Protein AF-A0A6A7GCS2-F1 (afdb_monomer)

Nearest PDB structures (foldseek):
  3tmp-assembly2_C  TM=9.293E-01  e=5.047E-12  Homo sapiens
  6l1c-assembly1_A  TM=8.575E-01  e=1.387E-05  Homo sapiens
  6l10-assembly1_A  TM=8.775E-01  e=2.031E-05  Homo sapiens
  6l1i-assembly1_B  TM=8.531E-01  e=3.700E-05  Homo sapiens
  3sd4-assembly1_A  TM=8.874E-01  e=1.227E-04  Homo sapiens

InterPro domains:
  IPR003323 OTU domain [PF02338] (202-316)
  IPR003323 OTU domain [PS50802] (195-322)
  IPR004092 Mbt repeat domain [PF02820] (108-150)
  IPR016197 Chromo-like domain superfamily [SSF54160] (29-74)
  IPR016197 Chromo-like domain superfamily [SSF54160] (96-151)
  IPR038765 Papain-like cysteine peptidase superfamily [SSF54001] (185-322)
  IPR050704 Peptidase C85-like [PTHR12419] (159-325)

Foldseek 3Di:
DDDDDDDDDDDDDDDDPDDPQLCQDDDDFQDWWFFQAPVGATFIWGFHDDDPFWTFIDGPPDDSVRTDIDGNVPSVGTGHPCPRDPDDDAQDQDDLDQQDWWWFQAPVRDTAIWGFHAADPVQQWTWIDGPPDDPVRIDIDHSRDSRTHGPCPRDPDDPVNVVVVCVVDVDQPPPPPPPVLVVLLQVQLCVPPVKGWDDDDQFLLQVLLQQCCLAAVGSVCSLLSQLLLLLQCVLVVVQLVVVQDDDPVSSVVVSVVSNDPRHHDDLSSQLSSCLLQVAKEFEAASHNHGLDIQQDADPPDHQYHFYWYDPSVRGITGMDNPPCSVVRYDPDDRPPSSVVSSVLSNVVSVVVVVPPDPDDPVNVVVSVVSVVSVVRSSVVSVVPPVDDVVVSNVVSVVVSVVVVVVVLVVVVVVVVVVPPPDDPPPPVVVVSVVVVVVVVVVVVVVPPDDDPPVVVVVVVVVVVPDPDLVPDDPLLSCCCPVVPDDSVLSVVLCVVQVPDPPDDSVVSNVSSVVVRVVVCVVVVDDRDDDDPDDDD

Secondary structure (DSSP, 8-state):
--------------------TT---S--TT-EEEEE-TTS-EEEEEEEEE-SSEEEEEETTS-GGG-EEEETT-TTTEEETTSSSPPPPP-------TT-EEEEE-TTS-EEEEEEEEEETTTTEEEEE-TTS-GGG-EEEETT-TTEEETTSSSPPPHHHHHHHHHHT----S----HHHHHHHHHHHHHHH--EEEPPPSSTTHHHHHHHHHHHS-GGGHHHHHHHHHHHHHHTHHHHGGGS-S-HHHHHHHHHHHTSTTPPP-HHHHHHHHHHHT--EEEESSSSS-SEEESPPPTTTPPPPEEEEEETTTEEEEEE-TTTHHHHS--SPTTHHHHHHHHHHHHHHHHHTT------HHHHHHHHHHHHHHHHHHHHHHHTTTS-HHHHHHHHHHHHHHHHHHHHHHHHHHHHHHGGG-S--HHHHHHHHHHHHHHHHHHHHHT----TTHHHHHHHHHHTT---TTSS-HHHHHHHHTS---H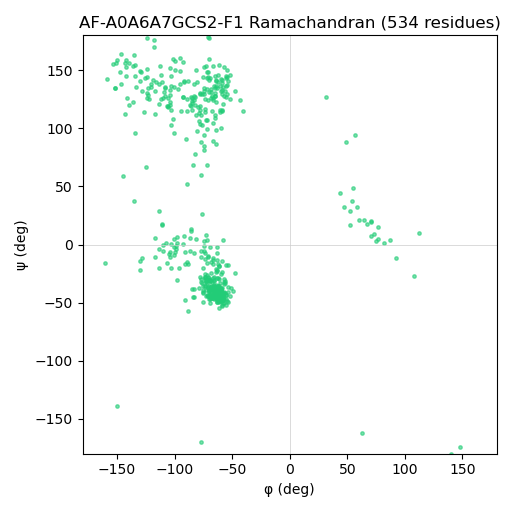HHHHHHHHHHTT-TT--HHHHHHHHHHHHHHHHHHHTPPPPP-------

Structure (mmCIF, N/CA/C/O backbone):
data_AF-A0A6A7GCS2-F1
#
_entry.id   AF-A0A6A7GCS2-F1
#
loop_
_atom_site.group_PDB
_atom_site.id
_atom_site.type_symbol
_atom_site.label_atom_id
_atom_site.label_alt_id
_atom_site.label_comp_id
_atom_site.label_asym_id
_atom_site.label_entity_id
_atom_site.label_seq_id
_atom_site.pdbx_PDB_ins_code
_atom_site.Cartn_x
_atom_site.Cartn_y
_atom_site.Cartn_z
_atom_site.occupancy
_atom_site.B_iso_or_equiv
_atom_site.auth_seq_id
_atom_site.auth_comp_id
_atom_site.auth_asym_id
_atom_site.auth_atom_id
_atom_site.pdbx_PDB_model_num
ATOM 1 N N . MET A 1 1 ? -11.067 62.543 -7.677 1.00 34.16 1 MET A N 1
ATOM 2 C CA . MET A 1 1 ? -11.119 63.226 -6.363 1.00 34.16 1 MET A CA 1
ATOM 3 C C . MET A 1 1 ? -12.556 63.122 -5.876 1.00 34.16 1 MET A C 1
ATOM 5 O O . MET A 1 1 ? -13.403 63.540 -6.645 1.00 34.16 1 MET A O 1
ATOM 9 N N . GLY A 1 2 ? -12.971 62.558 -4.745 1.00 34.50 2 GLY A N 1
ATOM 10 C CA . GLY A 1 2 ? -12.433 61.749 -3.637 1.00 34.50 2 GLY A CA 1
ATOM 11 C C . GLY A 1 2 ? -13.669 61.046 -3.008 1.00 34.50 2 GLY A C 1
ATOM 12 O O . GLY A 1 2 ? -14.777 61.529 -3.226 1.00 34.50 2 GLY A O 1
ATOM 13 N N . ARG A 1 3 ? -13.582 59.779 -2.559 1.00 30.41 3 ARG A N 1
ATOM 14 C CA . ARG A 1 3 ? -13.691 59.310 -1.141 1.00 30.41 3 ARG A CA 1
ATOM 15 C C . ARG A 1 3 ? -14.620 60.173 -0.267 1.00 30.41 3 ARG A C 1
ATOM 17 O O . ARG A 1 3 ? -14.457 61.381 -0.275 1.00 30.41 3 ARG A O 1
ATOM 24 N N . GLU A 1 4 ? -15.614 59.625 0.433 1.00 30.70 4 GLU A N 1
ATOM 25 C CA . GLU A 1 4 ? -15.582 58.693 1.595 1.00 30.70 4 GLU A CA 1
ATOM 26 C C . GLU A 1 4 ? -16.887 57.844 1.573 1.00 30.70 4 GLU A C 1
ATOM 28 O O . GLU A 1 4 ? -17.910 58.360 1.141 1.00 30.70 4 GLU A O 1
ATOM 33 N N . VAL A 1 5 ? -16.974 56.517 1.756 1.00 37.66 5 VAL A N 1
ATOM 34 C CA . VAL A 1 5 ? -16.646 55.572 2.852 1.00 37.66 5 VAL A CA 1
ATOM 35 C C . VAL A 1 5 ? -17.182 55.973 4.230 1.00 37.66 5 VAL A C 1
ATOM 37 O O . VAL A 1 5 ? -16.445 56.535 5.030 1.00 37.66 5 VAL A O 1
ATOM 40 N N . GLU A 1 6 ? -18.416 55.559 4.533 1.00 33.41 6 GLU A N 1
ATOM 41 C CA . GLU A 1 6 ? -18.884 55.342 5.906 1.00 33.41 6 GLU A CA 1
ATOM 42 C C . GLU A 1 6 ? -19.365 53.892 6.060 1.00 33.41 6 GLU A C 1
ATOM 44 O O . GLU A 1 6 ? -20.156 53.381 5.266 1.00 33.41 6 GLU A O 1
ATOM 49 N N . ASN A 1 7 ? -18.780 53.226 7.056 1.00 30.77 7 ASN A N 1
ATOM 50 C CA . ASN A 1 7 ? -19.084 51.876 7.508 1.00 30.77 7 ASN A CA 1
ATOM 51 C C . ASN A 1 7 ? -20.236 51.948 8.517 1.00 30.77 7 ASN A C 1
ATOM 53 O O . ASN A 1 7 ? -20.079 52.607 9.542 1.00 30.77 7 ASN A O 1
ATOM 57 N N . GLU A 1 8 ? -21.310 51.190 8.310 1.00 31.81 8 GLU A N 1
ATOM 58 C CA . GLU A 1 8 ? -22.230 50.825 9.390 1.00 31.81 8 GLU A CA 1
ATOM 59 C C . GLU A 1 8 ? -22.208 49.306 9.561 1.00 31.81 8 GLU A C 1
ATOM 61 O O . GLU A 1 8 ? -22.574 48.538 8.673 1.00 31.81 8 GLU A O 1
ATOM 66 N N . ALA A 1 9 ? -21.667 48.891 10.706 1.00 33.47 9 ALA A N 1
ATOM 67 C CA . ALA A 1 9 ? -21.679 47.524 11.186 1.00 33.47 9 ALA A CA 1
ATOM 68 C C . ALA A 1 9 ? -23.069 47.227 11.759 1.00 33.47 9 ALA A C 1
ATOM 70 O O . ALA A 1 9 ? -23.470 47.831 12.754 1.00 33.47 9 ALA A O 1
ATOM 71 N N . ASP A 1 10 ? -23.780 46.299 11.126 1.00 31.16 10 ASP A N 1
ATOM 72 C CA . ASP A 1 10 ? -25.079 45.819 11.581 1.00 31.16 10 ASP A CA 1
ATOM 73 C C . ASP A 1 10 ? -24.868 44.809 12.720 1.00 31.16 10 ASP A C 1
ATOM 75 O O . ASP A 1 10 ? -24.350 43.705 12.531 1.00 31.16 10 ASP A O 1
ATOM 79 N N . SER A 1 11 ? -25.172 45.240 13.944 1.00 32.84 11 SER A N 1
ATOM 80 C CA . SER A 1 11 ? -25.147 44.407 15.142 1.00 32.84 11 SER A CA 1
ATOM 81 C C . SER A 1 11 ? -26.522 43.767 15.336 1.00 32.84 11 SER A C 1
ATOM 83 O O . SER A 1 11 ? -27.382 44.330 16.021 1.00 32.84 11 SER A O 1
ATOM 85 N N . ASP A 1 12 ? -26.725 42.581 14.769 1.00 34.72 12 ASP A N 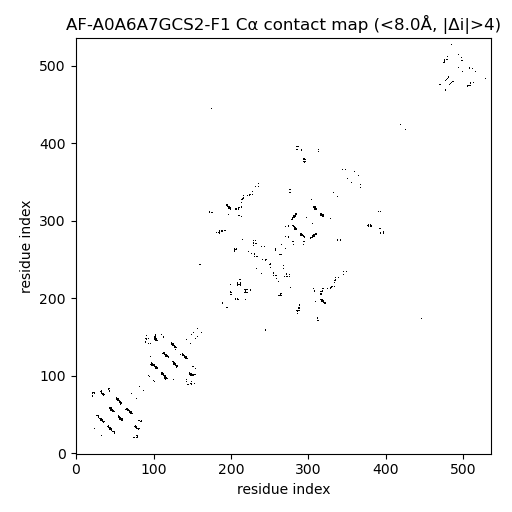1
ATOM 86 C CA . ASP A 1 12 ? -27.927 41.789 15.026 1.00 34.72 12 ASP A CA 1
ATOM 87 C C . ASP A 1 12 ? -27.898 41.208 16.449 1.00 34.72 12 ASP A C 1
ATOM 89 O O . ASP A 1 12 ? -27.247 40.208 16.761 1.00 34.72 12 ASP A O 1
ATOM 93 N N . LYS A 1 13 ? -28.629 41.889 17.338 1.00 34.28 13 LYS A N 1
ATOM 94 C CA . LYS A 1 13 ? -29.013 41.433 18.676 1.00 34.28 13 LYS A CA 1
ATOM 95 C C . LYS A 1 13 ? -29.941 40.222 18.566 1.00 34.28 13 LYS A C 1
ATOM 97 O O . LYS A 1 13 ? -31.126 40.375 18.275 1.00 34.28 13 LYS A O 1
ATOM 102 N N . TYR A 1 14 ? -29.446 39.042 18.924 1.00 30.77 14 TYR A N 1
ATOM 103 C CA . TYR A 1 14 ? -30.315 37.945 19.343 1.00 30.77 14 TYR A CA 1
ATOM 104 C C . TYR A 1 14 ? -30.855 38.229 20.752 1.00 30.77 14 TYR A C 1
ATOM 106 O O . TYR A 1 14 ? -30.107 38.494 21.691 1.00 30.77 14 TYR A O 1
ATOM 114 N N . HIS A 1 15 ? -32.179 38.210 20.878 1.00 34.31 15 HIS A N 1
ATOM 115 C CA . HIS A 1 15 ? -32.903 38.272 22.142 1.00 34.31 15 HIS A CA 1
ATOM 116 C C . HIS A 1 15 ? -32.643 36.995 22.965 1.00 34.31 15 HIS A C 1
ATOM 118 O O . HIS A 1 15 ? -33.213 35.949 22.671 1.00 34.31 15 HIS A O 1
ATOM 124 N N . GLU A 1 16 ? -31.810 37.080 24.005 1.00 36.97 16 GLU A N 1
ATOM 125 C CA . GLU A 1 16 ? -31.709 36.053 25.049 1.00 36.97 16 GLU A CA 1
ATOM 126 C C . GLU A 1 16 ? -32.866 36.202 26.047 1.00 36.97 16 GLU A C 1
ATOM 128 O O . GLU A 1 16 ? -32.963 37.178 26.798 1.00 36.97 16 GLU A O 1
ATOM 133 N N . GLU A 1 17 ? -33.755 35.212 26.074 1.00 40.72 17 GLU A N 1
ATOM 134 C CA . GLU A 1 17 ? -34.601 34.947 27.233 1.00 40.72 17 GLU A CA 1
ATOM 135 C C . GLU A 1 17 ? -33.680 34.628 28.422 1.00 40.72 17 GLU A C 1
ATOM 137 O O . GLU A 1 17 ? -32.952 33.636 28.399 1.00 40.72 17 GLU A O 1
ATOM 142 N N . LYS A 1 18 ? -33.666 35.485 29.452 1.00 39.97 18 LYS A N 1
ATOM 143 C CA . LYS A 1 18 ? -32.852 35.282 30.661 1.00 39.97 18 LYS A CA 1
ATOM 144 C C . LYS A 1 18 ? -33.237 33.964 31.341 1.00 39.97 18 LYS A C 1
ATOM 146 O O . LYS A 1 18 ? -34.237 33.908 32.058 1.00 39.97 18 LYS A O 1
ATOM 151 N N . ARG A 1 19 ? -32.439 32.915 31.131 1.00 55.56 19 ARG A N 1
ATOM 152 C CA . ARG A 1 19 ? -32.478 31.693 31.942 1.00 55.56 19 ARG A CA 1
ATOM 153 C C . ARG A 1 19 ? -32.105 32.062 33.382 1.00 55.56 19 ARG A C 1
ATOM 155 O O . ARG A 1 19 ? -31.250 32.912 33.603 1.00 55.56 19 ARG A O 1
ATOM 162 N N . ASN A 1 20 ? -32.793 31.480 34.361 1.00 72.25 20 ASN A N 1
ATOM 163 C CA . ASN A 1 20 ? -32.428 31.642 35.766 1.00 72.25 20 ASN A CA 1
ATOM 164 C C . ASN A 1 20 ? -31.159 30.819 36.020 1.00 72.25 20 ASN A C 1
ATOM 166 O O . ASN A 1 20 ? -31.237 29.595 36.051 1.00 72.25 20 ASN A O 1
ATOM 170 N N . ASP A 1 21 ? -30.015 31.481 36.195 1.00 75.31 21 ASP A N 1
ATOM 171 C CA . ASP A 1 21 ? -28.690 30.851 36.338 1.00 75.31 21 ASP A CA 1
ATOM 172 C C . ASP A 1 21 ? -28.578 29.878 37.521 1.00 75.31 21 ASP A C 1
ATOM 174 O O . ASP A 1 21 ? -27.655 29.071 37.589 1.00 75.31 21 ASP A O 1
ATOM 178 N N . HIS A 1 22 ? -29.536 29.919 38.446 1.00 81.31 22 HIS A N 1
ATOM 179 C CA . HIS A 1 22 ? -29.591 29.039 39.606 1.00 81.31 22 HIS A CA 1
ATOM 180 C C . HIS A 1 22 ? -30.571 27.862 39.462 1.00 81.31 22 HIS A C 1
ATOM 182 O O . HIS A 1 22 ? -30.663 27.023 40.362 1.00 81.31 22 HIS A O 1
ATOM 188 N N . ASP A 1 23 ? -31.302 27.764 38.346 1.00 80.69 23 ASP A N 1
ATOM 189 C CA . ASP A 1 23 ? -32.119 26.586 38.038 1.00 80.69 23 ASP A CA 1
ATOM 190 C C . ASP A 1 23 ? -31.254 25.488 37.417 1.00 80.69 23 ASP A C 1
ATOM 192 O O . ASP A 1 23 ? -31.206 25.260 36.209 1.00 80.69 23 ASP A O 1
ATOM 196 N N . VAL A 1 24 ? -30.517 24.813 38.289 1.00 77.75 24 VAL A N 1
ATOM 197 C CA . VAL A 1 24 ? -29.558 23.779 37.911 1.00 77.75 24 VAL A CA 1
ATOM 198 C C . VAL A 1 24 ? -30.215 22.450 37.543 1.00 77.75 24 VAL A C 1
ATOM 200 O O . VAL A 1 24 ? -29.515 21.555 37.087 1.00 77.75 24 VAL A O 1
ATOM 203 N N . GLY A 1 25 ? -31.530 22.272 37.695 1.00 80.56 25 GLY A N 1
ATOM 204 C CA . GLY A 1 25 ? -32.204 20.997 37.420 1.00 80.56 25 GLY A CA 1
ATOM 205 C C . GLY A 1 25 ? -31.746 19.835 38.323 1.00 80.56 25 GLY A C 1
ATOM 206 O O . GLY A 1 25 ? -31.148 20.026 39.382 1.00 80.56 25 GLY A O 1
ATOM 207 N N . GLN A 1 26 ? -32.026 18.590 37.919 1.00 83.38 26 GLN A N 1
ATOM 208 C CA . GLN A 1 26 ? -31.741 17.400 38.739 1.00 83.38 26 GLN A CA 1
ATOM 209 C C . GLN A 1 26 ? -30.231 17.181 38.958 1.00 83.38 26 GLN A C 1
ATOM 211 O O . GLN A 1 26 ? -29.445 17.250 38.010 1.00 83.38 26 GLN A O 1
ATOM 216 N N . MET A 1 27 ? -29.823 16.881 40.196 1.00 84.62 27 MET A N 1
ATOM 217 C CA . MET A 1 27 ? -28.433 16.562 40.555 1.00 84.62 27 MET A CA 1
ATOM 218 C C . MET A 1 27 ? -28.098 15.090 40.290 1.00 84.62 27 MET A C 1
ATOM 220 O O . MET A 1 27 ? -28.901 14.208 40.591 1.00 84.62 27 MET A O 1
ATOM 224 N N . PHE A 1 28 ? -26.907 14.826 39.750 1.00 83.69 28 PHE A N 1
ATOM 225 C CA . PHE A 1 28 ? -26.373 13.483 39.505 1.00 83.69 28 PHE A CA 1
ATOM 226 C C . PHE A 1 28 ? -24.837 13.487 39.596 1.00 83.69 28 PHE A C 1
ATOM 228 O O . PHE A 1 28 ? -24.213 14.541 39.468 1.00 83.69 28 PHE A O 1
ATOM 235 N N . ILE A 1 29 ? -24.235 12.316 39.838 1.00 78.19 29 ILE A N 1
ATOM 236 C CA . ILE A 1 29 ? -22.773 12.149 39.910 1.00 78.19 29 ILE A CA 1
ATOM 237 C C . ILE A 1 29 ? -22.173 12.464 38.533 1.00 78.19 29 ILE A C 1
ATOM 239 O O . ILE A 1 29 ? -22.754 12.107 37.512 1.00 78.19 29 ILE A O 1
ATOM 243 N N . ASN A 1 30 ? -21.012 13.112 38.521 1.00 75.88 30 ASN A N 1
ATOM 244 C CA . ASN A 1 30 ? -20.261 13.640 37.379 1.00 75.88 30 ASN A CA 1
ATOM 245 C C . ASN A 1 30 ? -20.814 14.922 36.747 1.00 75.88 30 ASN A C 1
ATOM 247 O O . ASN A 1 30 ? -20.232 15.414 35.781 1.00 75.88 30 ASN A O 1
ATOM 251 N N . LYS A 1 31 ? -21.885 15.503 37.296 1.00 83.00 31 LYS A N 1
ATOM 252 C CA . LYS A 1 31 ? -22.421 16.780 36.819 1.00 83.00 31 LYS A CA 1
ATOM 253 C C . LYS A 1 31 ? -21.465 17.935 37.121 1.00 83.00 31 LYS A C 1
ATOM 255 O O . LYS A 1 31 ? -21.006 18.062 38.253 1.00 83.00 31 LYS A O 1
ATOM 260 N N . TRP A 1 32 ? -21.228 18.793 36.135 1.00 83.94 32 TRP A N 1
ATOM 261 C CA . TRP A 1 32 ? -20.425 20.006 36.281 1.00 83.94 32 TRP A CA 1
ATOM 262 C C . TRP A 1 32 ? -21.307 21.224 36.568 1.00 83.94 32 TRP A C 1
ATOM 264 O O . TRP A 1 32 ? -22.389 21.366 35.996 1.00 83.94 32 TRP A O 1
ATOM 274 N N . LEU A 1 33 ? -20.860 22.073 37.492 1.00 89.50 33 LEU A N 1
ATOM 275 C CA . LEU A 1 33 ? -21.579 23.250 37.980 1.00 89.50 33 LEU A CA 1
ATOM 276 C C . LEU A 1 33 ? -20.593 24.390 38.251 1.00 89.50 33 LEU A C 1
ATOM 278 O O . LEU A 1 33 ? -19.424 24.145 38.556 1.00 89.50 33 LEU A O 1
ATOM 282 N N . ASP A 1 34 ? -21.092 25.622 38.214 1.00 89.94 34 ASP A N 1
ATOM 283 C CA . ASP A 1 34 ? -20.378 26.751 38.799 1.00 89.94 34 ASP A CA 1
ATOM 284 C C . ASP A 1 34 ? -20.667 26.760 40.294 1.00 89.94 34 ASP A C 1
ATOM 286 O O . ASP A 1 34 ? -21.822 26.838 40.725 1.00 89.94 34 ASP A O 1
ATOM 290 N N . ILE A 1 35 ? -19.612 26.643 41.093 1.00 92.31 35 ILE A N 1
ATOM 291 C CA . ILE A 1 35 ? -19.708 26.556 42.541 1.00 92.31 35 ILE A CA 1
ATOM 292 C C . ILE A 1 35 ? -18.872 27.638 43.187 1.00 92.31 35 ILE A C 1
ATOM 294 O O . ILE A 1 35 ? -17.695 27.830 42.884 1.00 92.31 35 ILE A O 1
ATOM 298 N N . LYS A 1 36 ? -19.502 28.338 44.121 1.00 91.75 36 LYS A N 1
ATOM 299 C CA . LYS A 1 36 ? -18.861 29.383 44.896 1.00 91.75 36 LYS A CA 1
ATOM 300 C C . LYS A 1 36 ? -18.031 28.769 46.021 1.00 91.75 36 LYS A C 1
ATOM 302 O O . LYS A 1 36 ? -18.580 28.089 46.894 1.00 91.75 36 LYS A O 1
ATOM 307 N N . ASP A 1 37 ? -16.724 29.006 46.001 1.00 88.50 37 ASP A N 1
ATOM 308 C CA . ASP A 1 37 ? -15.780 28.502 46.996 1.00 88.50 37 ASP A CA 1
ATOM 309 C C . ASP A 1 37 ? -15.945 29.188 48.370 1.00 88.50 37 ASP A C 1
ATOM 311 O O . ASP A 1 37 ? -16.759 30.096 48.572 1.00 88.50 37 ASP A O 1
ATOM 315 N N . THR A 1 38 ? -15.148 28.755 49.349 1.00 86.69 38 THR A N 1
ATOM 316 C CA . THR A 1 38 ? -15.180 29.298 50.721 1.00 86.69 38 THR A CA 1
ATOM 317 C C . THR A 1 38 ? -14.721 30.759 50.836 1.00 86.69 38 THR A C 1
ATOM 319 O O . THR A 1 38 ? -14.935 31.379 51.879 1.00 86.69 38 THR A O 1
ATOM 322 N N . VAL A 1 39 ? -14.123 31.329 49.784 1.00 85.62 39 VAL A N 1
ATOM 323 C CA . VAL A 1 39 ? -13.688 32.733 49.710 1.00 85.62 39 VAL A CA 1
ATOM 324 C C . VAL A 1 39 ? -14.518 33.558 48.720 1.00 85.62 39 VAL A C 1
ATOM 326 O O . VAL A 1 39 ? -14.153 34.690 48.410 1.00 85.62 39 VAL A O 1
ATOM 329 N N . ASN A 1 40 ? -15.691 33.052 48.328 1.00 85.88 40 ASN A N 1
ATOM 330 C CA . ASN A 1 40 ? -16.676 33.700 47.463 1.00 85.88 40 ASN A CA 1
ATOM 331 C C . ASN A 1 40 ? -16.294 33.849 45.979 1.00 85.88 40 ASN A C 1
ATOM 333 O O . ASN A 1 40 ? -16.923 34.652 45.284 1.00 85.88 40 ASN A O 1
ATOM 337 N N . ASN A 1 41 ? -15.347 33.061 45.474 1.00 85.12 41 ASN A N 1
ATOM 338 C CA . ASN A 1 41 ? -15.042 32.990 44.046 1.00 85.12 41 ASN A CA 1
ATOM 339 C C . ASN A 1 41 ? -15.850 31.882 43.373 1.00 85.12 41 ASN A C 1
ATOM 341 O O . ASN A 1 41 ? -16.001 30.795 43.925 1.00 85.12 41 ASN A O 1
ATOM 345 N N . TRP A 1 42 ? -16.347 32.145 42.167 1.00 88.69 42 TRP A N 1
ATOM 346 C CA . TRP A 1 42 ? -16.970 31.114 41.341 1.00 88.69 42 TRP A CA 1
ATOM 347 C C . TRP A 1 42 ? -15.895 30.252 40.689 1.00 88.69 42 TRP A C 1
ATOM 349 O O . TRP A 1 42 ? -14.944 30.765 40.100 1.00 88.69 42 TRP A O 1
ATOM 359 N N . CYS A 1 43 ? -16.032 28.941 40.827 1.00 85.62 43 CYS A N 1
ATOM 360 C CA . CYS A 1 43 ? -15.122 27.950 40.278 1.00 85.62 43 CYS A CA 1
ATOM 361 C C . CYS A 1 43 ? -15.927 26.837 39.615 1.00 85.62 43 CYS A C 1
ATOM 363 O O . CYS A 1 43 ? -16.988 26.454 40.102 1.00 85.62 43 CYS A O 1
ATOM 365 N N . GLU A 1 44 ? -15.402 26.290 38.526 1.00 87.06 44 GLU A N 1
ATOM 366 C CA . GLU A 1 44 ? -15.964 25.082 37.932 1.00 87.06 44 GLU A CA 1
ATOM 367 C C . GLU A 1 44 ? -15.723 23.906 38.883 1.00 87.06 44 GLU A C 1
ATOM 369 O O . GLU A 1 44 ? -14.600 23.701 39.361 1.00 87.06 44 GLU A O 1
ATOM 374 N N . ALA A 1 45 ? -16.763 23.127 39.159 1.00 88.00 45 ALA A N 1
ATOM 375 C CA . ALA A 1 45 ? -16.654 21.963 40.020 1.00 88.00 45 ALA A CA 1
ATOM 376 C C . ALA A 1 45 ? -17.518 20.798 39.530 1.00 88.00 45 ALA A C 1
ATOM 378 O O . ALA A 1 45 ? -18.626 20.988 39.023 1.00 88.00 45 ALA A O 1
ATOM 379 N N . GLN A 1 46 ? -17.015 19.580 39.723 1.00 87.94 46 GLN A N 1
ATOM 380 C CA . GLN A 1 46 ? -17.716 18.344 39.392 1.00 87.94 46 GLN A CA 1
ATOM 381 C C . GLN A 1 46 ? -18.327 17.721 40.648 1.00 87.94 46 GLN A C 1
ATOM 383 O O . GLN A 1 46 ? -17.665 17.608 41.679 1.00 87.94 46 GLN A O 1
ATOM 388 N N . VAL A 1 47 ? -19.577 17.269 40.561 1.00 89.94 47 VAL A N 1
ATOM 389 C CA . VAL A 1 47 ? -20.218 16.459 41.602 1.00 89.94 47 VAL A CA 1
ATOM 390 C C . VAL A 1 47 ? -19.597 15.066 41.593 1.00 89.94 47 VAL A C 1
ATOM 392 O O . VAL A 1 47 ? -19.867 14.281 40.691 1.00 89.94 47 VAL A O 1
ATOM 395 N N . ILE A 1 48 ? -18.784 14.741 42.592 1.00 86.19 48 ILE A N 1
ATOM 396 C CA . ILE A 1 48 ? -18.110 13.437 42.698 1.00 86.19 48 ILE A CA 1
ATOM 397 C C . ILE A 1 48 ? -18.862 12.449 43.600 1.00 86.19 48 ILE A C 1
ATOM 399 O O . ILE A 1 48 ? -18.674 11.243 43.480 1.00 86.19 48 ILE A O 1
ATOM 403 N N . ASP A 1 49 ? -19.742 12.946 44.472 1.00 88.06 49 ASP A N 1
ATOM 404 C CA . ASP A 1 49 ? -20.637 12.136 45.307 1.00 88.06 49 ASP A CA 1
ATOM 405 C C . ASP A 1 49 ? -21.922 12.924 45.617 1.00 88.06 49 ASP A C 1
ATOM 407 O O . ASP A 1 49 ? -21.934 14.158 45.570 1.00 88.06 49 ASP A O 1
ATOM 411 N N . LEU A 1 50 ? -23.028 12.243 45.920 1.00 92.75 50 LEU A N 1
ATOM 412 C CA . LEU A 1 50 ? -24.299 12.897 46.235 1.00 92.75 50 LEU A CA 1
ATOM 413 C C . LEU A 1 50 ? -25.137 12.133 47.257 1.00 92.75 50 LEU A C 1
ATOM 415 O O . LEU A 1 50 ? -25.178 10.910 47.309 1.00 92.75 50 LEU A O 1
ATOM 419 N N . THR A 1 51 ? -25.884 12.903 48.036 1.00 92.00 51 THR A N 1
ATOM 420 C CA . THR A 1 51 ? -26.911 12.441 48.972 1.00 92.00 51 THR A CA 1
ATOM 421 C C . THR A 1 51 ? -28.234 13.131 48.641 1.00 92.00 51 THR A C 1
ATOM 423 O O . THR A 1 51 ? -28.284 14.025 47.800 1.00 92.00 51 THR A O 1
ATOM 426 N N . GLU A 1 52 ? -29.308 12.796 49.355 1.00 87.12 52 GLU A N 1
ATOM 427 C CA . GLU A 1 52 ? -30.616 13.446 49.175 1.00 87.12 52 GLU A CA 1
ATOM 428 C C . GLU A 1 52 ? -30.592 14.969 49.410 1.00 87.12 52 GLU A C 1
ATOM 430 O O . GLU A 1 52 ? -31.457 15.683 48.912 1.00 87.12 52 GLU A O 1
ATOM 435 N N . THR A 1 53 ? -29.621 15.484 50.177 1.00 89.06 53 THR A N 1
ATOM 436 C CA . THR A 1 53 ? -29.603 16.897 50.604 1.00 89.06 53 THR A CA 1
ATOM 437 C C . THR A 1 53 ? -28.297 17.636 50.317 1.00 89.06 53 THR A C 1
ATOM 439 O O . THR A 1 53 ? -28.249 18.864 50.446 1.00 89.06 53 THR A O 1
ATOM 442 N N . LYS A 1 54 ? -27.232 16.925 49.936 1.00 93.69 54 LYS A N 1
ATOM 443 C CA . LYS A 1 54 ? -25.896 17.487 49.706 1.00 93.69 54 LYS A CA 1
ATOM 444 C C . LYS A 1 54 ? -25.192 16.832 48.526 1.00 93.69 54 LYS A C 1
ATOM 446 O O . LYS A 1 54 ? -25.404 15.649 48.274 1.00 93.69 54 LYS A O 1
ATOM 451 N N . ILE A 1 55 ? -24.295 17.581 47.903 1.00 93.62 55 ILE A N 1
ATOM 452 C CA . ILE A 1 55 ? -23.352 17.132 46.877 1.00 93.62 55 ILE A CA 1
ATOM 453 C C . ILE A 1 55 ? -21.923 17.292 47.399 1.00 93.62 55 ILE A C 1
ATOM 455 O O . ILE A 1 55 ? -21.635 18.274 48.080 1.00 93.62 55 ILE A O 1
ATOM 459 N N . LEU A 1 56 ? -21.049 16.332 47.114 1.00 93.94 56 LEU A N 1
ATOM 460 C CA . LEU A 1 56 ? -19.606 16.473 47.282 1.00 93.94 56 LEU A CA 1
ATOM 461 C C . LEU A 1 56 ? -19.037 16.956 45.961 1.00 93.94 56 LEU A C 1
ATOM 463 O O . LEU A 1 56 ? -19.295 16.348 44.920 1.00 93.94 56 LEU A O 1
ATOM 467 N N . VAL A 1 57 ? -18.284 18.045 46.009 1.00 92.31 57 VAL A N 1
ATOM 468 C CA . VAL A 1 57 ? -17.808 18.712 44.802 1.00 92.31 57 VAL A CA 1
ATOM 469 C C . VAL A 1 57 ? -16.292 18.755 44.779 1.00 92.31 57 VAL A C 1
ATOM 471 O O . VAL A 1 57 ? -15.661 19.016 45.803 1.00 92.31 57 VAL A O 1
ATOM 474 N N . HIS A 1 58 ? -15.727 18.496 43.606 1.00 88.38 58 HIS A N 1
ATOM 475 C CA . HIS A 1 58 ? -14.308 18.633 43.321 1.00 88.38 58 HIS A CA 1
ATOM 476 C C . HIS A 1 58 ? -14.091 19.867 42.448 1.00 88.38 58 HIS A C 1
ATOM 478 O O . HIS A 1 58 ? -14.631 19.938 41.344 1.00 88.38 58 HIS A O 1
ATOM 484 N N . TYR A 1 59 ? -13.325 20.839 42.943 1.00 85.81 59 TYR A N 1
ATOM 485 C CA . TYR A 1 59 ? -13.017 22.062 42.202 1.00 85.81 59 TYR A CA 1
ATOM 486 C C . TYR A 1 59 ? -11.931 21.794 41.152 1.00 85.81 59 TYR A C 1
ATOM 488 O O . TYR A 1 59 ? -10.870 21.251 41.462 1.00 85.81 59 TYR A O 1
ATOM 496 N N . LYS A 1 60 ? -12.176 22.222 39.912 1.00 76.81 60 LYS A N 1
ATOM 497 C CA . LYS A 1 60 ? -11.244 22.086 38.784 1.00 76.81 60 LYS A CA 1
ATOM 498 C C . LYS A 1 60 ? -9.884 22.710 39.091 1.00 76.81 60 LYS A C 1
ATOM 500 O O . LYS A 1 60 ? -9.817 23.886 39.447 1.00 76.81 60 LYS A O 1
ATOM 505 N N . GLY A 1 61 ? -8.799 21.955 38.915 1.00 70.00 61 GLY A N 1
ATOM 506 C CA . GLY A 1 61 ? -7.431 22.412 39.185 1.00 70.00 61 GLY A CA 1
ATOM 507 C C . GLY A 1 61 ? -7.040 22.447 40.667 1.00 70.00 61 GLY A C 1
ATOM 508 O O . GLY A 1 61 ? -5.947 22.911 41.006 1.00 70.00 61 GLY A O 1
ATOM 509 N N . TRP A 1 62 ? -7.905 21.981 41.574 1.00 75.75 62 TRP A N 1
ATOM 510 C CA . TRP A 1 62 ? -7.630 21.956 43.010 1.00 75.75 62 TRP A CA 1
ATOM 511 C C . TRP A 1 62 ? -7.291 20.534 43.462 1.00 75.75 62 TRP A C 1
ATOM 513 O O . TRP A 1 62 ? -7.715 19.535 42.897 1.00 75.75 62 TRP A O 1
ATOM 523 N N . LYS A 1 63 ? -6.493 20.414 44.525 1.00 70.62 63 LYS A N 1
ATOM 524 C CA . LYS A 1 63 ? -6.191 19.104 45.128 1.00 70.62 63 LYS A CA 1
ATOM 525 C C . LYS A 1 63 ? -7.429 18.573 45.861 1.00 70.62 63 LYS A C 1
ATOM 527 O O . LYS A 1 63 ? -8.036 19.340 46.598 1.00 70.62 63 LYS A O 1
ATOM 532 N N . SER A 1 64 ? -7.688 17.263 45.827 1.00 80.69 64 SER A N 1
ATOM 533 C CA . SER A 1 64 ? -8.875 16.628 46.452 1.00 80.69 64 SER A CA 1
ATOM 534 C C . SER A 1 64 ? -9.068 16.909 47.950 1.00 80.69 64 SER A C 1
ATOM 536 O O . SER A 1 64 ? -10.147 16.753 48.505 1.00 80.69 64 SER A O 1
ATOM 538 N N . LYS A 1 65 ? -8.025 17.373 48.651 1.00 87.12 65 LYS A N 1
ATOM 539 C CA . LYS A 1 65 ? -8.152 17.856 50.037 1.00 87.12 65 LYS A CA 1
ATOM 540 C C . LYS A 1 65 ? -9.064 19.085 50.187 1.00 87.12 65 LYS A C 1
ATOM 542 O O . LYS A 1 65 ? -9.357 19.466 51.316 1.00 87.12 65 LYS A O 1
ATOM 547 N N . PHE A 1 66 ? -9.406 19.744 49.082 1.00 86.25 66 PHE A N 1
ATOM 548 C CA . PHE A 1 66 ? -10.288 20.905 49.029 1.00 86.25 66 PHE A CA 1
ATOM 549 C C . PHE A 1 66 ? -11.716 20.549 48.597 1.00 86.25 66 PHE A C 1
ATOM 551 O O . PHE A 1 66 ? -12.533 21.454 48.452 1.00 86.25 66 PHE A O 1
ATOM 558 N N . ASP A 1 67 ? -12.019 19.263 48.411 1.00 90.88 67 ASP A N 1
ATOM 559 C CA . ASP A 1 67 ? -13.368 18.813 48.081 1.00 90.88 67 ASP A CA 1
ATOM 560 C C . ASP A 1 67 ? -14.316 19.128 49.244 1.00 90.88 67 ASP A C 1
ATOM 562 O O . ASP A 1 67 ? -13.983 18.939 50.420 1.00 90.88 67 ASP A O 1
ATOM 566 N N . GLU A 1 68 ? -15.506 19.634 48.927 1.00 92.81 68 GLU A N 1
ATOM 567 C CA . GLU A 1 68 ? -16.436 20.174 49.921 1.00 92.81 68 GLU A CA 1
ATOM 568 C C . GLU A 1 68 ? -17.837 19.583 49.748 1.00 92.81 68 GLU A C 1
ATOM 570 O O . GLU A 1 68 ? -18.331 19.410 48.636 1.00 92.81 68 GLU A O 1
ATOM 575 N N . TRP A 1 69 ? -18.510 19.296 50.864 1.00 94.56 69 TRP A N 1
ATOM 576 C CA . TRP A 1 69 ? -19.932 18.959 50.861 1.00 94.56 69 TRP A CA 1
ATOM 577 C C . TRP A 1 69 ? -20.791 20.226 50.890 1.00 94.56 69 TRP A C 1
ATOM 579 O O . TRP A 1 69 ? -20.836 20.921 51.907 1.00 94.56 69 TRP A O 1
ATOM 589 N N . ILE A 1 70 ? -21.555 20.467 49.829 1.00 92.56 70 ILE A N 1
ATOM 590 C CA . ILE A 1 70 ? -22.439 21.628 49.677 1.00 92.56 70 ILE A CA 1
ATOM 591 C C . ILE A 1 70 ? -23.896 21.176 49.734 1.00 92.56 70 ILE A C 1
ATOM 593 O O . ILE A 1 70 ? -24.262 20.123 49.214 1.00 92.56 70 ILE A O 1
ATOM 597 N N . LYS A 1 71 ? -24.753 21.951 50.407 1.00 92.81 71 LYS A N 1
ATOM 598 C CA . LYS A 1 71 ? -26.191 21.661 50.468 1.00 92.81 71 LYS A CA 1
ATOM 599 C C . LYS A 1 71 ? -26.834 22.015 49.133 1.00 92.81 71 LYS A C 1
ATOM 601 O O . LYS A 1 71 ? -26.664 23.127 48.659 1.00 92.81 71 LYS A O 1
ATOM 606 N N . ILE A 1 72 ? -27.653 21.118 48.588 1.00 88.25 72 ILE A N 1
ATOM 607 C CA . ILE A 1 72 ? -28.361 21.354 47.314 1.00 88.25 72 ILE A CA 1
ATOM 608 C C . ILE A 1 72 ? -29.301 22.571 47.419 1.00 88.25 72 ILE A C 1
ATOM 610 O O . ILE A 1 72 ? -29.516 23.278 46.444 1.00 88.25 72 ILE A O 1
ATOM 614 N N . ALA A 1 73 ? -29.826 22.848 48.618 1.00 85.50 73 ALA A N 1
ATOM 615 C CA . ALA A 1 73 ? -30.663 24.016 48.897 1.00 85.50 73 ALA A CA 1
ATOM 616 C C . ALA A 1 73 ? -29.892 25.352 48.974 1.00 85.50 73 ALA A C 1
ATOM 618 O O . ALA A 1 73 ? -30.519 26.394 49.143 1.00 85.50 73 ALA A O 1
ATOM 619 N N . ASP A 1 74 ? -28.557 25.339 48.901 1.00 85.81 74 ASP A N 1
ATOM 620 C CA . ASP A 1 74 ? -27.720 26.544 48.922 1.00 85.81 74 ASP A CA 1
ATOM 621 C C . ASP A 1 74 ? -27.614 27.144 47.514 1.00 85.81 74 ASP A C 1
ATOM 623 O O . ASP A 1 74 ? -26.582 27.093 46.844 1.00 85.81 74 ASP A O 1
ATOM 627 N N . VAL A 1 75 ? -28.749 27.667 47.047 1.00 80.94 75 VAL A N 1
ATOM 628 C CA . VAL A 1 75 ? -28.943 28.183 45.685 1.00 80.94 75 VAL A CA 1
ATOM 629 C C . VAL A 1 75 ? -27.977 29.335 45.371 1.00 80.94 75 VAL A C 1
ATOM 631 O O . VAL A 1 75 ? -27.608 29.531 44.223 1.00 80.94 75 VAL A O 1
ATOM 634 N N . GLU A 1 76 ? -27.491 30.061 46.381 1.00 84.75 76 GLU A N 1
ATOM 635 C CA . GLU A 1 76 ? -26.537 31.165 46.203 1.00 84.75 76 GLU A CA 1
ATOM 636 C C . GLU A 1 76 ? -25.101 30.698 45.910 1.00 84.75 76 GLU A C 1
ATOM 638 O O . GLU A 1 76 ? -24.297 31.477 45.392 1.00 84.75 76 GLU A O 1
ATOM 643 N N . ARG A 1 77 ? -24.763 29.442 46.240 1.00 90.88 77 ARG A N 1
ATOM 644 C CA . ARG A 1 77 ? -23.439 28.848 45.984 1.00 90.88 77 ARG A CA 1
ATOM 645 C C . ARG A 1 77 ? -23.396 27.952 44.754 1.00 90.88 77 ARG A C 1
ATOM 647 O O . ARG A 1 77 ? -22.303 27.535 44.385 1.00 90.88 77 ARG A O 1
ATOM 654 N N . ILE A 1 78 ? -24.541 27.638 44.152 1.00 91.62 78 ILE A N 1
ATOM 655 C CA . ILE A 1 78 ? -24.646 26.696 43.039 1.00 91.62 78 ILE A CA 1
ATOM 656 C C . ILE A 1 78 ? -25.310 27.397 41.855 1.00 91.62 78 ILE A C 1
ATOM 658 O O . ILE A 1 78 ? -26.408 27.939 41.974 1.00 91.62 78 ILE A O 1
ATOM 662 N N . ALA A 1 79 ? -24.654 27.356 40.704 1.00 90.00 79 ALA A N 1
ATOM 663 C CA . ALA A 1 79 ? -25.175 27.881 39.456 1.00 90.00 79 ALA A CA 1
ATOM 664 C C . ALA A 1 79 ? -24.936 26.898 38.305 1.00 90.00 79 ALA A C 1
ATOM 666 O O . ALA A 1 79 ? -24.148 25.949 38.403 1.00 90.00 79 ALA A O 1
ATOM 667 N N . VAL A 1 80 ? -25.662 27.115 37.213 1.00 86.38 80 VAL A N 1
ATOM 668 C CA . VAL A 1 80 ? -25.453 26.407 35.952 1.00 86.38 80 VAL A CA 1
ATOM 669 C C . VAL A 1 80 ? -24.014 26.656 35.492 1.00 86.38 80 VAL A C 1
ATOM 671 O O . VAL A 1 80 ? -23.477 27.751 35.648 1.00 86.38 80 VAL A O 1
ATOM 674 N N . LEU A 1 81 ? -23.363 25.612 34.975 1.00 81.81 81 LEU A N 1
ATOM 675 C CA . LEU A 1 81 ? -21.975 25.690 34.525 1.00 81.81 81 LEU A CA 1
ATOM 676 C C . LEU A 1 81 ? -21.798 26.793 33.470 1.00 81.81 81 LEU A C 1
ATOM 678 O O . LEU A 1 81 ? -22.508 26.821 32.459 1.00 81.81 81 LEU A O 1
ATOM 682 N N . ASN A 1 82 ? -20.777 27.624 33.664 1.00 77.62 82 ASN A N 1
ATOM 683 C CA . ASN A 1 82 ? -20.449 28.811 32.875 1.00 77.62 82 ASN A CA 1
ATOM 684 C C . ASN A 1 82 ? -21.447 29.984 32.948 1.00 77.62 82 ASN A C 1
ATOM 686 O O . ASN A 1 82 ? -21.430 30.854 32.072 1.00 77.62 82 ASN A O 1
ATOM 690 N N . SER A 1 83 ? -22.324 30.032 33.953 1.00 82.38 83 SER A N 1
ATOM 691 C CA . SER A 1 83 ? -23.092 31.253 34.250 1.00 82.38 83 SER A CA 1
ATOM 692 C C . SER A 1 83 ? -22.216 32.329 34.908 1.00 82.38 83 SER A C 1
ATOM 694 O O . SER A 1 83 ? -22.466 33.522 34.746 1.00 82.38 83 SER A O 1
ATOM 696 N N . TYR A 1 84 ? -21.176 31.920 35.639 1.00 83.25 84 TYR A N 1
ATOM 697 C CA . TYR A 1 84 ? -20.255 32.789 36.377 1.00 83.25 84 TYR A CA 1
ATOM 698 C C . TYR A 1 84 ? -18.772 32.494 36.116 1.00 83.25 84 TYR A C 1
ATOM 700 O O . TYR A 1 84 ? -17.925 33.313 36.479 1.00 83.25 84 TYR A O 1
ATOM 708 N N . THR A 1 85 ? -18.445 31.355 35.509 1.00 78.62 85 THR A N 1
ATOM 709 C CA . THR A 1 85 ? -17.098 31.029 35.029 1.00 78.62 85 THR A CA 1
ATOM 710 C C . THR A 1 85 ? -17.009 31.196 33.508 1.00 78.62 85 THR A C 1
ATOM 712 O O . THR A 1 85 ? -17.981 30.987 32.781 1.00 78.62 85 THR A O 1
ATOM 715 N N . ASP A 1 86 ? -15.854 31.642 33.006 1.00 66.50 86 ASP A N 1
ATOM 716 C CA . ASP A 1 86 ? -15.668 31.872 31.570 1.00 66.50 86 ASP A CA 1
ATOM 717 C C . ASP A 1 86 ? -15.721 30.550 30.799 1.00 66.50 86 ASP A C 1
ATOM 719 O O . ASP A 1 86 ? -14.916 29.654 31.052 1.00 66.50 86 ASP A O 1
ATOM 723 N N . ARG A 1 87 ? -16.585 30.467 29.776 1.00 60.84 87 ARG A N 1
ATOM 724 C CA . ARG A 1 87 ? -16.554 29.361 28.805 1.00 60.84 87 ARG A CA 1
ATOM 725 C C . ARG A 1 87 ? -15.183 29.313 28.123 1.00 60.84 87 ARG A C 1
ATOM 727 O O . ARG A 1 87 ? -14.863 30.229 27.354 1.00 60.84 87 ARG A O 1
ATOM 734 N N . PRO A 1 88 ? -14.387 28.243 28.294 1.00 58.66 88 PRO A N 1
ATOM 735 C CA . PRO A 1 88 ? -13.162 28.089 27.526 1.00 58.66 88 PRO A CA 1
ATOM 736 C C . PRO A 1 88 ? -13.496 27.991 26.031 1.00 58.66 88 PRO A C 1
ATOM 738 O O . PRO A 1 88 ? -14.532 27.446 25.638 1.00 58.66 88 PRO A O 1
ATOM 741 N N . ARG A 1 89 ? -12.625 28.527 25.165 1.00 53.69 89 ARG A N 1
ATOM 742 C CA . ARG A 1 89 ? -12.821 28.440 23.709 1.00 53.69 89 ARG A CA 1
ATOM 743 C C . ARG A 1 89 ? -12.897 26.973 23.280 1.00 53.69 89 ARG A C 1
ATOM 745 O O . ARG A 1 89 ? -11.986 26.206 23.576 1.00 53.69 89 ARG A O 1
ATOM 752 N N . LYS A 1 90 ? -13.939 26.620 22.517 1.00 59.34 90 LYS A N 1
ATOM 753 C CA . LYS A 1 90 ? -14.060 25.307 21.868 1.00 59.34 90 LYS A CA 1
ATOM 754 C C . LYS A 1 90 ? -12.816 25.012 21.031 1.00 59.34 90 LYS A C 1
ATOM 756 O O . LYS A 1 90 ? -12.319 25.888 20.321 1.00 59.34 90 LYS A O 1
ATOM 761 N N . TYR A 1 91 ? -12.362 23.763 21.059 1.00 62.09 91 TYR A N 1
ATOM 762 C CA . TYR A 1 91 ? -11.213 23.315 20.268 1.00 62.09 91 TYR A CA 1
ATOM 763 C C . TYR A 1 91 ? -11.594 22.742 18.894 1.00 62.09 91 TYR A C 1
ATOM 765 O O . TYR A 1 91 ? -10.726 22.253 18.176 1.00 62.09 91 TYR A O 1
ATOM 773 N N . GLY A 1 92 ? -12.869 22.838 18.506 1.00 56.41 92 GLY A N 1
ATOM 774 C CA . GLY A 1 92 ? -13.410 22.360 17.234 1.00 56.41 92 GLY A CA 1
ATOM 775 C C . GLY A 1 92 ? -14.862 21.902 17.383 1.00 56.41 92 GLY A C 1
ATOM 776 O O . GLY A 1 92 ? -15.457 22.066 18.446 1.00 56.41 92 GLY A O 1
ATOM 777 N N . THR A 1 93 ? -15.429 21.334 16.317 1.00 54.06 93 THR A N 1
ATOM 778 C CA . THR A 1 93 ? -16.698 20.589 16.382 1.00 54.06 93 THR A CA 1
ATOM 779 C C . THR A 1 93 ? -16.358 19.108 16.326 1.00 54.06 93 THR A C 1
ATOM 781 O O . THR A 1 93 ? -15.790 18.662 15.331 1.00 54.06 93 THR A O 1
ATOM 784 N N . LEU A 1 94 ? -16.658 18.371 17.393 1.00 62.50 94 LEU A N 1
ATOM 785 C CA . LEU A 1 94 ? -16.537 16.916 17.401 1.00 62.50 94 LEU A CA 1
ATOM 786 C C . LEU A 1 94 ? -17.760 16.303 16.734 1.00 62.50 94 LEU A C 1
ATOM 788 O O . LEU A 1 94 ? -18.889 16.766 16.913 1.00 62.50 94 LEU A O 1
ATOM 792 N N . SER A 1 95 ? -17.530 15.262 15.948 1.00 62.34 95 SER A N 1
ATOM 793 C CA . SER A 1 95 ? -18.606 14.474 15.380 1.00 62.34 95 SER A CA 1
ATOM 794 C C . SER A 1 95 ? -19.036 13.509 16.494 1.00 62.34 95 SER A C 1
ATOM 796 O O . SER A 1 95 ? -18.263 12.684 16.959 1.00 62.34 95 SER A O 1
ATOM 798 N N . MET A 1 96 ? -20.239 13.680 17.050 1.00 68.88 96 MET A N 1
ATOM 799 C CA . MET A 1 96 ? -20.734 12.843 18.157 1.00 68.88 96 MET A CA 1
ATOM 800 C C . MET A 1 96 ? -21.081 11.431 17.660 1.00 68.88 96 MET A C 1
ATOM 802 O O . MET A 1 96 ? -22.253 11.061 17.566 1.00 68.88 96 MET A O 1
ATOM 806 N N . LYS A 1 97 ? -20.070 10.651 17.278 1.00 77.25 97 LYS A N 1
ATOM 807 C CA . LYS A 1 97 ? -20.219 9.302 16.735 1.00 77.25 97 LYS A CA 1
ATOM 808 C C . LYS A 1 97 ? -19.550 8.291 17.647 1.00 77.25 97 LYS A C 1
ATOM 810 O O . LYS A 1 97 ? -18.395 8.445 18.029 1.00 77.25 97 LYS A O 1
ATOM 815 N N . VAL A 1 98 ? -20.281 7.223 17.948 1.00 80.19 98 VAL A N 1
ATOM 816 C CA . VAL A 1 98 ? -19.719 6.044 18.612 1.00 80.19 98 VAL A CA 1
ATOM 817 C C . VAL A 1 98 ? -18.594 5.473 17.742 1.00 80.19 98 VAL A C 1
ATOM 819 O O . VAL A 1 98 ? -18.756 5.344 16.529 1.00 80.19 98 VAL A O 1
ATOM 822 N N . GLY A 1 99 ? -17.458 5.172 18.366 1.00 73.69 99 GLY A N 1
ATOM 823 C CA . GLY A 1 99 ? -16.207 4.745 17.738 1.00 73.69 99 GLY A CA 1
ATOM 824 C C . GLY A 1 99 ? -15.227 5.881 17.424 1.00 73.69 99 GLY A C 1
ATOM 825 O O . GLY A 1 99 ? -14.072 5.611 17.112 1.00 73.69 99 GLY A O 1
ATOM 826 N N . GLU A 1 100 ? -15.633 7.152 17.510 1.00 80.62 100 GLU A N 1
ATOM 827 C CA . GLU A 1 100 ? -14.728 8.274 17.235 1.00 80.62 100 GLU A CA 1
ATOM 828 C C . GLU A 1 100 ? -13.730 8.486 18.381 1.00 80.62 100 GLU A C 1
ATOM 830 O O . GLU A 1 100 ? -14.098 8.486 19.558 1.00 80.62 100 GLU A O 1
ATOM 835 N N . ARG A 1 101 ? -12.454 8.679 18.028 1.00 87.44 101 ARG A N 1
ATOM 836 C CA . ARG A 1 101 ? -11.382 8.997 18.977 1.00 87.44 101 ARG A CA 1
ATOM 837 C C . ARG A 1 101 ? -11.219 10.510 19.106 1.00 87.44 101 ARG A C 1
ATOM 839 O O . ARG A 1 101 ? -11.274 11.233 18.114 1.00 87.44 101 ARG A O 1
ATOM 846 N N . CYS A 1 102 ? -10.984 10.982 20.321 1.00 86.38 102 CYS A N 1
ATOM 847 C CA . CYS A 1 102 ? -10.820 12.394 20.647 1.00 86.38 102 CYS A CA 1
ATOM 848 C C . CYS A 1 102 ? -9.824 12.577 21.796 1.00 86.38 102 CYS A C 1
ATOM 850 O O . CYS A 1 102 ? -9.490 11.626 22.503 1.00 86.38 102 CYS A O 1
ATOM 852 N N . ASP A 1 103 ? -9.345 13.804 21.972 1.00 87.56 103 ASP A N 1
ATOM 853 C CA . ASP A 1 103 ? -8.570 14.169 23.151 1.00 87.56 103 ASP A CA 1
ATOM 854 C C . ASP A 1 103 ? -9.546 14.544 24.267 1.00 87.56 103 ASP A C 1
ATOM 856 O O . ASP A 1 103 ? -10.403 15.414 24.087 1.00 87.56 103 ASP A O 1
ATOM 860 N N . VAL A 1 104 ? -9.407 13.897 25.422 1.00 88.62 104 VAL A N 1
ATOM 861 C CA . VAL A 1 104 ? -10.215 14.154 26.611 1.00 88.62 104 VAL A CA 1
ATOM 862 C C . VAL A 1 104 ? -9.322 14.510 27.792 1.00 88.62 104 VAL A C 1
ATOM 864 O O . VAL A 1 104 ? -8.381 13.788 28.118 1.00 88.62 104 VAL A O 1
ATOM 867 N N . LEU A 1 105 ? -9.633 15.622 28.451 1.00 83.31 105 LEU A N 1
ATOM 868 C CA . LEU A 1 105 ? -8.998 16.041 29.694 1.00 83.31 105 LEU A CA 1
ATOM 869 C C . LEU A 1 105 ? -9.565 15.214 30.853 1.00 83.31 105 LEU A C 1
ATOM 871 O O . LEU A 1 105 ? -10.746 15.348 31.181 1.00 83.31 105 LEU A O 1
ATOM 875 N N . ASP A 1 106 ? -8.751 14.345 31.445 1.00 82.00 106 ASP A N 1
ATOM 876 C CA . ASP A 1 106 ? -9.150 13.476 32.555 1.00 82.00 106 ASP A CA 1
ATOM 877 C C . ASP A 1 106 ? -9.362 14.246 33.877 1.00 82.00 106 ASP A C 1
ATOM 879 O O . ASP A 1 106 ? -9.183 15.463 33.964 1.00 82.00 106 ASP A O 1
ATOM 883 N N . SER A 1 107 ? -9.755 13.528 34.932 1.00 71.62 107 SER A N 1
ATOM 884 C CA . SER A 1 107 ? -9.994 14.098 36.265 1.00 71.62 107 SER A CA 1
ATOM 885 C C . SER A 1 107 ? -8.723 14.568 36.995 1.00 71.62 107 SER A C 1
ATOM 887 O O . SER A 1 107 ? -8.813 15.018 38.134 1.00 71.62 107 SER A O 1
ATOM 889 N N . GLN A 1 108 ? -7.535 14.392 36.411 1.00 72.25 108 GLN A N 1
ATOM 890 C CA . GLN A 1 108 ? -6.247 14.856 36.940 1.00 72.25 108 GLN A CA 1
ATOM 891 C C . GLN A 1 108 ? -5.661 15.994 36.093 1.00 72.25 108 GLN A C 1
ATOM 893 O O . GLN A 1 108 ? -4.466 16.279 36.190 1.00 72.25 108 GLN A O 1
ATOM 898 N N . ASP A 1 109 ? -6.491 16.636 35.265 1.00 74.50 109 ASP A N 1
ATOM 899 C CA . ASP A 1 109 ? -6.097 17.685 34.326 1.00 74.50 109 ASP A CA 1
ATOM 900 C C . ASP A 1 109 ? -5.026 17.226 33.317 1.00 74.50 109 ASP A C 1
ATOM 902 O O . ASP A 1 109 ? -4.199 18.018 32.852 1.00 74.50 109 ASP A O 1
ATOM 906 N N . LYS A 1 110 ? -5.044 15.942 32.935 1.00 79.62 110 LYS A N 1
ATOM 907 C CA . LYS A 1 110 ? -4.176 15.394 31.892 1.00 79.62 110 LYS A CA 1
ATOM 908 C C . LYS A 1 110 ? -4.976 15.067 30.634 1.00 79.62 110 LYS A C 1
ATOM 910 O O . LYS A 1 110 ? -5.973 14.353 30.667 1.00 79.62 110 LYS A O 1
ATOM 915 N N . TRP A 1 111 ? -4.510 15.582 29.497 1.00 84.88 111 TRP A N 1
ATOM 916 C CA . TRP A 1 111 ? -5.061 15.222 28.194 1.00 84.88 111 TRP A CA 1
ATOM 917 C C . TRP A 1 111 ? -4.683 13.785 27.837 1.00 84.88 111 TRP A C 1
ATOM 919 O O . TRP A 1 111 ? -3.502 13.426 27.812 1.00 84.88 111 TRP A O 1
ATOM 929 N N . CYS A 1 112 ? -5.698 12.982 27.549 1.00 85.88 112 CYS A N 1
ATOM 930 C CA . CYS A 1 112 ? -5.591 11.577 27.191 1.00 85.88 112 CYS A CA 1
ATOM 931 C C . CYS A 1 112 ? -6.397 11.314 25.916 1.00 85.88 112 CYS A C 1
ATOM 933 O O . CYS A 1 112 ? -7.416 11.956 25.676 1.00 85.88 112 CYS A O 1
ATOM 935 N N . ILE A 1 113 ? -5.959 10.353 25.105 1.00 88.44 113 ILE A N 1
ATOM 936 C CA . ILE A 1 113 ? -6.770 9.869 23.984 1.00 88.44 113 ILE A CA 1
ATOM 937 C C . ILE A 1 113 ? -7.926 9.061 24.575 1.00 88.44 113 ILE A C 1
ATOM 939 O O . ILE A 1 113 ? -7.705 8.228 25.455 1.00 88.44 113 ILE A O 1
ATOM 943 N N . ALA A 1 114 ? -9.143 9.295 24.097 1.00 89.19 114 ALA A N 1
ATOM 944 C CA . ALA A 1 114 ? -10.325 8.540 24.481 1.00 89.19 114 ALA A CA 1
ATOM 945 C C . ALA A 1 114 ? -11.184 8.200 23.259 1.00 89.19 114 ALA A C 1
ATOM 947 O O . ALA A 1 114 ? -11.170 8.912 22.256 1.00 89.19 114 ALA A O 1
ATOM 948 N N . SER A 1 115 ? -11.944 7.113 23.348 1.00 90.25 115 SER A N 1
ATOM 949 C CA . SER A 1 115 ? -12.900 6.683 22.323 1.00 90.25 115 SER A CA 1
ATOM 950 C C . SER A 1 115 ? -14.322 6.913 22.813 1.00 90.25 115 SER A C 1
ATOM 952 O O . SER A 1 115 ? -14.643 6.570 23.951 1.00 90.25 115 SER A O 1
ATOM 954 N N . ILE A 1 116 ? -15.188 7.464 21.966 1.00 89.56 116 ILE A N 1
ATOM 955 C CA . ILE A 1 116 ? -16.614 7.595 22.264 1.00 89.56 116 ILE A CA 1
ATOM 956 C C . ILE A 1 116 ? -17.249 6.208 22.154 1.00 89.56 116 ILE A C 1
ATOM 958 O O . ILE A 1 116 ? -17.284 5.621 21.077 1.00 89.56 116 ILE A O 1
ATOM 962 N N . ILE A 1 117 ? -17.769 5.681 23.256 1.00 89.00 117 ILE A N 1
ATOM 963 C CA . ILE A 1 117 ? -18.379 4.344 23.316 1.00 89.00 117 ILE A CA 1
ATOM 964 C C . ILE A 1 117 ? -19.909 4.386 23.332 1.00 89.00 117 ILE A C 1
ATOM 966 O O . ILE A 1 117 ? -20.549 3.393 23.000 1.00 89.00 117 ILE A O 1
ATOM 970 N N . ASP A 1 118 ? -20.502 5.524 23.696 1.00 86.44 118 ASP A N 1
ATOM 971 C CA . ASP A 1 118 ? -21.953 5.720 23.693 1.00 86.44 118 ASP A CA 1
ATOM 972 C C . ASP A 1 118 ? -22.300 7.206 23.513 1.00 86.44 118 ASP A C 1
ATOM 974 O O . ASP A 1 118 ? -21.498 8.086 23.834 1.00 86.44 118 ASP A O 1
ATOM 978 N N . VAL A 1 119 ? -23.492 7.503 22.999 1.00 87.12 119 VAL A N 1
ATOM 979 C CA . VAL A 1 119 ? -23.968 8.871 22.761 1.00 87.12 119 VAL A CA 1
ATOM 980 C C . VAL A 1 119 ? -25.411 9.013 23.227 1.00 87.12 119 VAL A C 1
ATOM 982 O O . VAL A 1 119 ? -26.323 8.354 22.735 1.00 87.12 119 VAL A O 1
ATOM 985 N N . ASN A 1 120 ? -25.636 9.956 24.137 1.00 82.44 120 ASN A N 1
ATOM 986 C CA . ASN A 1 120 ? -26.954 10.350 24.597 1.00 82.44 120 ASN A CA 1
ATOM 987 C C . ASN A 1 120 ? -27.377 11.638 23.886 1.00 82.44 120 ASN A C 1
ATOM 989 O O . ASN A 1 120 ? -27.048 12.742 24.317 1.00 82.44 120 ASN A O 1
ATOM 993 N N . THR A 1 121 ? -28.141 11.492 22.806 1.00 76.06 121 THR A N 1
ATOM 994 C CA . THR A 1 121 ? -28.612 12.616 21.981 1.00 76.06 121 THR A CA 1
ATOM 995 C C . THR A 1 121 ? -29.621 13.515 22.689 1.00 76.06 121 THR A C 1
ATOM 997 O O . THR A 1 121 ? -29.727 14.685 22.348 1.00 76.06 121 THR A O 1
ATOM 1000 N N . VAL A 1 122 ? -30.347 13.001 23.688 1.00 72.06 122 VAL A N 1
ATOM 1001 C CA . VAL A 1 122 ? -31.327 13.789 24.455 1.00 72.06 122 VAL A CA 1
ATOM 1002 C C . VAL A 1 122 ? -30.630 14.727 25.436 1.00 72.06 122 VAL A C 1
ATOM 1004 O O . VAL A 1 122 ? -31.116 15.825 25.689 1.00 72.06 122 VAL A O 1
ATOM 1007 N N . ARG A 1 123 ? -29.508 14.284 26.010 1.00 68.88 123 ARG A N 1
ATOM 1008 C CA . ARG A 1 123 ? -28.718 15.067 26.970 1.00 68.88 123 ARG A CA 1
ATOM 1009 C C . ARG A 1 123 ? -27.516 15.762 26.340 1.00 68.88 123 ARG A C 1
ATOM 1011 O O . ARG A 1 123 ? -26.803 16.445 27.055 1.00 68.88 123 ARG A O 1
ATOM 1018 N N . GLU A 1 124 ? -27.296 15.570 25.040 1.00 76.88 124 GLU A N 1
ATOM 1019 C CA . GLU A 1 124 ? -26.116 16.053 24.315 1.00 76.88 124 GLU A CA 1
ATOM 1020 C C . GLU A 1 124 ? -24.795 15.606 24.970 1.00 76.88 124 GLU A C 1
ATOM 1022 O O . GLU A 1 124 ? -23.812 16.342 24.983 1.00 76.88 124 GLU A O 1
ATOM 1027 N N . GLN A 1 125 ? -24.761 14.377 25.499 1.00 83.75 125 GLN A N 1
ATOM 1028 C CA . GLN A 1 125 ? -23.594 13.794 26.173 1.00 83.75 125 GLN A CA 1
ATOM 1029 C C . GLN A 1 125 ? -23.016 12.633 25.372 1.00 83.75 125 GLN A C 1
ATOM 1031 O O . GLN A 1 125 ? -23.734 11.927 24.663 1.00 83.75 125 GLN A O 1
ATOM 1036 N N . CYS A 1 126 ? -21.726 12.380 25.540 1.00 86.88 126 CYS A N 1
ATOM 1037 C CA . CYS A 1 126 ? -21.064 11.181 25.050 1.00 86.88 126 CYS A CA 1
ATOM 1038 C C . CYS A 1 126 ? -20.364 10.461 26.202 1.00 86.88 126 CYS A C 1
ATOM 1040 O O . CYS A 1 126 ? -19.865 11.091 27.132 1.00 86.88 126 CYS A O 1
ATOM 1042 N N . LYS A 1 127 ? -20.366 9.131 26.167 1.00 90.69 127 LYS A N 1
ATOM 1043 C CA . LYS A 1 127 ? -19.605 8.309 27.099 1.00 90.69 127 LYS A CA 1
ATOM 1044 C C . LYS A 1 127 ? -18.255 8.014 26.468 1.00 90.69 127 LYS A C 1
ATOM 1046 O O . LYS A 1 127 ? -18.215 7.526 25.338 1.00 90.69 127 LYS A O 1
ATOM 1051 N N . VAL A 1 128 ? -17.174 8.298 27.182 1.00 90.75 128 VAL A N 1
ATOM 1052 C CA . VAL A 1 128 ? -15.806 8.110 26.689 1.00 90.75 128 VAL A CA 1
ATOM 1053 C C . VAL A 1 128 ? -15.096 6.995 27.449 1.00 90.75 128 VAL A C 1
ATOM 1055 O O . VAL A 1 128 ? -15.320 6.816 28.644 1.00 90.75 128 VAL A O 1
ATOM 1058 N N . HIS A 1 129 ? -14.241 6.259 26.745 1.00 90.94 129 HIS A N 1
ATOM 1059 C CA . HIS A 1 129 ? -13.364 5.224 27.286 1.00 90.94 129 HIS A CA 1
ATOM 1060 C C . HIS A 1 129 ? -11.903 5.568 26.997 1.00 90.94 129 HIS A C 1
ATOM 1062 O O . HIS A 1 129 ? -11.564 5.934 25.870 1.00 90.94 129 HIS A O 1
ATOM 1068 N N . TYR A 1 130 ? -11.029 5.404 27.988 1.00 87.81 130 TYR A N 1
ATOM 1069 C CA . TYR A 1 130 ? -9.594 5.653 27.855 1.00 87.81 130 TYR A CA 1
ATOM 1070 C C . TYR A 1 130 ? -8.858 4.345 27.519 1.00 87.81 130 TYR A C 1
ATOM 1072 O O . TYR A 1 130 ? -8.829 3.442 28.359 1.00 87.81 130 TYR A O 1
ATOM 1080 N N . PRO A 1 131 ? -8.232 4.211 26.332 1.00 80.19 131 PRO A N 1
ATOM 1081 C CA . PRO A 1 131 ? -7.533 2.990 25.946 1.00 80.19 131 PRO A CA 1
ATOM 1082 C C . PRO A 1 131 ? -6.475 2.571 26.974 1.00 80.19 131 PRO A C 1
ATOM 1084 O O . PRO A 1 131 ? -5.631 3.369 27.387 1.00 80.19 131 PRO A O 1
ATOM 1087 N N . GLY A 1 132 ? -6.517 1.302 27.387 1.00 77.25 132 GLY A N 1
ATOM 1088 C CA . GLY A 1 132 ? -5.611 0.739 28.396 1.00 77.25 132 GLY A CA 1
ATOM 1089 C C . GLY A 1 132 ? -6.013 1.022 29.849 1.00 77.25 132 GLY A C 1
ATOM 1090 O O . GLY A 1 132 ? -5.312 0.592 30.765 1.00 77.25 132 GLY A O 1
ATOM 1091 N N . TRP A 1 133 ? -7.130 1.718 30.076 1.00 79.44 133 TRP A N 1
ATOM 1092 C CA . TRP A 1 133 ? -7.705 1.936 31.401 1.00 79.44 133 TRP A CA 1
ATOM 1093 C C . TRP A 1 133 ? -8.877 0.974 31.610 1.00 79.44 133 TRP A C 1
ATOM 1095 O O . TRP A 1 133 ? -9.443 0.426 30.671 1.00 79.44 133 TRP A O 1
ATOM 1105 N N . SER A 1 134 ? -9.239 0.734 32.868 1.00 82.62 134 SER A N 1
ATOM 1106 C CA . SER A 1 134 ? -10.414 -0.081 33.192 1.00 82.62 134 SER A CA 1
ATOM 1107 C C . SER A 1 134 ? -11.709 0.700 32.939 1.00 82.62 134 SER A C 1
ATOM 1109 O O . SER A 1 134 ? -11.781 1.872 33.294 1.00 82.62 134 SER A O 1
ATOM 1111 N N . ASP A 1 135 ? -12.764 0.025 32.474 1.00 83.69 135 ASP A N 1
ATOM 1112 C CA . ASP A 1 135 ? -14.102 0.594 32.202 1.00 83.69 135 ASP A CA 1
ATOM 1113 C C . ASP A 1 135 ? -14.729 1.352 33.388 1.00 83.69 135 ASP A C 1
ATOM 1115 O O . ASP A 1 135 ? -15.650 2.153 33.242 1.00 83.69 135 ASP A O 1
ATOM 1119 N N . ARG A 1 136 ? -14.218 1.130 34.606 1.00 80.56 136 ARG A N 1
ATOM 1120 C CA . ARG A 1 136 ? -14.589 1.905 35.801 1.00 80.56 136 ARG A CA 1
ATOM 1121 C C . ARG A 1 136 ? -14.233 3.394 35.709 1.00 80.56 136 ARG A C 1
ATOM 1123 O O . ARG A 1 136 ? -14.690 4.158 36.553 1.00 80.56 136 ARG A O 1
ATOM 1130 N N . TYR A 1 137 ? -13.362 3.763 34.774 1.00 79.12 137 TYR A N 1
ATOM 1131 C CA . TYR A 1 137 ? -12.953 5.137 34.494 1.00 79.12 137 TYR A CA 1
ATOM 1132 C C . TYR A 1 137 ? -13.716 5.744 33.314 1.00 79.12 137 TYR A C 1
ATOM 1134 O O . TYR A 1 137 ? -13.453 6.893 32.973 1.00 79.12 137 TYR A O 1
ATOM 1142 N N . ASP A 1 138 ? -14.650 5.010 32.698 1.00 87.06 138 ASP A N 1
ATOM 1143 C CA . ASP A 1 138 ? -15.499 5.595 31.670 1.00 87.06 138 ASP A CA 1
ATOM 1144 C C . ASP A 1 138 ? -16.394 6.668 32.290 1.00 87.06 138 ASP A C 1
ATOM 1146 O O . ASP A 1 138 ? -17.039 6.452 33.322 1.00 87.06 138 ASP A O 1
ATOM 1150 N N . GLU A 1 139 ? -16.518 7.801 31.614 1.00 86.56 139 GLU A N 1
ATOM 1151 C CA . GLU A 1 139 ? -17.346 8.904 32.086 1.00 86.56 139 GLU A CA 1
ATOM 1152 C C . GLU A 1 139 ? -18.219 9.480 30.975 1.00 86.56 139 GLU A C 1
ATOM 1154 O O . GLU A 1 139 ? -17.922 9.362 29.787 1.00 86.56 139 GLU A O 1
ATOM 1159 N N . TRP A 1 140 ? -19.337 10.081 31.383 1.00 87.19 140 TRP A N 1
ATOM 1160 C CA . TRP A 1 140 ? -20.198 10.856 30.500 1.00 87.19 140 TRP A CA 1
ATOM 1161 C C . TRP A 1 140 ? -19.720 12.303 30.489 1.00 87.19 140 TRP A C 1
ATOM 1163 O O . TRP A 1 140 ? -19.622 12.927 31.546 1.00 87.19 140 TRP A O 1
ATOM 1173 N N . ILE A 1 141 ? -19.454 12.824 29.298 1.00 82.69 141 ILE A N 1
ATOM 1174 C CA . ILE A 1 141 ? -18.981 14.184 29.069 1.00 82.69 141 ILE A CA 1
ATOM 1175 C C . ILE A 1 141 ? -19.954 14.882 28.124 1.00 82.69 141 ILE A C 1
ATOM 1177 O O . ILE A 1 141 ? -20.383 14.312 27.117 1.00 82.69 141 ILE A O 1
ATOM 1181 N N . ASP A 1 142 ? -20.315 16.118 28.460 1.00 78.50 142 ASP A N 1
ATOM 1182 C CA . ASP A 1 142 ? -21.126 16.964 27.590 1.00 78.50 142 ASP A CA 1
ATOM 1183 C C . ASP A 1 142 ? -20.390 17.199 26.266 1.00 78.50 142 ASP A C 1
ATOM 1185 O O . ASP A 1 142 ? -19.189 17.464 26.235 1.00 78.50 142 ASP A O 1
ATOM 1189 N N . SER A 1 143 ? -21.109 17.099 25.155 1.00 70.88 143 SER A N 1
ATOM 1190 C CA . SER A 1 143 ? -20.535 17.232 23.811 1.00 70.88 143 SER A CA 1
ATOM 1191 C C . SER A 1 143 ? -19.948 18.613 23.517 1.00 70.88 143 SER A C 1
ATOM 1193 O O . SER A 1 143 ? -19.113 18.755 22.622 1.00 70.88 143 SER A O 1
ATOM 1195 N N . ASP A 1 144 ? -20.365 19.634 24.266 1.00 69.06 144 ASP A N 1
ATOM 1196 C CA . ASP A 1 144 ? -19.824 20.988 24.209 1.00 69.06 144 ASP A CA 1
ATOM 1197 C C . ASP A 1 144 ? -18.775 21.270 25.298 1.00 69.06 144 ASP A C 1
ATOM 1199 O O . ASP A 1 144 ? -18.296 22.404 25.400 1.00 69.06 144 ASP A O 1
ATOM 1203 N N . SER A 1 145 ? -18.382 20.252 26.072 1.00 75.12 145 SER A N 1
ATOM 1204 C CA . SER A 1 145 ? -17.401 20.381 27.143 1.00 75.12 145 SER A CA 1
ATOM 1205 C C . SER A 1 145 ? -16.034 20.795 26.605 1.00 75.12 145 SER A C 1
ATOM 1207 O O . SER A 1 145 ? -15.492 20.201 25.673 1.00 75.12 145 SER A O 1
ATOM 1209 N N . TYR A 1 146 ? -15.406 21.765 27.272 1.00 75.44 146 TYR A N 1
ATOM 1210 C CA . TYR A 1 146 ? -14.018 22.159 27.010 1.00 75.44 146 TYR A CA 1
ATOM 1211 C C . TYR A 1 146 ? -13.019 21.017 27.246 1.00 75.44 146 TYR A C 1
ATOM 1213 O O . TYR A 1 146 ? -11.883 21.097 26.779 1.00 75.44 146 TYR A O 1
ATOM 1221 N N . ARG A 1 147 ? -13.423 19.982 28.000 1.00 83.06 147 ARG A N 1
ATOM 1222 C CA . ARG A 1 147 ? -12.624 18.780 28.261 1.00 83.06 147 ARG A CA 1
ATOM 1223 C C . ARG A 1 147 ? -12.493 17.909 27.026 1.00 83.06 147 ARG A C 1
ATOM 1225 O O . ARG A 1 147 ? -11.713 16.972 27.067 1.00 83.06 147 ARG A O 1
ATOM 1232 N N . MET A 1 148 ? -13.235 18.196 25.962 1.00 82.38 148 MET A N 1
ATOM 1233 C CA . MET A 1 148 ? -13.142 17.476 24.710 1.00 82.38 148 MET A CA 1
ATOM 1234 C C . MET A 1 148 ? -12.482 18.333 23.636 1.00 82.38 148 MET A C 1
ATOM 1236 O O . MET A 1 148 ? -12.802 19.509 23.438 1.00 82.38 148 MET A O 1
ATOM 1240 N N . ALA A 1 149 ? -11.568 17.720 22.902 1.00 81.50 149 ALA A N 1
ATOM 1241 C CA . ALA A 1 149 ? -10.911 18.326 21.764 1.00 81.50 149 ALA A CA 1
ATOM 1242 C C . ALA A 1 149 ? -10.768 17.310 20.625 1.00 81.50 149 ALA A C 1
ATOM 1244 O O . ALA A 1 149 ? -10.764 16.099 20.863 1.00 81.50 149 ALA A O 1
ATOM 1245 N N . PRO A 1 150 ? -10.642 17.777 19.370 1.00 82.94 150 PRO A N 1
ATOM 1246 C CA . PRO A 1 150 ? -10.251 16.908 18.269 1.00 82.94 150 PRO A CA 1
ATOM 1247 C C . PRO A 1 150 ? -8.979 16.126 18.605 1.00 82.94 150 PRO A C 1
ATOM 1249 O O . PRO A 1 150 ? -8.092 16.642 19.284 1.00 82.94 150 PRO A O 1
ATOM 1252 N N . LEU A 1 151 ? -8.895 14.893 18.113 1.00 83.69 151 LEU A N 1
ATOM 1253 C CA . LEU A 1 151 ? -7.752 14.013 18.341 1.00 83.69 151 LEU A CA 1
ATOM 1254 C C . LEU A 1 151 ? -6.422 14.672 17.925 1.00 83.69 151 LEU A C 1
ATOM 1256 O O . LEU A 1 151 ? -6.335 15.291 16.856 1.00 83.69 151 LEU A O 1
ATOM 1260 N N . TYR A 1 152 ? -5.402 14.503 18.770 1.00 80.19 152 TYR A N 1
ATOM 1261 C CA . TYR A 1 152 ? -4.046 15.064 18.650 1.00 80.19 152 TYR A CA 1
ATOM 1262 C C . TYR A 1 152 ? -3.951 16.592 18.718 1.00 80.19 152 TYR A C 1
ATOM 1264 O O . TYR A 1 152 ? -2.989 17.206 18.248 1.00 80.19 152 TYR A O 1
ATOM 1272 N N . ARG A 1 153 ? -4.963 17.248 19.287 1.00 79.69 153 ARG A N 1
ATOM 1273 C CA . ARG A 1 153 ? -4.902 18.681 19.590 1.00 79.69 153 ARG A CA 1
ATOM 1274 C C . ARG A 1 153 ? -3.932 18.947 20.741 1.00 79.69 153 ARG A C 1
ATOM 1276 O O . ARG A 1 153 ? -3.225 19.953 20.724 1.00 79.69 153 ARG A O 1
ATOM 1283 N N . PHE A 1 154 ? -3.953 18.070 21.738 1.00 81.31 154 PHE A N 1
ATOM 1284 C CA . PHE A 1 154 ? -3.222 18.174 22.997 1.00 81.31 154 PHE A CA 1
ATOM 1285 C C . PHE A 1 154 ? -2.446 16.909 23.343 1.00 81.31 154 PHE A C 1
ATOM 1287 O O . PHE A 1 154 ? -1.482 16.986 24.105 1.00 81.31 154 PHE A O 1
ATOM 1294 N N . THR A 1 155 ? -2.834 15.761 22.792 1.00 82.50 155 THR A N 1
ATOM 1295 C CA . THR A 1 155 ? -2.024 14.546 22.860 1.00 82.50 155 THR A CA 1
ATOM 1296 C C . THR A 1 155 ? -1.056 14.495 21.671 1.00 82.50 155 THR A C 1
ATOM 1298 O O . THR A 1 155 ? -1.410 14.926 20.572 1.00 82.50 155 THR A O 1
ATOM 1301 N N . PRO A 1 156 ? 0.197 14.043 21.862 1.00 69.69 156 PRO A N 1
ATOM 1302 C CA . PRO A 1 156 ? 1.129 13.896 20.754 1.00 69.69 156 PRO A CA 1
ATOM 1303 C C . PRO A 1 156 ? 0.613 12.818 19.804 1.00 69.69 156 PRO A C 1
ATOM 1305 O O . PRO A 1 156 ? 0.320 11.699 20.226 1.00 69.69 156 PRO A O 1
ATOM 1308 N N . GLU A 1 157 ? 0.523 13.162 18.523 1.00 68.25 157 GLU A N 1
ATOM 1309 C CA . GLU A 1 157 ? 0.249 12.190 17.472 1.00 68.25 157 GLU A CA 1
ATOM 1310 C C . GLU A 1 157 ? 1.422 11.200 17.404 1.00 68.25 157 GLU A C 1
ATOM 1312 O O . GLU A 1 157 ? 2.568 11.633 17.233 1.00 68.25 157 GLU A O 1
ATOM 1317 N N . PRO A 1 158 ? 1.183 9.885 17.552 1.00 66.62 158 PRO A N 1
ATOM 1318 C CA . PRO A 1 158 ? 2.211 8.886 17.307 1.00 66.62 158 PRO A CA 1
ATOM 1319 C C . PRO A 1 158 ? 2.771 9.064 15.895 1.00 66.62 158 PRO A C 1
ATOM 1321 O O . PRO A 1 158 ? 2.005 9.231 14.948 1.00 66.62 158 PRO A O 1
ATOM 1324 N N . GLU A 1 159 ? 4.094 8.996 15.735 1.00 47.22 159 GLU A N 1
ATOM 1325 C CA . GLU A 1 159 ? 4.769 9.213 14.444 1.00 47.22 159 GLU A CA 1
ATOM 1326 C C . GLU A 1 159 ? 4.152 8.365 13.318 1.00 47.22 159 GLU A C 1
ATOM 1328 O O . GLU A 1 159 ? 3.902 8.858 12.222 1.00 47.22 159 GLU A O 1
ATOM 1333 N N . ASN A 1 160 ? 3.758 7.133 13.640 1.00 43.28 160 ASN A N 1
ATOM 1334 C CA . ASN A 1 160 ? 3.083 6.207 12.733 1.00 43.28 160 ASN A CA 1
ATOM 1335 C C . ASN A 1 160 ? 1.664 6.659 12.323 1.00 43.28 160 ASN A C 1
ATOM 1337 O O . ASN A 1 160 ? 1.272 6.481 11.171 1.00 43.28 160 ASN A O 1
ATOM 1341 N N . GLU A 1 161 ? 0.890 7.266 13.229 1.00 52.81 161 GLU A N 1
ATOM 1342 C CA . GLU A 1 161 ? -0.443 7.807 12.918 1.00 52.81 161 GLU A CA 1
ATOM 1343 C C . GLU A 1 161 ? -0.336 9.138 12.154 1.00 52.81 161 GLU A C 1
ATOM 1345 O O . GLU A 1 161 ? -1.108 9.353 11.220 1.00 52.81 161 GLU A O 1
ATOM 1350 N N . ARG A 1 162 ? 0.692 9.956 12.437 1.00 49.59 162 ARG A N 1
ATOM 1351 C CA . ARG A 1 162 ? 1.035 11.160 11.659 1.00 49.59 162 ARG A CA 1
ATOM 1352 C C . ARG A 1 162 ? 1.365 10.809 10.211 1.00 49.59 162 ARG A C 1
ATOM 1354 O O . ARG A 1 162 ? 0.820 11.428 9.299 1.00 49.59 162 ARG A O 1
ATOM 1361 N N . LEU A 1 163 ? 2.198 9.786 10.002 1.00 45.28 163 LEU A N 1
ATOM 1362 C CA . LEU A 1 163 ? 2.545 9.266 8.675 1.00 45.28 163 LEU A CA 1
ATOM 1363 C C . LEU A 1 163 ? 1.301 8.742 7.943 1.00 45.28 163 LEU A C 1
ATOM 1365 O O . LEU A 1 163 ? 1.062 9.084 6.788 1.00 45.28 163 LEU A O 1
ATOM 1369 N N . GLN A 1 164 ? 0.424 7.998 8.624 1.00 44.31 164 GLN A N 1
ATOM 1370 C CA . GLN A 1 164 ? -0.835 7.559 8.017 1.00 44.31 164 GLN A CA 1
ATOM 1371 C C . GLN A 1 164 ? -1.803 8.694 7.708 1.00 44.31 164 GLN A C 1
ATOM 1373 O O . GLN A 1 164 ? -2.518 8.626 6.714 1.00 44.31 164 GLN A O 1
ATOM 1378 N N . ARG A 1 165 ? -1.884 9.721 8.549 1.00 48.28 165 ARG A N 1
ATOM 1379 C CA . ARG A 1 165 ? -2.793 10.846 8.344 1.00 48.28 165 ARG A CA 1
ATOM 1380 C C . ARG A 1 165 ? -2.301 11.762 7.223 1.00 48.28 165 ARG A C 1
ATOM 1382 O O . ARG A 1 165 ? -3.119 12.228 6.430 1.00 48.28 165 ARG A O 1
ATOM 1389 N N . GLN A 1 166 ? -0.986 11.934 7.098 1.00 40.22 166 GLN A N 1
ATOM 1390 C CA . GLN A 1 166 ? -0.341 12.532 5.926 1.00 40.22 166 GLN A CA 1
ATOM 1391 C C . GLN A 1 166 ? -0.612 11.716 4.649 1.00 40.22 166 GLN A C 1
ATOM 1393 O O . GLN A 1 166 ? -0.837 12.305 3.595 1.00 40.22 166 GLN A O 1
ATOM 1398 N N . ASN A 1 167 ? -0.735 10.387 4.759 1.00 41.38 167 ASN A N 1
ATOM 1399 C CA . ASN A 1 167 ? -1.150 9.521 3.648 1.00 41.38 167 ASN A CA 1
ATOM 1400 C C . ASN A 1 167 ? -2.671 9.562 3.364 1.00 41.38 167 ASN A C 1
ATOM 1402 O O . ASN A 1 167 ? -3.079 9.438 2.212 1.00 41.38 167 ASN A O 1
ATOM 1406 N N . ARG A 1 168 ? -3.528 9.764 4.381 1.00 36.66 168 ARG A N 1
ATOM 1407 C CA . ARG A 1 168 ? -5.007 9.840 4.256 1.00 36.66 168 ARG A CA 1
ATOM 1408 C C . ARG A 1 168 ? -5.504 11.185 3.714 1.00 36.66 168 ARG A C 1
ATOM 1410 O O . ARG A 1 168 ? -6.558 11.234 3.088 1.00 36.66 168 ARG A O 1
ATOM 1417 N N . CYS A 1 169 ? -4.755 12.259 3.948 1.00 32.19 169 CYS A N 1
ATOM 1418 C CA . CYS A 1 169 ? -4.991 13.590 3.399 1.00 32.19 169 CYS A CA 1
ATOM 1419 C C . CYS A 1 169 ? -3.728 14.053 2.677 1.00 32.19 169 CYS A C 1
ATOM 1421 O O . CYS A 1 169 ? -3.089 15.010 3.110 1.00 32.19 169 CYS A O 1
ATOM 1423 N N . ARG A 1 170 ? -3.367 13.390 1.575 1.00 36.22 170 ARG A N 1
ATOM 1424 C CA . ARG A 1 170 ? -2.412 13.966 0.632 1.00 36.22 170 ARG A CA 1
ATOM 1425 C C . ARG A 1 170 ? -3.182 14.996 -0.209 1.00 36.22 170 ARG A C 1
ATOM 1427 O O . ARG A 1 170 ? -3.945 14.594 -1.090 1.00 36.22 170 ARG A O 1
ATOM 1434 N N . PRO A 1 171 ? -3.047 16.322 0.010 1.00 31.41 171 PRO A N 1
ATOM 1435 C CA . PRO A 1 171 ? -3.181 17.214 -1.133 1.00 31.41 171 PRO A CA 1
ATOM 1436 C C . PRO A 1 171 ? -2.188 16.709 -2.182 1.00 31.41 171 PRO A C 1
ATOM 1438 O O . PRO A 1 171 ? -1.123 16.211 -1.808 1.00 31.41 171 PRO A O 1
ATOM 1441 N N . GLN A 1 172 ? -2.537 16.789 -3.471 1.00 33.31 172 GLN A N 1
ATOM 1442 C CA . GLN A 1 172 ? -1.562 16.576 -4.542 1.00 33.31 172 GLN A CA 1
ATOM 1443 C C . GLN A 1 172 ? -0.256 17.250 -4.121 1.00 33.31 172 GLN A C 1
ATOM 1445 O O . GLN A 1 172 ? -0.232 18.460 -3.883 1.00 33.31 172 GLN A O 1
ATOM 1450 N N . SER A 1 173 ? 0.780 16.435 -3.918 1.00 35.44 173 SER A N 1
ATOM 1451 C CA . SER A 1 173 ? 2.122 16.920 -3.639 1.00 35.44 173 SER A CA 1
ATOM 1452 C C . SER A 1 173 ? 2.429 18.009 -4.663 1.00 35.44 173 SER A C 1
ATOM 1454 O O . SER A 1 173 ? 2.192 17.833 -5.859 1.00 35.44 173 SER A O 1
ATOM 1456 N N . THR A 1 174 ? 2.931 19.150 -4.195 1.00 33.19 174 THR A N 1
ATOM 1457 C CA . THR A 1 174 ? 3.346 20.278 -5.040 1.00 33.19 174 THR A CA 1
ATOM 1458 C C . THR A 1 174 ? 4.512 19.918 -5.966 1.00 33.19 174 THR A C 1
ATOM 1460 O O . THR A 1 174 ? 4.901 20.732 -6.805 1.00 33.19 174 THR A O 1
ATOM 1463 N N . PHE A 1 175 ? 5.040 18.691 -5.883 1.00 39.31 175 PHE A N 1
ATOM 1464 C CA . PHE A 1 175 ? 5.964 18.141 -6.861 1.00 39.31 175 PHE A CA 1
ATOM 1465 C C . PHE A 1 175 ? 5.230 17.751 -8.152 1.00 39.31 175 PHE A C 1
ATOM 1467 O O . PHE A 1 175 ? 4.903 16.591 -8.411 1.00 39.31 175 PHE A O 1
ATOM 1474 N N . THR A 1 176 ? 4.988 18.749 -8.999 1.00 39.47 176 THR A N 1
ATOM 1475 C CA . THR A 1 176 ? 4.617 18.511 -10.395 1.00 39.47 176 THR A CA 1
ATOM 1476 C C . THR A 1 176 ? 5.868 18.067 -11.148 1.00 39.47 176 THR A C 1
ATOM 1478 O O . THR A 1 176 ? 6.658 18.890 -11.609 1.00 39.47 176 THR A O 1
ATOM 1481 N N . ALA A 1 177 ? 6.097 16.754 -11.269 1.00 44.19 177 ALA A N 1
ATOM 1482 C CA . ALA A 1 177 ? 7.119 16.295 -12.204 1.00 44.19 177 ALA A CA 1
ATOM 1483 C C . ALA A 1 177 ? 6.725 16.829 -13.591 1.00 44.19 177 ALA A C 1
ATOM 1485 O O . ALA A 1 177 ? 5.611 16.634 -14.079 1.00 44.19 177 ALA A O 1
ATOM 1486 N N . THR A 1 178 ? 7.605 17.618 -14.198 1.00 56.28 178 THR A N 1
ATOM 1487 C CA . THR A 1 178 ? 7.310 18.206 -15.507 1.00 56.28 178 THR A CA 1
ATOM 1488 C C . THR A 1 178 ? 7.106 17.086 -16.531 1.00 56.28 178 THR A C 1
ATOM 1490 O O . THR A 1 178 ? 7.690 16.011 -16.391 1.00 56.28 178 THR A O 1
ATOM 1493 N N . SER A 1 179 ? 6.348 17.333 -17.607 1.00 63.41 179 SER A N 1
ATOM 1494 C CA . SER A 1 179 ? 6.177 16.378 -18.726 1.00 63.41 179 SER A CA 1
ATOM 1495 C C . SER A 1 179 ? 7.508 15.784 -19.230 1.00 63.41 179 SER A C 1
ATOM 1497 O O . SER A 1 179 ? 7.530 14.679 -19.764 1.00 63.41 179 SER A O 1
ATOM 1499 N N . SER A 1 180 ? 8.627 16.493 -19.022 1.00 69.69 180 SER A N 1
ATOM 1500 C CA . SER A 1 180 ? 9.984 16.029 -19.327 1.00 69.69 180 SER A CA 1
ATOM 1501 C C . SER A 1 180 ? 10.442 14.847 -18.459 1.00 69.69 180 SER A C 1
ATOM 1503 O O . SER A 1 180 ? 11.126 13.964 -18.969 1.00 69.69 180 SER A O 1
ATOM 1505 N N . HIS A 1 181 ? 10.100 14.794 -17.169 1.00 72.19 181 HIS A N 1
ATOM 1506 C CA . HIS A 1 181 ? 10.506 13.700 -16.273 1.00 72.19 181 HIS A CA 1
ATOM 1507 C C . HIS A 1 181 ? 9.839 12.378 -16.659 1.00 72.19 181 HIS A C 1
ATOM 1509 O O . HIS A 1 181 ? 10.512 11.353 -16.759 1.00 72.19 181 HIS A O 1
ATOM 1515 N N . GLU A 1 182 ? 8.545 12.429 -16.961 1.00 79.88 182 GLU A N 1
ATOM 1516 C CA . GLU A 1 182 ? 7.766 11.288 -17.447 1.00 79.88 182 GLU A CA 1
ATOM 1517 C C . GLU A 1 182 ? 8.292 10.740 -18.776 1.00 79.88 182 GLU A C 1
ATOM 1519 O O . GLU A 1 182 ? 8.513 9.535 -18.926 1.00 79.88 182 GLU A O 1
ATOM 1524 N N . GLU A 1 183 ? 8.551 11.623 -19.742 1.00 82.81 183 GLU A N 1
ATOM 1525 C CA . GLU A 1 183 ? 9.090 11.223 -21.042 1.00 82.81 183 GLU A CA 1
ATOM 1526 C C . GLU A 1 183 ? 10.486 10.603 -20.904 1.00 82.81 183 GLU A C 1
ATOM 1528 O O . GLU A 1 183 ? 10.787 9.569 -21.506 1.00 82.81 183 GLU A O 1
ATOM 1533 N N . ASN A 1 184 ? 11.332 11.179 -20.051 1.00 83.81 184 ASN A N 1
ATOM 1534 C CA . ASN A 1 184 ? 12.655 10.631 -19.790 1.00 83.81 184 ASN A CA 1
ATOM 1535 C C . ASN A 1 184 ? 12.597 9.253 -19.134 1.00 83.81 184 ASN A C 1
ATOM 1537 O O . ASN A 1 184 ? 13.344 8.366 -19.541 1.00 83.81 184 ASN A O 1
ATOM 1541 N N . PHE A 1 185 ? 11.720 9.057 -18.150 1.00 87.94 185 PHE A N 1
ATOM 1542 C CA . PHE A 1 185 ? 11.566 7.765 -17.490 1.00 87.94 185 PHE A CA 1
ATOM 1543 C C . PHE A 1 185 ? 11.137 6.676 -18.484 1.00 87.94 185 PHE A C 1
ATOM 1545 O O . PHE A 1 185 ? 11.742 5.601 -18.533 1.00 87.94 185 PHE A O 1
ATOM 1552 N N . ARG A 1 186 ? 10.181 6.987 -19.368 1.00 90.69 186 ARG A N 1
ATOM 1553 C CA . ARG A 1 186 ? 9.780 6.096 -20.471 1.00 90.69 186 ARG A CA 1
ATOM 1554 C C . ARG A 1 186 ? 10.948 5.776 -21.398 1.00 90.69 186 ARG A C 1
ATOM 1556 O O . ARG A 1 186 ? 11.197 4.609 -21.699 1.00 90.69 186 ARG A O 1
ATOM 1563 N N . ASN A 1 187 ? 11.692 6.798 -21.817 1.00 89.81 187 ASN A N 1
ATOM 1564 C CA . ASN A 1 187 ? 12.852 6.637 -22.692 1.00 89.81 187 ASN A CA 1
ATOM 1565 C C . ASN A 1 187 ? 13.951 5.790 -22.045 1.00 89.81 187 ASN A C 1
ATOM 1567 O O . ASN A 1 187 ? 14.610 5.009 -22.726 1.00 89.81 187 ASN A O 1
ATOM 1571 N N . LEU A 1 188 ? 14.130 5.909 -20.734 1.00 90.19 188 LEU A N 1
ATOM 1572 C CA . LEU A 1 188 ? 15.129 5.181 -19.968 1.00 90.19 188 LEU A CA 1
ATOM 1573 C C . LEU A 1 188 ? 14.802 3.679 -19.882 1.00 90.19 188 LEU A C 1
ATOM 1575 O O . LEU A 1 188 ? 15.668 2.853 -20.182 1.00 90.19 188 LEU A O 1
ATOM 1579 N N . LEU A 1 189 ? 13.551 3.319 -19.565 1.00 92.69 189 LEU A N 1
ATOM 1580 C CA . LEU A 1 189 ? 13.088 1.921 -19.588 1.00 92.69 189 LEU A CA 1
ATOM 1581 C C . LEU A 1 189 ? 13.189 1.317 -20.993 1.00 92.69 189 LEU A C 1
ATOM 1583 O O . LEU A 1 189 ? 13.660 0.187 -21.164 1.00 92.69 189 LEU A O 1
ATOM 1587 N N . LYS A 1 190 ? 12.823 2.098 -22.014 1.00 92.88 190 LYS A N 1
ATOM 1588 C CA . LYS A 1 190 ? 12.910 1.682 -23.414 1.00 92.88 190 LYS A CA 1
ATOM 1589 C C . LYS A 1 190 ? 14.351 1.479 -23.872 1.00 92.88 190 LYS A C 1
ATOM 1591 O O . LYS A 1 190 ? 14.643 0.484 -24.527 1.00 92.88 190 LYS A O 1
ATOM 1596 N N . ALA A 1 191 ? 15.260 2.384 -23.519 1.00 91.00 191 ALA A N 1
ATOM 1597 C CA . ALA A 1 191 ? 16.659 2.309 -23.925 1.00 91.00 191 ALA A CA 1
ATOM 1598 C C . ALA A 1 191 ? 17.411 1.156 -23.248 1.00 91.00 191 ALA A C 1
ATOM 1600 O O . ALA A 1 191 ? 18.236 0.515 -23.896 1.00 91.00 191 ALA A O 1
ATOM 1601 N N . LYS A 1 192 ? 17.144 0.891 -21.961 1.00 92.56 192 LYS A N 1
ATOM 1602 C CA . LYS A 1 192 ? 17.862 -0.148 -21.210 1.00 92.56 192 LYS A CA 1
ATOM 1603 C C . LYS A 1 192 ? 17.294 -1.547 -21.436 1.00 92.56 192 LYS A C 1
ATOM 1605 O O . LYS A 1 192 ? 18.061 -2.480 -21.651 1.00 92.56 192 LYS A O 1
ATOM 1610 N N . HIS A 1 193 ? 15.969 -1.680 -21.402 1.00 92.19 193 HIS A N 1
ATOM 1611 C CA . HIS A 1 193 ? 15.295 -2.984 -21.383 1.00 92.19 193 HIS A CA 1
ATOM 1612 C C . HIS A 1 193 ? 14.411 -3.245 -22.603 1.00 92.19 193 HIS A C 1
ATOM 1614 O O . HIS A 1 193 ? 13.944 -4.366 -22.798 1.00 92.19 193 HIS A O 1
ATOM 1620 N N . GLY A 1 194 ? 14.149 -2.227 -23.428 1.00 93.31 194 GLY A N 1
ATOM 1621 C CA . GLY A 1 194 ? 13.167 -2.318 -24.510 1.00 93.31 194 GLY A CA 1
ATOM 1622 C C . GLY A 1 194 ? 11.720 -2.364 -24.014 1.00 93.31 194 GLY A C 1
ATOM 1623 O O . GLY A 1 194 ? 10.849 -2.826 -24.749 1.00 93.31 194 GLY A O 1
ATOM 1624 N N . TRP A 1 195 ? 11.462 -1.936 -22.775 1.00 95.56 195 TRP A N 1
ATOM 1625 C CA . TRP A 1 195 ? 10.130 -1.936 -22.168 1.00 95.56 195 TRP A CA 1
ATOM 1626 C C . TRP A 1 195 ? 9.407 -0.605 -22.366 1.00 95.56 195 TRP A C 1
ATOM 1628 O O . TRP A 1 195 ? 10.029 0.436 -22.569 1.00 95.56 195 TRP A O 1
ATOM 1638 N N . GLU A 1 196 ? 8.082 -0.649 -22.293 1.00 94.81 196 GLU A N 1
ATOM 1639 C CA . GLU A 1 196 ? 7.193 0.497 -22.452 1.00 94.81 196 GLU A CA 1
ATOM 1640 C C . GLU A 1 196 ? 6.205 0.565 -21.283 1.00 94.81 196 GLU A C 1
ATOM 1642 O O . GLU A 1 196 ? 5.816 -0.460 -20.721 1.00 94.81 196 GLU A O 1
ATOM 1647 N N . ILE A 1 197 ? 5.811 1.785 -20.912 1.00 95.06 197 ILE A N 1
ATOM 1648 C CA . ILE A 1 197 ? 4.804 2.028 -19.876 1.00 95.06 197 ILE A CA 1
ATOM 1649 C C . ILE A 1 197 ? 3.429 2.057 -20.545 1.00 95.06 197 ILE A C 1
ATOM 1651 O O . ILE A 1 197 ? 3.150 2.948 -21.349 1.00 95.06 197 ILE A O 1
ATOM 1655 N N . ALA A 1 198 ? 2.584 1.089 -20.204 1.00 94.94 198 ALA A N 1
ATOM 1656 C CA . ALA A 1 198 ? 1.171 1.074 -20.545 1.00 94.94 198 ALA A CA 1
ATOM 1657 C C . ALA A 1 198 ? 0.387 1.849 -19.477 1.00 94.94 198 ALA A C 1
ATOM 1659 O O . ALA A 1 198 ? 0.425 1.508 -18.291 1.00 94.94 198 ALA A O 1
ATOM 1660 N N . GLU A 1 199 ? -0.293 2.908 -19.912 1.00 92.81 199 GLU A N 1
ATOM 1661 C CA . GLU A 1 199 ? -1.010 3.834 -19.035 1.00 92.81 199 GLU A CA 1
ATOM 1662 C C . GLU A 1 199 ? -2.323 3.239 -18.534 1.00 92.81 199 GLU A C 1
ATOM 1664 O O . GLU A 1 199 ? -3.129 2.750 -19.325 1.00 92.81 199 GLU A O 1
ATOM 1669 N N . MET A 1 200 ? -2.530 3.301 -17.222 1.00 91.94 200 MET A N 1
ATOM 1670 C CA . MET A 1 200 ? -3.795 2.987 -16.567 1.00 91.94 200 MET A CA 1
ATOM 1671 C C . MET A 1 200 ? -4.600 4.264 -16.329 1.00 91.94 200 MET A C 1
ATOM 1673 O O . MET A 1 200 ? -4.048 5.365 -16.294 1.00 91.94 200 MET A O 1
ATOM 1677 N N . GLU A 1 201 ? -5.907 4.113 -16.118 1.00 82.94 201 GLU A N 1
ATOM 1678 C CA . GLU A 1 201 ? -6.761 5.231 -15.718 1.00 82.94 201 GLU A CA 1
ATOM 1679 C C . GLU A 1 201 ? -6.263 5.860 -14.407 1.00 82.94 201 GLU A C 1
ATOM 1681 O O . GLU A 1 201 ? -5.919 5.150 -13.461 1.00 82.94 201 GLU A O 1
ATOM 1686 N N . ASN A 1 202 ? -6.230 7.196 -14.357 1.00 78.06 202 ASN A N 1
ATOM 1687 C CA . ASN A 1 202 ? -5.822 7.980 -13.185 1.00 78.06 202 ASN A CA 1
ATOM 1688 C C . ASN A 1 202 ? -6.947 8.024 -12.135 1.00 78.06 202 ASN A C 1
ATOM 1690 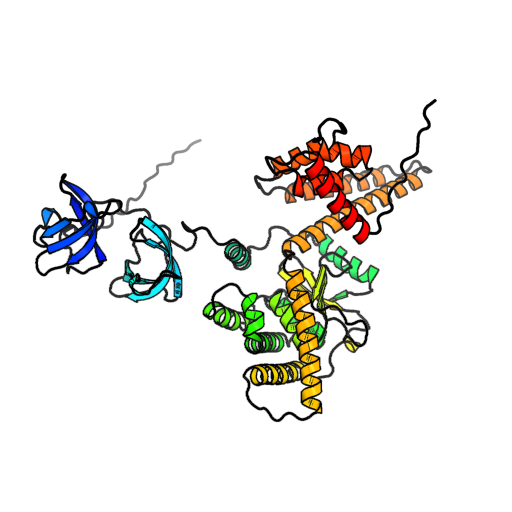O O . ASN A 1 202 ? -7.475 9.088 -11.807 1.00 78.06 202 ASN A O 1
ATOM 1694 N N . ASP A 1 203 ? -7.348 6.856 -11.648 1.00 82.00 203 ASP A N 1
ATOM 1695 C CA . ASP A 1 203 ? -8.320 6.673 -10.578 1.00 82.00 203 ASP A CA 1
ATOM 1696 C C . ASP A 1 203 ? -7.668 5.974 -9.374 1.00 82.00 203 ASP A C 1
ATOM 1698 O O . ASP A 1 203 ? -6.508 5.559 -9.399 1.00 82.00 203 ASP A O 1
ATOM 1702 N N . GLY A 1 204 ? -8.425 5.809 -8.291 1.00 80.75 204 GLY A N 1
ATOM 1703 C CA . GLY A 1 204 ? -7.929 5.089 -7.119 1.00 80.75 204 GLY A CA 1
ATOM 1704 C C . GLY A 1 204 ? -7.816 3.571 -7.288 1.00 80.75 204 GLY A C 1
ATOM 1705 O O . GLY A 1 204 ? -7.571 2.865 -6.313 1.00 80.75 204 GLY A O 1
ATOM 1706 N N . ASN A 1 205 ? -8.015 3.051 -8.502 1.00 91.94 205 ASN A N 1
ATOM 1707 C CA . ASN A 1 205 ? -7.853 1.644 -8.849 1.00 91.94 205 ASN A CA 1
ATOM 1708 C C . ASN A 1 205 ? -6.551 1.375 -9.618 1.00 91.94 205 ASN A C 1
ATOM 1710 O O . ASN A 1 205 ? -6.292 0.219 -9.953 1.00 91.94 205 ASN A O 1
ATOM 1714 N N . CYS A 1 206 ? -5.727 2.396 -9.880 1.00 93.56 206 CYS A N 1
ATOM 1715 C CA . CYS A 1 206 ? -4.531 2.317 -10.724 1.00 93.56 206 CYS A CA 1
ATOM 1716 C C . CYS A 1 206 ? -3.593 1.139 -10.396 1.00 93.56 206 CYS A C 1
ATOM 1718 O O . CYS A 1 206 ? -3.122 0.460 -11.313 1.00 93.56 206 CYS A O 1
ATOM 1720 N N . LEU A 1 207 ? -3.384 0.820 -9.110 1.00 96.25 207 LEU A N 1
ATOM 1721 C CA . LEU A 1 207 ? -2.601 -0.347 -8.686 1.00 96.25 207 LEU A CA 1
ATOM 1722 C C . LEU A 1 207 ? -3.230 -1.659 -9.177 1.00 96.25 207 LEU A C 1
ATOM 1724 O O . LEU A 1 207 ? -2.586 -2.457 -9.859 1.00 96.25 207 LEU A O 1
ATOM 1728 N N . PHE A 1 208 ? -4.505 -1.872 -8.856 1.00 97.88 208 PHE A N 1
ATOM 1729 C CA . PHE A 1 208 ? -5.238 -3.089 -9.204 1.00 97.88 208 PHE A CA 1
ATOM 1730 C C . PHE A 1 208 ? -5.406 -3.236 -10.720 1.00 97.88 208 PHE A C 1
ATOM 1732 O O . PHE A 1 208 ? -5.261 -4.339 -11.245 1.00 97.88 208 PHE A O 1
ATOM 1739 N N . ARG A 1 209 ? -5.614 -2.128 -11.445 1.00 97.88 209 ARG A N 1
ATOM 1740 C CA . ARG A 1 209 ? -5.618 -2.087 -12.917 1.00 97.88 209 ARG A CA 1
ATOM 1741 C C . ARG A 1 209 ? -4.264 -2.491 -13.489 1.00 97.88 209 ARG A C 1
ATOM 1743 O O . ARG A 1 209 ? -4.207 -3.343 -14.374 1.00 97.88 209 ARG A O 1
ATOM 1750 N N . SER A 1 210 ? -3.176 -1.945 -12.944 1.00 97.81 210 SER A N 1
ATOM 1751 C CA . SER A 1 210 ? -1.814 -2.264 -13.383 1.00 97.81 210 SER A CA 1
ATOM 1752 C C . SER A 1 210 ? -1.488 -3.743 -13.201 1.00 97.81 210 SER A C 1
ATOM 1754 O O . SER A 1 210 ? -0.934 -4.362 -14.114 1.00 97.81 210 SER A O 1
ATOM 1756 N N . ILE A 1 211 ? -1.863 -4.328 -12.056 1.00 98.06 211 ILE A N 1
ATOM 1757 C CA . ILE A 1 211 ? -1.650 -5.755 -11.794 1.00 98.06 211 ILE A CA 1
ATOM 1758 C C . ILE A 1 211 ? -2.557 -6.612 -12.683 1.00 98.06 211 ILE A C 1
ATOM 1760 O O . ILE A 1 211 ? -2.071 -7.550 -13.313 1.00 98.06 211 ILE A O 1
ATOM 1764 N N . SER A 1 212 ? -3.835 -6.253 -12.826 1.00 97.94 212 SER A N 1
ATOM 1765 C CA . SER A 1 212 ? -4.763 -6.929 -13.738 1.00 97.94 212 SER A CA 1
ATOM 1766 C C . SER A 1 212 ? -4.228 -6.949 -15.175 1.00 97.94 212 SER A C 1
ATOM 1768 O O . SER A 1 212 ? -4.218 -7.990 -15.828 1.00 97.94 212 SER A O 1
ATOM 1770 N N . HIS A 1 213 ? -3.672 -5.836 -15.657 1.00 97.62 213 HIS A N 1
ATOM 1771 C CA . HIS A 1 213 ? -3.029 -5.771 -16.969 1.00 97.62 213 HIS A CA 1
ATOM 1772 C C . HIS A 1 213 ? -1.755 -6.639 -17.063 1.00 97.62 213 HIS A C 1
ATOM 1774 O O . HIS A 1 213 ? -1.495 -7.246 -18.103 1.00 97.62 213 HIS A O 1
ATOM 1780 N N . GLN A 1 214 ? -0.964 -6.748 -15.990 1.00 97.44 214 GLN A N 1
ATOM 1781 C CA . GLN A 1 214 ? 0.237 -7.599 -15.951 1.00 97.44 214 GLN A CA 1
ATOM 1782 C C . GLN A 1 214 ? -0.069 -9.101 -15.887 1.00 97.44 214 GLN A C 1
ATOM 1784 O O . GLN A 1 214 ? 0.719 -9.916 -16.377 1.00 97.44 214 GLN A O 1
ATOM 1789 N N . VAL A 1 215 ? -1.176 -9.476 -15.248 1.00 96.31 215 VAL A N 1
ATOM 1790 C CA . VAL A 1 215 ? -1.574 -10.875 -15.060 1.00 96.31 215 VAL A CA 1
ATOM 1791 C C . VAL A 1 215 ? -2.464 -11.348 -16.202 1.00 96.31 215 VAL A C 1
ATOM 1793 O O . VAL A 1 215 ? -2.192 -12.397 -16.772 1.00 96.31 215 VAL A O 1
ATOM 1796 N N . TYR A 1 216 ? -3.477 -10.570 -16.572 1.00 96.19 216 TYR A N 1
ATOM 1797 C CA . TYR A 1 216 ? -4.526 -10.968 -17.515 1.00 96.19 216 TYR A CA 1
ATOM 1798 C C . TYR A 1 216 ? -4.454 -10.247 -18.862 1.00 96.19 216 TYR A C 1
ATOM 1800 O O . TYR A 1 216 ? -5.243 -10.535 -19.758 1.00 96.19 216 TYR A O 1
ATOM 1808 N N . GLY A 1 217 ? -3.553 -9.273 -19.019 1.00 95.19 217 GLY A N 1
ATOM 1809 C CA . GLY A 1 217 ? -3.496 -8.441 -20.225 1.00 95.19 217 GLY A CA 1
ATOM 1810 C C . GLY A 1 217 ? -4.669 -7.466 -20.362 1.00 95.19 217 GLY A C 1
ATOM 1811 O O . GLY A 1 217 ? -4.795 -6.817 -21.395 1.00 95.19 217 GLY A O 1
ATOM 1812 N N . ASN A 1 218 ? -5.525 -7.355 -19.342 1.00 95.44 218 ASN A N 1
ATOM 1813 C CA . ASN A 1 218 ? -6.719 -6.519 -19.355 1.00 95.44 218 ASN A CA 1
ATOM 1814 C C . ASN A 1 218 ? -6.885 -5.819 -17.991 1.00 95.44 218 ASN A C 1
ATOM 1816 O O . ASN A 1 218 ? -6.996 -6.518 -16.982 1.00 95.44 218 ASN A O 1
ATOM 1820 N N . PRO A 1 219 ? -6.899 -4.475 -17.924 1.00 96.12 219 PRO A N 1
ATOM 1821 C CA . PRO A 1 219 ? -7.071 -3.740 -16.669 1.00 96.12 219 PRO A CA 1
ATOM 1822 C C . PRO A 1 219 ? -8.497 -3.807 -16.097 1.00 96.12 219 PRO A C 1
ATOM 1824 O O . PRO A 1 219 ? -8.677 -3.528 -14.914 1.00 96.12 219 PRO A O 1
ATOM 1827 N N . GLU A 1 220 ? -9.497 -4.209 -16.885 1.00 95.81 220 GLU A N 1
ATOM 1828 C CA . GLU A 1 220 ? -10.915 -4.178 -16.491 1.00 95.81 220 GLU A CA 1
ATOM 1829 C C . GLU A 1 220 ? -11.289 -5.215 -15.421 1.00 95.81 220 GLU A C 1
ATOM 1831 O O . GLU A 1 220 ? -12.358 -5.135 -14.825 1.00 95.81 220 GLU A O 1
ATOM 1836 N N . PHE A 1 221 ? -10.403 -6.168 -15.114 1.00 97.56 221 PHE A N 1
ATOM 1837 C CA . PHE A 1 221 ? -10.607 -7.101 -14.001 1.00 97.56 221 PHE A CA 1
ATOM 1838 C C . PHE A 1 221 ? -10.121 -6.545 -12.649 1.00 97.56 221 PHE A C 1
ATOM 1840 O O . PHE A 1 221 ? -10.065 -7.286 -11.670 1.00 97.56 221 PHE A O 1
ATOM 1847 N N . HIS A 1 222 ? -9.807 -5.246 -12.549 1.00 97.56 222 HIS A N 1
ATOM 1848 C CA . HIS A 1 222 ? -9.305 -4.625 -11.316 1.00 97.56 222 HIS A CA 1
ATOM 1849 C C . HIS A 1 222 ? -10.230 -4.806 -10.100 1.00 97.56 222 HIS A C 1
ATOM 1851 O O . HIS A 1 222 ? -9.735 -4.928 -8.981 1.00 97.56 222 HIS A O 1
ATOM 1857 N N . THR A 1 223 ? -11.554 -4.842 -10.287 1.00 97.56 223 THR A N 1
ATOM 1858 C CA . THR A 1 223 ? -12.512 -5.056 -9.189 1.00 97.56 223 THR A CA 1
ATOM 1859 C C . THR A 1 223 ? -12.384 -6.457 -8.603 1.00 97.56 223 THR A C 1
ATOM 1861 O O . THR A 1 223 ? -12.290 -6.597 -7.387 1.00 97.56 223 THR A O 1
ATOM 1864 N N . LEU A 1 224 ? -12.309 -7.479 -9.463 1.00 98.00 224 LEU A N 1
ATOM 1865 C CA . LEU A 1 224 ? -12.079 -8.868 -9.059 1.00 98.00 224 LEU A CA 1
ATOM 1866 C C . LEU A 1 224 ? -10.741 -8.991 -8.326 1.00 98.00 224 LEU A C 1
ATOM 1868 O O . LEU A 1 224 ? -10.656 -9.552 -7.242 1.00 98.00 224 LEU A O 1
ATOM 1872 N N . VAL A 1 225 ? -9.698 -8.422 -8.923 1.00 98.06 225 VAL A N 1
ATOM 1873 C CA . VAL A 1 225 ? -8.344 -8.386 -8.376 1.00 98.06 225 VAL A CA 1
ATOM 1874 C C . VAL A 1 225 ? -8.331 -7.756 -6.972 1.00 98.06 225 VAL A C 1
ATOM 1876 O O . VAL A 1 225 ? -7.753 -8.326 -6.049 1.00 98.06 225 VAL A O 1
ATOM 1879 N N . ARG A 1 226 ? -9.006 -6.615 -6.781 1.00 98.12 226 ARG A N 1
ATOM 1880 C CA . ARG A 1 226 ? -9.161 -5.954 -5.474 1.00 98.12 226 ARG A CA 1
ATOM 1881 C C . ARG A 1 226 ? -9.898 -6.842 -4.476 1.00 98.12 226 ARG A C 1
ATOM 1883 O O . ARG A 1 226 ? -9.442 -6.994 -3.347 1.00 98.12 226 ARG A O 1
ATOM 1890 N N . GLU A 1 227 ? -11.025 -7.418 -4.879 1.00 97.88 227 GLU A N 1
ATOM 1891 C CA . GLU A 1 227 ? -11.827 -8.296 -4.024 1.00 97.88 227 GLU A CA 1
ATOM 1892 C C . GLU A 1 227 ? -10.999 -9.487 -3.530 1.00 97.88 227 GLU A C 1
ATOM 1894 O O . GLU A 1 227 ? -10.930 -9.733 -2.325 1.00 97.88 227 GLU A O 1
ATOM 1899 N N . LYS A 1 228 ? -10.281 -10.151 -4.440 1.00 98.00 228 LYS A N 1
ATOM 1900 C CA . LYS A 1 228 ? -9.417 -11.292 -4.125 1.00 98.00 228 LYS A CA 1
ATOM 1901 C C . LYS A 1 228 ? -8.212 -10.918 -3.271 1.00 98.00 228 LYS A C 1
ATOM 1903 O O . LYS A 1 228 ? -7.847 -11.683 -2.380 1.00 98.00 228 LYS A O 1
ATOM 1908 N N . CYS A 1 229 ? -7.636 -9.735 -3.486 1.00 97.56 229 CYS A N 1
ATOM 1909 C CA . CYS A 1 229 ? -6.596 -9.186 -2.621 1.00 97.56 229 CYS A CA 1
ATOM 1910 C C . CYS A 1 229 ? -7.086 -9.085 -1.172 1.00 97.56 229 CYS A C 1
ATOM 1912 O O . CYS A 1 229 ? -6.424 -9.587 -0.265 1.00 97.56 229 CYS A O 1
ATOM 1914 N N . VAL A 1 230 ? -8.261 -8.487 -0.943 1.00 96.50 230 VAL A N 1
ATOM 1915 C CA . VAL A 1 230 ? -8.783 -8.322 0.421 1.00 96.50 230 VAL A CA 1
ATOM 1916 C C . VAL A 1 230 ? -9.217 -9.655 1.037 1.00 96.50 230 VAL A C 1
ATOM 1918 O O . VAL A 1 230 ? -8.928 -9.896 2.205 1.00 96.50 230 VAL A O 1
ATOM 1921 N N . GLU A 1 231 ? -9.839 -10.556 0.269 1.00 96.69 231 GLU A N 1
ATOM 1922 C CA . GLU A 1 231 ? -10.152 -11.916 0.744 1.00 96.69 231 GLU A CA 1
ATOM 1923 C C . GLU A 1 231 ? -8.897 -12.660 1.216 1.00 96.69 231 GLU A C 1
ATOM 1925 O O . GLU A 1 231 ? -8.909 -13.325 2.256 1.00 96.69 231 GLU A O 1
ATOM 1930 N N . TYR A 1 232 ? -7.795 -12.531 0.474 1.00 95.56 232 TYR A N 1
ATOM 1931 C CA . TYR A 1 232 ? -6.541 -13.175 0.845 1.00 95.56 232 TYR A CA 1
ATOM 1932 C C . TYR A 1 232 ? -5.950 -12.548 2.104 1.00 95.56 232 TYR A C 1
ATOM 1934 O O . TYR A 1 232 ? -5.561 -13.281 3.014 1.00 95.56 232 TYR A O 1
ATOM 1942 N N . MET A 1 233 ? -5.954 -11.215 2.197 1.00 92.81 233 MET A N 1
ATOM 1943 C CA . MET A 1 233 ? -5.523 -10.500 3.398 1.00 92.81 233 MET A CA 1
ATOM 1944 C C . MET A 1 233 ? -6.291 -10.974 4.634 1.00 92.81 233 MET A C 1
ATOM 1946 O O . MET A 1 233 ? -5.664 -11.352 5.619 1.00 92.81 233 MET A O 1
ATOM 1950 N N . GLU A 1 234 ? -7.621 -11.052 4.564 1.00 92.31 234 GLU A N 1
ATOM 1951 C CA . GLU A 1 234 ? -8.460 -11.549 5.661 1.00 92.31 234 GLU A CA 1
ATOM 1952 C C . GLU A 1 234 ? -8.119 -13.006 6.035 1.00 92.31 234 GLU A C 1
ATOM 1954 O O . GLU A 1 234 ? -8.014 -13.341 7.220 1.00 92.31 234 GLU A O 1
ATOM 1959 N N . SER A 1 235 ? -7.884 -13.869 5.037 1.00 91.19 235 SER A N 1
ATOM 1960 C CA . SER A 1 235 ? -7.520 -15.280 5.253 1.00 91.19 235 SER A CA 1
ATOM 1961 C C . SER A 1 235 ? -6.148 -15.475 5.919 1.00 91.19 235 SER A C 1
ATOM 1963 O O . SER A 1 235 ? -5.946 -16.448 6.649 1.00 91.19 235 SER A O 1
ATOM 1965 N N . GLU A 1 236 ? -5.234 -14.527 5.708 1.00 89.38 236 GLU A N 1
ATOM 1966 C CA . GLU A 1 236 ? -3.860 -14.487 6.227 1.00 89.38 236 GLU A CA 1
ATOM 1967 C C . GLU A 1 236 ? -3.683 -13.325 7.227 1.00 89.38 236 GLU A C 1
ATOM 1969 O O . GLU A 1 236 ? -2.596 -12.759 7.390 1.00 89.38 236 GLU A O 1
ATOM 1974 N N . SER A 1 237 ? -4.770 -12.960 7.914 1.00 88.88 237 SER A N 1
ATOM 1975 C CA . SER A 1 237 ? -4.846 -11.788 8.795 1.00 88.88 237 SER A CA 1
ATOM 1976 C C . SER A 1 237 ? -3.795 -11.779 9.904 1.00 88.88 237 SER A C 1
ATOM 1978 O O . SER A 1 237 ? -3.311 -10.712 10.270 1.00 88.88 237 SER A O 1
ATOM 1980 N N . SER A 1 238 ? -3.375 -12.949 10.398 1.00 84.75 238 SER A N 1
ATOM 1981 C CA . SER A 1 238 ? -2.312 -13.082 11.407 1.00 84.75 238 SER A CA 1
ATOM 1982 C C . SER A 1 238 ? -0.983 -12.455 10.976 1.00 84.75 238 SER A C 1
ATOM 1984 O O . SER A 1 238 ? -0.224 -11.984 11.824 1.00 84.75 238 SER A O 1
ATOM 1986 N N . PHE A 1 239 ? -0.708 -12.433 9.671 1.00 85.31 239 PHE A N 1
ATOM 1987 C CA . PHE A 1 239 ? 0.459 -11.780 9.099 1.00 85.31 239 PHE A CA 1
ATOM 1988 C C . PHE A 1 239 ? 0.166 -10.315 8.777 1.00 85.31 239 PHE A C 1
ATOM 1990 O O . PHE A 1 239 ? 0.831 -9.423 9.302 1.00 85.31 239 PHE A O 1
ATOM 1997 N N . PHE A 1 240 ? -0.849 -10.058 7.946 1.00 84.94 240 PHE A N 1
ATOM 1998 C CA . PHE A 1 240 ? -1.089 -8.722 7.396 1.00 84.94 240 PHE A CA 1
ATOM 1999 C C . PHE A 1 240 ? -1.509 -7.688 8.441 1.00 84.94 240 PHE A C 1
ATOM 2001 O O . PHE A 1 240 ? -1.175 -6.513 8.289 1.00 84.94 240 PHE A O 1
ATOM 2008 N N . ARG A 1 241 ? -2.172 -8.105 9.528 1.00 84.38 241 ARG A N 1
ATOM 2009 C CA . ARG A 1 241 ? -2.588 -7.204 10.611 1.00 84.38 241 ARG A CA 1
ATOM 2010 C C . ARG A 1 241 ? -1.417 -6.445 11.230 1.00 84.38 241 ARG A C 1
ATOM 2012 O O . ARG A 1 241 ? -1.589 -5.294 11.597 1.00 84.38 241 ARG A O 1
ATOM 2019 N N . ASN A 1 242 ? -0.222 -7.033 11.283 1.00 81.75 242 ASN A N 1
ATOM 2020 C CA . ASN A 1 242 ? 0.946 -6.381 11.889 1.00 81.75 242 ASN A CA 1
ATOM 2021 C C . ASN A 1 242 ? 1.450 -5.167 11.090 1.00 81.75 242 ASN A C 1
ATOM 2023 O O . ASN A 1 242 ? 2.227 -4.374 11.614 1.00 81.75 242 ASN A O 1
ATOM 2027 N N . TYR A 1 243 ? 1.019 -5.022 9.834 1.00 78.00 243 TYR A N 1
ATOM 2028 C CA . TYR A 1 243 ? 1.436 -3.937 8.939 1.00 78.00 243 TYR A CA 1
ATOM 2029 C C . TYR A 1 243 ? 0.323 -2.927 8.663 1.00 78.00 243 TYR A C 1
ATOM 2031 O O . TYR A 1 243 ? 0.533 -1.954 7.941 1.00 78.00 243 TYR A O 1
ATOM 2039 N N . ILE A 1 244 ? -0.856 -3.147 9.244 1.00 73.88 244 ILE A N 1
ATOM 2040 C CA . ILE A 1 244 ? -1.967 -2.205 9.230 1.00 73.88 244 ILE A CA 1
ATOM 2041 C C . ILE A 1 244 ? -2.048 -1.591 10.623 1.00 73.88 244 ILE A C 1
ATOM 2043 O O . ILE A 1 244 ? -2.227 -2.292 11.612 1.00 73.88 244 ILE A O 1
ATOM 2047 N N . ILE A 1 245 ? -1.864 -0.276 10.714 1.00 56.69 245 ILE A N 1
ATOM 2048 C CA . ILE A 1 245 ? -1.805 0.406 12.014 1.00 56.69 245 ILE A CA 1
ATOM 2049 C C . ILE A 1 245 ? -3.210 0.497 12.611 1.00 56.69 245 ILE A C 1
ATOM 2051 O O . ILE A 1 245 ? -4.129 0.979 11.946 1.00 56.69 245 ILE A O 1
ATOM 2055 N N . GLY A 1 246 ? -3.319 0.078 13.871 1.00 47.78 246 GLY A N 1
ATOM 2056 C CA . GLY A 1 246 ? -4.542 0.092 14.662 1.00 47.78 246 GLY A CA 1
ATOM 2057 C C . GLY A 1 246 ? -4.695 -1.172 15.515 1.00 47.78 246 GLY A C 1
ATOM 2058 O O . GLY A 1 246 ? -3.812 -2.032 15.518 1.00 47.78 246 GLY A O 1
ATOM 2059 N N . ASP A 1 247 ? -5.778 -1.275 16.282 1.00 44.22 247 ASP A N 1
ATOM 2060 C CA . ASP A 1 247 ? -6.144 -2.513 16.976 1.00 44.22 247 ASP A CA 1
ATOM 2061 C C . ASP A 1 247 ? -6.785 -3.544 16.015 1.00 44.22 247 ASP A C 1
ATOM 2063 O O . ASP A 1 247 ? -6.746 -3.407 14.791 1.00 44.22 247 ASP A O 1
ATOM 2067 N N . ASN A 1 248 ? -7.356 -4.631 16.548 1.00 50.09 248 ASN A N 1
ATOM 2068 C CA . ASN A 1 248 ? -8.023 -5.624 15.701 1.00 50.09 248 ASN A CA 1
ATOM 2069 C C . ASN A 1 248 ? -9.183 -5.002 14.904 1.00 50.09 248 ASN A C 1
ATOM 2071 O O . ASN A 1 248 ? -9.271 -5.242 13.703 1.00 50.09 248 ASN A O 1
ATOM 2075 N N . GLN A 1 249 ? -9.996 -4.159 15.550 1.00 54.09 249 GLN A N 1
ATOM 2076 C CA . GLN A 1 249 ? -11.162 -3.511 14.951 1.00 54.09 249 GLN A CA 1
ATOM 2077 C C . GLN A 1 249 ? -10.746 -2.608 13.778 1.00 54.09 249 GLN A C 1
ATOM 2079 O O . GLN A 1 249 ? -11.412 -2.594 12.740 1.00 54.09 249 GLN A O 1
ATOM 2084 N N . ASP A 1 250 ? -9.588 -1.956 13.891 1.00 68.56 250 ASP A N 1
ATOM 2085 C CA . ASP A 1 250 ? -9.000 -1.151 12.821 1.00 68.56 250 ASP A CA 1
ATOM 2086 C C . ASP A 1 250 ? -8.585 -1.984 11.590 1.00 68.56 250 ASP A C 1
ATOM 2088 O O . ASP A 1 250 ? -8.678 -1.497 10.461 1.00 68.56 250 ASP A O 1
ATOM 2092 N N . TYR A 1 251 ? -8.183 -3.251 11.757 1.00 80.38 251 TYR A N 1
ATOM 2093 C CA . TYR A 1 251 ? -7.846 -4.133 10.629 1.00 80.38 251 TYR A CA 1
ATOM 2094 C C . TYR A 1 251 ? -9.081 -4.582 9.844 1.00 80.38 251 TYR A C 1
ATOM 2096 O O . TYR A 1 251 ? -9.080 -4.581 8.608 1.00 80.38 251 TYR A O 1
ATOM 2104 N N . GLU A 1 252 ? -10.154 -4.952 10.543 1.00 85.56 252 GLU A N 1
ATOM 2105 C CA . GLU A 1 252 ? -11.410 -5.298 9.879 1.00 85.56 252 GLU A CA 1
ATOM 2106 C C . GLU A 1 252 ? -11.994 -4.091 9.136 1.00 85.56 252 GLU A C 1
ATOM 2108 O O . GLU A 1 252 ? -12.489 -4.228 8.014 1.00 85.56 252 GLU A O 1
ATOM 2113 N N . ASP A 1 253 ? -11.909 -2.898 9.723 1.00 83.31 253 ASP A N 1
ATOM 2114 C CA . ASP A 1 253 ? -12.382 -1.673 9.084 1.00 83.31 253 ASP A CA 1
ATOM 2115 C C . ASP A 1 253 ? -11.475 -1.231 7.929 1.00 83.31 253 ASP A C 1
ATOM 2117 O O . ASP A 1 253 ? -11.977 -0.764 6.901 1.00 83.31 253 ASP A O 1
ATOM 2121 N N . TYR A 1 254 ? -10.166 -1.483 8.023 1.00 83.81 254 TYR A N 1
ATOM 2122 C CA . TYR A 1 254 ? -9.244 -1.350 6.900 1.00 83.81 254 TYR A CA 1
ATOM 2123 C C . TYR A 1 254 ? -9.657 -2.244 5.726 1.00 83.81 254 TYR A C 1
ATOM 2125 O O . TYR A 1 254 ? -9.816 -1.742 4.613 1.00 83.81 254 TYR A O 1
ATOM 2133 N N . CYS A 1 255 ? -9.907 -3.537 5.961 1.00 90.38 255 CYS A N 1
ATOM 2134 C CA . CYS A 1 255 ? -10.317 -4.476 4.911 1.00 90.38 255 CYS A CA 1
ATOM 2135 C C . CYS A 1 255 ? -11.656 -4.065 4.278 1.00 90.38 255 CYS A C 1
ATOM 2137 O O . CYS A 1 255 ? -11.779 -4.002 3.051 1.00 90.38 255 CYS A O 1
ATOM 2139 N N . LYS A 1 256 ? -12.650 -3.686 5.097 1.00 88.56 256 LYS A N 1
ATOM 2140 C CA . LYS A 1 256 ? -13.933 -3.152 4.604 1.00 88.56 256 LYS A CA 1
ATOM 2141 C C . LYS A 1 256 ? -13.738 -1.914 3.737 1.00 88.56 256 LYS A C 1
ATOM 2143 O O . LYS A 1 256 ? -14.404 -1.780 2.711 1.00 88.56 256 LYS A O 1
ATOM 2148 N N . ASN A 1 257 ? -12.851 -1.005 4.138 1.00 84.56 257 ASN A N 1
ATOM 2149 C CA . ASN A 1 257 ? -12.565 0.185 3.353 1.00 84.56 257 ASN A CA 1
ATOM 2150 C C . ASN A 1 257 ? -11.832 -0.173 2.054 1.00 84.56 257 ASN A C 1
ATOM 2152 O O . ASN A 1 257 ? -12.254 0.282 1.000 1.00 84.56 257 ASN A O 1
ATOM 2156 N N . MET A 1 258 ? -10.817 -1.039 2.096 1.00 89.44 258 MET A N 1
ATOM 2157 C CA . MET A 1 258 ? -10.035 -1.453 0.925 1.00 89.44 258 MET A CA 1
ATOM 2158 C C . MET A 1 258 ? -10.872 -2.172 -0.146 1.00 89.44 258 MET A C 1
ATOM 2160 O O . MET A 1 258 ? -10.579 -2.051 -1.337 1.00 89.44 258 MET A O 1
ATOM 2164 N N . ARG A 1 259 ? -11.955 -2.864 0.244 1.00 92.31 259 ARG A N 1
ATOM 2165 C CA . ARG A 1 259 ? -12.928 -3.450 -0.703 1.00 92.31 259 ARG A CA 1
ATOM 2166 C C . ARG A 1 259 ? -13.679 -2.404 -1.527 1.00 92.31 259 ARG A C 1
ATOM 2168 O O . ARG A 1 259 ? -14.192 -2.740 -2.592 1.00 92.31 259 ARG A O 1
ATOM 2175 N N . ARG A 1 260 ? -13.796 -1.162 -1.051 1.00 87.25 260 ARG A N 1
ATOM 2176 C CA . ARG A 1 260 ? -14.540 -0.114 -1.759 1.00 87.25 260 ARG A CA 1
ATOM 2177 C C . ARG A 1 260 ? -13.793 0.297 -3.024 1.00 87.25 260 ARG A C 1
ATOM 2179 O O . ARG A 1 260 ? -12.567 0.407 -3.039 1.00 87.25 260 ARG A O 1
ATOM 2186 N N . ASP A 1 261 ? -14.560 0.552 -4.075 1.00 86.81 261 ASP A N 1
ATOM 2187 C CA . ASP A 1 261 ? -14.027 1.041 -5.342 1.00 86.81 261 ASP A CA 1
ATOM 2188 C C . ASP A 1 261 ? -13.281 2.374 -5.162 1.00 86.81 261 ASP A C 1
ATOM 2190 O O . ASP A 1 261 ? -13.680 3.223 -4.358 1.00 86.81 261 ASP A O 1
ATOM 2194 N N . GLY A 1 262 ? -12.175 2.537 -5.891 1.00 80.38 262 GLY A N 1
ATOM 2195 C CA . GLY A 1 262 ? -11.376 3.762 -5.878 1.00 80.38 262 GLY A CA 1
ATOM 2196 C C . GLY A 1 262 ? -10.541 3.998 -4.613 1.00 80.38 262 GLY A C 1
ATOM 2197 O O . GLY A 1 262 ? -9.973 5.080 -4.468 1.00 80.38 262 GLY A O 1
ATOM 2198 N N . ILE A 1 263 ? -10.432 3.031 -3.697 1.00 84.81 263 ILE A N 1
ATOM 2199 C CA . ILE A 1 263 ? -9.508 3.134 -2.557 1.00 84.81 263 ILE A CA 1
ATOM 2200 C C . ILE A 1 263 ? -8.098 2.726 -2.977 1.00 84.81 263 ILE A C 1
ATOM 2202 O O . ILE A 1 263 ? -7.891 1.649 -3.529 1.00 84.81 263 ILE A O 1
ATOM 2206 N N . TRP A 1 264 ? -7.120 3.585 -2.712 1.00 81.06 264 TRP A N 1
ATOM 2207 C CA . TRP A 1 264 ? -5.750 3.377 -3.169 1.00 81.06 264 TRP A CA 1
ATOM 2208 C C . TRP A 1 264 ? -5.123 2.210 -2.410 1.00 81.06 264 TRP A C 1
ATOM 2210 O O . TRP A 1 264 ? -5.220 2.158 -1.186 1.00 81.06 264 TRP A O 1
ATOM 2220 N N . GLY A 1 265 ? -4.500 1.289 -3.141 1.00 85.69 265 GLY A N 1
ATOM 2221 C CA . GLY A 1 265 ? -3.665 0.240 -2.562 1.00 85.69 265 GLY A CA 1
ATOM 2222 C C . GLY A 1 265 ? -2.189 0.607 -2.670 1.00 85.69 265 GLY A C 1
ATOM 2223 O O . GLY A 1 265 ? -1.810 1.416 -3.521 1.00 85.69 265 GLY A O 1
ATOM 2224 N N . ASP A 1 266 ? -1.365 0.005 -1.820 1.00 85.81 266 ASP A N 1
ATOM 2225 C CA . ASP A 1 266 ? 0.064 0.299 -1.764 1.00 85.81 266 ASP A CA 1
ATOM 2226 C C . ASP A 1 266 ? 0.885 -0.929 -1.316 1.00 85.81 266 ASP A C 1
ATOM 2228 O O . ASP A 1 266 ? 0.631 -2.050 -1.761 1.00 85.81 266 ASP A O 1
ATOM 2232 N N . ASN A 1 267 ? 1.896 -0.746 -0.460 1.00 86.31 267 ASN A N 1
ATOM 2233 C CA . ASN A 1 267 ? 2.901 -1.752 -0.125 1.00 86.31 267 ASN A CA 1
ATOM 2234 C C . ASN A 1 267 ? 2.310 -3.094 0.350 1.00 86.31 267 ASN A C 1
ATOM 2236 O O . ASN A 1 267 ? 2.813 -4.156 -0.023 1.00 86.31 267 ASN A O 1
ATOM 2240 N N . VAL A 1 268 ? 1.258 -3.055 1.174 1.00 89.75 268 VAL A N 1
ATOM 2241 C CA . VAL A 1 268 ? 0.631 -4.259 1.743 1.00 89.75 268 VAL A CA 1
ATOM 2242 C C . VAL A 1 268 ? -0.130 -5.033 0.668 1.00 89.75 268 VAL A C 1
ATOM 2244 O O . VAL A 1 268 ? 0.047 -6.247 0.540 1.00 89.75 268 VAL A O 1
ATOM 2247 N N . GLU A 1 269 ? -0.898 -4.332 -0.166 1.00 94.25 269 GLU A N 1
ATOM 2248 C CA . GLU A 1 269 ? -1.640 -4.930 -1.277 1.00 94.25 269 GLU A CA 1
ATOM 2249 C C . GLU A 1 269 ? -0.673 -5.498 -2.317 1.00 94.25 269 GLU A C 1
ATOM 2251 O O . GLU A 1 269 ? -0.893 -6.593 -2.825 1.00 94.25 269 GLU A O 1
ATOM 2256 N N . ILE A 1 270 ? 0.444 -4.822 -2.600 1.00 95.12 270 ILE A N 1
ATOM 2257 C CA . ILE A 1 270 ? 1.465 -5.344 -3.519 1.00 95.12 270 ILE A CA 1
ATOM 2258 C C . ILE A 1 270 ? 2.065 -6.654 -2.989 1.00 95.12 270 ILE A C 1
ATOM 2260 O O . ILE A 1 270 ? 2.207 -7.612 -3.755 1.00 95.12 270 ILE A O 1
ATOM 2264 N N . GLN A 1 271 ? 2.383 -6.727 -1.692 1.00 92.88 271 GLN A N 1
ATOM 2265 C CA . GLN A 1 271 ? 2.883 -7.957 -1.072 1.00 92.88 271 GLN A CA 1
ATOM 2266 C C . GLN A 1 271 ? 1.845 -9.082 -1.148 1.00 92.88 271 GLN A C 1
ATOM 2268 O O . GLN A 1 271 ? 2.177 -10.196 -1.552 1.00 92.88 271 GLN A O 1
ATOM 2273 N N . CYS A 1 272 ? 0.585 -8.781 -0.828 1.00 94.38 272 CYS A N 1
ATOM 2274 C CA . CYS A 1 272 ? -0.532 -9.713 -0.967 1.00 94.38 272 CYS A CA 1
ATOM 2275 C C . CYS A 1 272 ? -0.616 -10.275 -2.395 1.00 94.38 272 CYS A C 1
ATOM 2277 O O . CYS A 1 272 ? -0.626 -11.486 -2.613 1.00 94.38 272 CYS A O 1
ATOM 2279 N N . MET A 1 273 ? -0.569 -9.398 -3.390 1.00 96.56 273 MET A N 1
ATOM 2280 C CA . MET A 1 273 ? -0.701 -9.764 -4.796 1.00 96.56 273 MET A CA 1
ATOM 2281 C C . MET A 1 273 ? 0.508 -10.543 -5.328 1.00 96.56 273 MET A C 1
ATOM 2283 O O . MET A 1 273 ? 0.353 -11.413 -6.188 1.00 96.56 273 MET A O 1
ATOM 2287 N N . SER A 1 274 ? 1.703 -10.291 -4.787 1.00 94.38 274 SER A N 1
ATOM 2288 C CA . SER A 1 274 ? 2.889 -11.109 -5.061 1.00 94.38 274 SER A CA 1
ATOM 2289 C C . SER A 1 274 ? 2.700 -12.561 -4.600 1.00 94.38 274 SER A C 1
ATOM 2291 O O . SER A 1 274 ? 3.079 -13.493 -5.320 1.00 94.38 274 SER A O 1
ATOM 2293 N N . GLU A 1 275 ? 2.081 -12.757 -3.428 1.00 92.88 275 GLU A N 1
ATOM 2294 C CA . GLU A 1 275 ? 1.762 -14.078 -2.874 1.00 92.88 275 GLU A CA 1
ATOM 2295 C C . GLU A 1 275 ? 0.638 -14.772 -3.661 1.00 92.88 275 GLU A C 1
ATOM 2297 O O . GLU A 1 275 ? 0.788 -15.940 -4.017 1.00 92.88 275 GLU A O 1
ATOM 2302 N N . ILE A 1 276 ? -0.442 -14.056 -4.002 1.00 94.69 276 ILE A N 1
ATOM 2303 C CA . ILE A 1 276 ? -1.594 -14.609 -4.737 1.00 94.69 276 ILE A CA 1
ATOM 2304 C C . ILE A 1 276 ? -1.182 -15.176 -6.099 1.00 94.69 276 ILE A C 1
ATOM 2306 O O . ILE A 1 276 ? -1.497 -16.325 -6.413 1.00 94.69 276 ILE A O 1
ATOM 2310 N N . TYR A 1 277 ? -0.475 -14.390 -6.917 1.00 93.81 277 TYR A N 1
ATOM 2311 C CA . TYR A 1 277 ? -0.106 -14.820 -8.273 1.00 93.81 277 TYR A CA 1
ATOM 2312 C C . TYR A 1 277 ? 1.148 -15.683 -8.324 1.00 93.81 277 TYR A C 1
ATOM 2314 O O . TYR A 1 277 ? 1.479 -16.238 -9.381 1.00 93.81 277 TYR A O 1
ATOM 2322 N N . ASP A 1 278 ? 1.834 -15.810 -7.189 1.00 90.19 278 ASP A N 1
ATOM 2323 C CA . ASP A 1 278 ? 3.124 -16.471 -7.069 1.00 90.19 278 ASP A CA 1
ATOM 2324 C C . ASP A 1 278 ? 4.144 -15.868 -8.058 1.00 90.19 278 ASP A C 1
ATOM 2326 O O . ASP A 1 278 ? 4.793 -16.563 -8.840 1.00 90.19 278 ASP A O 1
ATOM 2330 N N . ARG A 1 279 ? 4.229 -14.529 -8.075 1.00 91.56 279 ARG A N 1
ATOM 2331 C CA . ARG A 1 279 ? 5.097 -13.749 -8.975 1.00 91.56 279 ARG A CA 1
ATOM 2332 C C . ARG A 1 279 ? 5.834 -12.663 -8.184 1.00 91.56 279 ARG A C 1
ATOM 2334 O O . ARG A 1 279 ? 5.189 -11.968 -7.396 1.00 91.56 279 ARG A O 1
ATOM 2341 N N . PRO A 1 280 ? 7.145 -12.459 -8.406 1.00 92.56 280 PRO A N 1
ATOM 2342 C CA . PRO A 1 280 ? 7.833 -11.262 -7.928 1.00 92.56 280 PRO A CA 1
ATOM 2343 C C . PRO A 1 280 ? 7.137 -9.997 -8.437 1.00 92.56 280 PRO A C 1
ATOM 2345 O O . PRO A 1 280 ? 6.666 -9.988 -9.578 1.00 92.56 280 PRO A O 1
ATOM 2348 N N . VAL A 1 281 ? 7.103 -8.931 -7.638 1.00 94.75 281 VAL A N 1
ATOM 2349 C CA . VAL A 1 281 ? 6.640 -7.613 -8.104 1.00 94.75 281 VAL A CA 1
ATOM 2350 C C . VAL A 1 281 ? 7.808 -6.641 -8.104 1.00 94.75 281 VAL A C 1
ATOM 2352 O O . VAL A 1 281 ? 8.411 -6.389 -7.066 1.00 94.75 281 VAL A O 1
ATOM 2355 N N . GLU A 1 282 ? 8.112 -6.082 -9.270 1.00 94.62 282 GLU A N 1
ATOM 2356 C CA . GLU A 1 282 ? 9.152 -5.075 -9.468 1.00 94.62 282 GLU A CA 1
ATOM 2357 C C . GLU A 1 282 ? 8.491 -3.706 -9.639 1.00 94.62 282 GLU A C 1
ATOM 2359 O O . GLU A 1 282 ? 7.704 -3.502 -10.567 1.00 94.62 282 GLU A O 1
ATOM 2364 N N . VAL A 1 283 ? 8.814 -2.764 -8.756 1.00 93.56 283 VAL A N 1
ATOM 2365 C CA . VAL A 1 283 ? 8.345 -1.379 -8.841 1.00 93.56 283 VAL A CA 1
ATOM 2366 C C . VAL A 1 283 ? 9.487 -0.504 -9.336 1.00 93.56 283 VAL A C 1
ATOM 2368 O O . VAL A 1 283 ? 10.582 -0.544 -8.780 1.00 93.56 283 VAL A O 1
ATOM 2371 N N . PHE A 1 284 ? 9.234 0.292 -10.371 1.00 92.75 284 PHE A N 1
ATOM 2372 C CA . PHE A 1 284 ? 10.175 1.238 -10.971 1.00 92.75 284 PHE A CA 1
ATOM 2373 C C . PHE A 1 284 ? 9.687 2.667 -10.740 1.00 92.75 284 PHE A C 1
ATOM 2375 O O . PHE A 1 284 ? 8.511 2.944 -10.947 1.00 92.75 284 PHE A O 1
ATOM 2382 N N . ALA A 1 285 ? 10.576 3.597 -10.400 1.00 88.31 285 ALA A N 1
ATOM 2383 C CA . ALA A 1 285 ? 10.242 5.020 -10.332 1.00 88.31 285 ALA A CA 1
ATOM 2384 C C . ALA A 1 285 ? 11.428 5.841 -10.828 1.00 88.31 285 ALA A C 1
ATOM 2386 O O . ALA A 1 285 ? 12.474 5.832 -10.187 1.00 88.31 285 ALA A O 1
ATOM 2387 N N . TYR A 1 286 ? 11.284 6.507 -11.977 1.00 83.44 286 TYR A N 1
ATOM 2388 C CA . TYR A 1 286 ? 12.281 7.412 -12.579 1.00 83.44 286 TYR A CA 1
ATOM 2389 C C . TYR A 1 286 ? 13.704 6.840 -12.757 1.00 83.44 286 TYR A C 1
ATOM 2391 O O . TYR A 1 286 ? 14.657 7.574 -13.016 1.00 83.44 286 TYR A O 1
ATOM 2399 N N . GLN A 1 287 ? 13.846 5.515 -12.696 1.00 84.19 287 GLN A N 1
ATOM 2400 C CA . GLN A 1 287 ? 15.095 4.772 -12.839 1.00 84.19 287 GLN A CA 1
ATOM 2401 C C . GLN A 1 287 ? 14.865 3.474 -13.613 1.00 84.19 287 GLN A C 1
ATOM 2403 O O . GLN A 1 287 ? 13.746 2.980 -13.729 1.00 84.19 287 GLN A O 1
ATOM 2408 N N . ALA A 1 288 ? 15.940 2.927 -14.183 1.00 85.50 288 ALA A N 1
ATOM 2409 C CA . ALA A 1 288 ? 15.854 1.757 -15.053 1.00 85.50 288 ALA A CA 1
ATOM 2410 C C . ALA A 1 288 ? 15.961 0.451 -14.270 1.00 85.50 288 ALA A C 1
ATOM 2412 O O . ALA A 1 288 ? 15.677 -0.604 -14.818 1.00 85.50 288 ALA A O 1
ATOM 2413 N N . GLU A 1 289 ? 16.410 0.517 -13.023 1.00 89.44 289 GLU A N 1
ATOM 2414 C CA . GLU A 1 289 ? 16.400 -0.611 -12.101 1.00 89.44 289 GLU A CA 1
ATOM 2415 C C . GLU A 1 289 ? 15.199 -0.480 -11.162 1.00 89.44 289 GLU A C 1
ATOM 2417 O O . GLU A 1 289 ? 14.752 0.644 -10.903 1.00 89.44 289 GLU A O 1
ATOM 2422 N N . PRO A 1 290 ? 14.647 -1.603 -10.679 1.00 89.50 290 PRO A N 1
ATOM 2423 C CA . PRO A 1 290 ? 13.521 -1.561 -9.765 1.00 89.50 290 PRO A CA 1
ATOM 2424 C C . PRO A 1 290 ? 13.943 -0.907 -8.447 1.00 89.50 290 PRO A C 1
ATOM 2426 O O . PRO A 1 290 ? 14.912 -1.326 -7.815 1.00 89.50 290 PRO A O 1
ATOM 2429 N N . MET A 1 291 ? 13.182 0.098 -8.012 1.00 85.69 291 MET A N 1
ATOM 2430 C CA . MET A 1 291 ? 13.367 0.743 -6.709 1.00 85.69 291 MET A CA 1
ATOM 2431 C C . MET A 1 291 ? 13.032 -0.213 -5.560 1.00 85.69 291 MET A C 1
ATOM 2433 O O . MET A 1 291 ? 13.625 -0.144 -4.488 1.00 85.69 291 MET A O 1
ATOM 2437 N N . LYS A 1 292 ? 12.072 -1.118 -5.787 1.00 85.94 292 LYS A N 1
ATOM 2438 C CA . LYS A 1 292 ? 11.624 -2.102 -4.806 1.00 85.94 292 LYS A CA 1
ATOM 2439 C C . LYS A 1 292 ? 11.222 -3.384 -5.512 1.00 85.94 292 LYS A C 1
ATOM 2441 O O . LYS A 1 292 ? 10.589 -3.350 -6.566 1.00 85.94 292 LYS A O 1
ATOM 2446 N N . THR A 1 293 ? 11.607 -4.513 -4.927 1.00 89.25 293 THR A N 1
ATOM 2447 C CA . THR A 1 293 ? 11.230 -5.844 -5.408 1.00 89.25 293 THR A CA 1
ATOM 2448 C C . THR A 1 293 ? 10.607 -6.625 -4.265 1.00 89.25 293 THR A C 1
ATOM 2450 O O . THR A 1 293 ? 11.285 -6.958 -3.290 1.00 89.25 293 THR A O 1
ATOM 2453 N N . TYR A 1 294 ? 9.321 -6.922 -4.409 1.00 87.94 294 TYR A N 1
ATOM 2454 C CA . TYR A 1 294 ? 8.578 -7.798 -3.517 1.00 87.94 294 TYR A CA 1
ATOM 2455 C C . TYR A 1 294 ? 8.838 -9.220 -3.957 1.00 87.94 294 TYR A C 1
ATOM 2457 O O . TYR A 1 294 ? 8.605 -9.540 -5.126 1.00 87.94 294 TYR A O 1
ATOM 2465 N N . ARG A 1 295 ? 9.317 -10.036 -3.015 1.00 80.94 295 ARG A N 1
ATOM 2466 C CA . ARG A 1 295 ? 9.660 -11.440 -3.227 1.00 80.94 295 ARG A CA 1
ATOM 2467 C C . ARG A 1 295 ? 10.683 -11.631 -4.345 1.00 80.94 295 ARG A C 1
ATOM 2469 O O . ARG A 1 295 ? 10.335 -11.730 -5.520 1.00 80.94 295 ARG A O 1
ATOM 2476 N N . ARG A 1 296 ? 11.966 -11.707 -3.997 1.00 70.81 296 ARG A N 1
ATOM 2477 C CA . ARG A 1 296 ? 13.019 -11.864 -5.008 1.00 70.81 296 ARG A CA 1
ATOM 2478 C C . ARG A 1 296 ? 12.816 -13.157 -5.809 1.00 70.81 296 ARG A C 1
ATOM 2480 O O . ARG A 1 296 ? 12.433 -14.178 -5.232 1.00 70.81 296 ARG A O 1
ATOM 2487 N N . PRO A 1 297 ? 13.099 -13.148 -7.125 1.00 64.38 297 PRO A N 1
ATOM 2488 C CA . PRO A 1 297 ? 13.023 -14.357 -7.932 1.00 64.38 297 PRO A CA 1
ATOM 2489 C C . PRO A 1 297 ? 13.938 -15.436 -7.342 1.00 64.38 297 PRO A C 1
ATOM 2491 O O . PRO A 1 297 ? 15.130 -15.198 -7.132 1.00 64.38 297 PRO A O 1
ATOM 2494 N N . SER A 1 298 ? 13.411 -16.637 -7.100 1.00 57.97 298 SER A N 1
ATOM 2495 C CA . SER A 1 298 ? 14.268 -17.790 -6.825 1.00 57.97 298 SER A CA 1
ATOM 2496 C C . SER A 1 298 ? 15.118 -18.078 -8.069 1.00 57.97 298 SER A C 1
ATOM 2498 O O . SER A 1 298 ? 14.642 -17.972 -9.202 1.00 57.97 298 SER A O 1
ATOM 2500 N N . GLN A 1 299 ? 16.396 -18.435 -7.887 1.00 53.06 299 GLN A N 1
ATOM 2501 C CA . GLN A 1 299 ? 17.341 -18.578 -9.008 1.00 53.06 299 GLN A CA 1
ATOM 2502 C C . GLN A 1 299 ? 16.976 -19.688 -10.019 1.00 53.06 299 GLN A C 1
ATOM 2504 O O . GLN A 1 299 ? 17.609 -19.778 -11.069 1.00 53.06 299 GLN A O 1
ATOM 2509 N N . GLN A 1 300 ? 15.953 -20.512 -9.752 1.00 46.78 300 GLN A N 1
ATOM 2510 C CA . GLN A 1 300 ? 15.411 -21.487 -10.701 1.00 46.78 300 GLN A CA 1
ATOM 2511 C C . GLN A 1 300 ? 13.878 -21.563 -10.606 1.00 46.78 300 GLN A C 1
ATOM 2513 O O . GLN A 1 300 ? 13.331 -21.809 -9.535 1.00 46.78 300 GLN A O 1
ATOM 2518 N N . GLY A 1 301 ? 13.188 -21.388 -11.741 1.00 59.16 301 GLY A N 1
ATOM 2519 C CA . GLY A 1 301 ? 11.753 -21.680 -11.886 1.00 59.16 301 GLY A CA 1
ATOM 2520 C C . GLY A 1 301 ? 10.763 -20.571 -11.503 1.00 59.16 301 GLY A C 1
ATOM 2521 O O . GLY A 1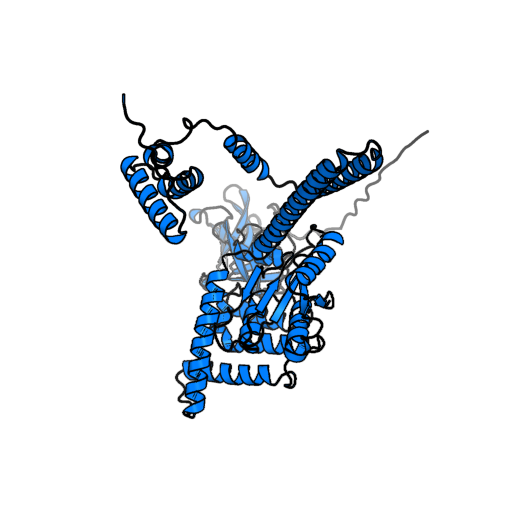 301 ? 9.561 -20.809 -11.579 1.00 59.16 301 GLY A O 1
ATOM 2522 N N . SER A 1 302 ? 11.224 -19.373 -11.130 1.00 66.75 302 SER A N 1
ATOM 2523 C CA . SER A 1 302 ? 10.338 -18.238 -10.833 1.00 66.75 302 SER A CA 1
ATOM 2524 C C . SER A 1 302 ? 9.481 -17.862 -12.045 1.00 66.75 302 SER A C 1
ATOM 2526 O O . SER A 1 302 ? 10.001 -17.673 -13.149 1.00 66.75 302 SER A O 1
ATOM 2528 N N . LYS A 1 303 ? 8.171 -17.684 -11.828 1.00 83.50 303 LYS A N 1
ATOM 2529 C CA . LYS A 1 303 ? 7.274 -17.071 -12.817 1.00 83.50 303 LYS A CA 1
ATOM 2530 C C . LYS A 1 303 ? 7.793 -15.670 -13.192 1.00 83.50 303 LYS A C 1
ATOM 2532 O O . LYS A 1 303 ? 8.481 -15.042 -12.376 1.00 83.50 303 LYS A O 1
ATOM 2537 N N . PRO A 1 304 ? 7.491 -15.167 -14.406 1.00 88.62 304 PRO A N 1
ATOM 2538 C CA . PRO A 1 304 ? 7.904 -13.824 -14.809 1.00 88.62 304 PRO A CA 1
ATOM 2539 C C . PRO A 1 304 ? 7.400 -12.776 -13.801 1.00 88.62 304 PRO A C 1
ATOM 2541 O O . PRO A 1 304 ? 6.287 -12.924 -13.299 1.00 88.62 304 PRO A O 1
ATOM 2544 N N . PRO A 1 305 ? 8.162 -11.712 -13.501 1.00 93.38 305 PRO A N 1
ATOM 2545 C CA . PRO A 1 305 ? 7.733 -10.695 -12.544 1.00 93.38 305 PRO A CA 1
ATOM 2546 C C . PRO A 1 305 ? 6.522 -9.907 -13.064 1.00 93.38 305 PRO A C 1
ATOM 2548 O O . PRO A 1 305 ? 6.298 -9.806 -14.274 1.00 93.38 305 PRO A O 1
ATOM 2551 N N . ILE A 1 306 ? 5.731 -9.365 -12.144 1.00 96.31 306 ILE A N 1
ATOM 2552 C CA . ILE A 1 306 ? 4.756 -8.297 -12.385 1.00 96.31 306 ILE A CA 1
ATOM 2553 C C . ILE A 1 306 ? 5.532 -6.986 -12.297 1.00 96.31 306 ILE A C 1
ATOM 2555 O O . ILE A 1 306 ? 6.178 -6.730 -11.283 1.00 96.31 306 ILE A O 1
ATOM 2559 N N . ARG A 1 307 ? 5.497 -6.160 -13.344 1.00 96.81 307 ARG A N 1
ATOM 2560 C CA . ARG A 1 307 ? 6.254 -4.901 -13.366 1.00 96.81 307 ARG A CA 1
ATOM 2561 C C . ARG A 1 307 ? 5.334 -3.697 -13.334 1.00 96.81 307 ARG A C 1
ATOM 2563 O O . ARG A 1 307 ? 4.459 -3.551 -14.191 1.00 96.81 307 ARG A O 1
ATOM 2570 N N . LEU A 1 308 ? 5.572 -2.834 -12.359 1.00 97.12 308 LEU A N 1
ATOM 2571 C CA . LEU A 1 308 ? 4.809 -1.623 -12.106 1.00 97.12 308 LEU A CA 1
ATOM 2572 C C . LEU A 1 308 ? 5.729 -0.413 -12.230 1.00 97.12 308 LEU A C 1
ATOM 2574 O O . LEU A 1 308 ? 6.874 -0.454 -11.783 1.00 97.12 308 LEU A O 1
ATOM 2578 N N . SER A 1 309 ? 5.232 0.676 -12.798 1.00 94.75 309 SER A N 1
ATOM 2579 C CA . SER A 1 309 ? 5.902 1.970 -12.721 1.00 94.75 309 SER A CA 1
ATOM 2580 C C . SER A 1 309 ? 5.110 2.897 -11.813 1.00 94.75 309 SER A C 1
ATOM 2582 O O . SER A 1 309 ? 3.893 3.002 -11.945 1.00 94.75 309 SER A O 1
ATOM 2584 N N . TYR A 1 310 ? 5.796 3.538 -10.875 1.00 90.81 310 TYR A N 1
ATOM 2585 C CA . TYR A 1 310 ? 5.213 4.439 -9.896 1.00 90.81 310 TYR A CA 1
ATOM 2586 C C . TYR A 1 310 ? 5.543 5.885 -10.250 1.00 90.81 310 TYR A C 1
ATOM 2588 O O . TYR A 1 310 ? 6.703 6.253 -10.448 1.00 90.81 310 TYR A O 1
ATOM 2596 N N . HIS A 1 311 ? 4.495 6.691 -10.347 1.00 82.06 311 HIS A N 1
ATOM 2597 C CA . HIS A 1 311 ? 4.520 8.047 -10.865 1.00 82.06 311 HIS A CA 1
ATOM 2598 C C . HIS A 1 311 ? 3.912 9.004 -9.844 1.00 82.06 311 HIS A C 1
ATOM 2600 O O . HIS A 1 311 ? 2.943 8.672 -9.158 1.00 82.06 311 HIS A O 1
ATOM 2606 N N . PHE A 1 312 ? 4.482 10.207 -9.760 1.00 70.81 312 PHE A N 1
ATOM 2607 C CA . PHE A 1 312 ? 3.962 11.330 -8.962 1.00 70.81 312 PHE A CA 1
ATOM 2608 C C . PHE A 1 312 ? 3.541 10.988 -7.526 1.00 70.81 312 PHE A C 1
ATOM 2610 O O . PHE A 1 312 ? 2.588 11.567 -7.004 1.00 70.81 312 PHE A O 1
ATOM 2617 N N . GLN A 1 313 ? 4.215 10.019 -6.900 1.00 66.62 313 GLN A N 1
ATOM 2618 C CA . GLN A 1 313 ? 3.907 9.565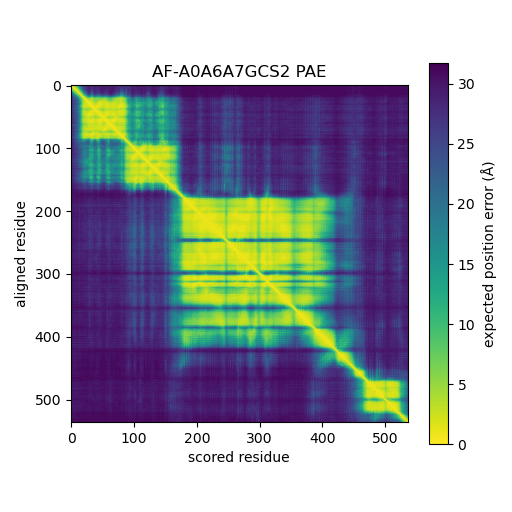 -5.542 1.00 66.62 313 GLN A CA 1
ATOM 2619 C C . GLN A 1 313 ? 2.422 9.180 -5.338 1.00 66.62 313 GLN A C 1
ATOM 2621 O O . GLN A 1 313 ? 1.866 9.367 -4.254 1.00 66.62 313 GLN A O 1
ATOM 2626 N N . SER A 1 314 ? 1.736 8.726 -6.391 1.00 74.44 314 SER A N 1
ATOM 2627 C CA . SER A 1 314 ? 0.291 8.462 -6.309 1.00 74.44 314 SER A CA 1
ATOM 2628 C C . SER A 1 314 ? -0.278 7.541 -7.383 1.00 74.44 314 SER A C 1
ATOM 2630 O O . SER A 1 314 ? -1.393 7.055 -7.211 1.00 74.44 314 SER A O 1
ATOM 2632 N N . HIS A 1 315 ? 0.439 7.285 -8.480 1.00 85.31 315 HIS A N 1
ATOM 2633 C CA . HIS A 1 315 ? -0.127 6.568 -9.620 1.00 85.31 315 HIS A CA 1
ATOM 2634 C C . HIS A 1 315 ? 0.734 5.394 -10.063 1.00 85.31 315 HIS A C 1
ATOM 2636 O O . HIS A 1 315 ? 1.939 5.536 -10.273 1.00 85.31 315 HIS A O 1
ATOM 2642 N N . TYR A 1 316 ? 0.094 4.245 -10.257 1.00 93.75 316 TYR A N 1
ATOM 2643 C CA . TYR A 1 316 ? 0.729 3.055 -10.805 1.00 93.75 316 TYR A CA 1
ATOM 2644 C C . TYR A 1 316 ? 0.316 2.849 -12.259 1.00 93.75 316 TYR A C 1
ATOM 2646 O O . TYR A 1 316 ? -0.865 2.881 -12.602 1.00 93.75 316 TYR A O 1
ATOM 2654 N N . ASN A 1 317 ? 1.313 2.584 -13.095 1.00 95.69 317 ASN A N 1
ATOM 2655 C CA . ASN A 1 317 ? 1.142 2.100 -14.454 1.00 95.69 317 ASN A CA 1
ATOM 2656 C C . ASN A 1 317 ? 1.780 0.717 -14.612 1.00 95.69 317 ASN A C 1
ATOM 2658 O O . ASN A 1 317 ? 2.521 0.221 -13.759 1.00 95.69 317 ASN A O 1
ATOM 2662 N N . SER A 1 318 ? 1.502 0.095 -15.750 1.00 97.19 318 SER A N 1
ATOM 2663 C CA . SER A 1 318 ? 1.987 -1.235 -16.086 1.00 97.19 318 SER A CA 1
ATOM 2664 C C . SER A 1 318 ? 3.235 -1.144 -16.969 1.00 97.19 318 SER A C 1
ATOM 2666 O O . SER A 1 318 ? 3.234 -0.401 -17.946 1.00 97.19 318 SER A O 1
ATOM 2668 N N . VAL A 1 319 ? 4.291 -1.914 -16.685 1.00 96.81 319 VAL A N 1
ATOM 2669 C CA . VAL A 1 319 ? 5.512 -1.928 -17.517 1.00 96.81 319 VAL A CA 1
ATOM 2670 C C . VAL A 1 319 ? 5.567 -3.210 -18.338 1.00 96.81 319 VAL A C 1
ATOM 2672 O O . VAL A 1 319 ? 5.611 -4.313 -17.792 1.00 96.81 319 VAL A O 1
ATOM 2675 N N . ILE A 1 320 ? 5.574 -3.086 -19.662 1.00 95.06 320 ILE A N 1
ATOM 2676 C CA . ILE A 1 320 ? 5.455 -4.223 -20.576 1.00 95.06 320 ILE A CA 1
ATOM 2677 C C . ILE A 1 320 ? 6.610 -4.300 -21.562 1.00 95.06 320 ILE A C 1
ATOM 2679 O O . ILE A 1 320 ? 7.162 -3.293 -21.998 1.00 95.06 320 ILE A O 1
ATOM 2683 N N . HIS A 1 321 ? 6.930 -5.516 -21.998 1.00 91.88 321 HIS A N 1
ATOM 2684 C CA . HIS A 1 321 ? 7.697 -5.679 -23.224 1.00 91.88 321 HIS A CA 1
ATOM 2685 C C . HIS A 1 321 ? 6.720 -5.654 -24.414 1.00 91.88 321 HIS A C 1
ATOM 2687 O O . HIS A 1 321 ? 5.884 -6.554 -24.516 1.00 91.88 321 HIS A O 1
ATOM 2693 N N . PRO A 1 322 ? 6.867 -4.735 -25.387 1.00 86.81 322 PRO A N 1
ATOM 2694 C CA . PRO A 1 322 ? 5.867 -4.485 -26.437 1.00 86.81 322 PRO A CA 1
ATOM 2695 C C . PRO A 1 322 ? 5.564 -5.679 -27.356 1.00 86.81 322 PRO A C 1
ATOM 2697 O O . PRO A 1 322 ? 4.548 -5.698 -28.039 1.00 86.81 322 PRO A O 1
ATOM 2700 N N . ARG A 1 323 ? 6.444 -6.686 -27.400 1.00 84.44 323 ARG A N 1
ATOM 2701 C CA . ARG A 1 323 ? 6.289 -7.894 -28.226 1.00 84.44 323 ARG A CA 1
ATOM 2702 C C . ARG A 1 323 ? 6.090 -9.164 -27.414 1.00 84.44 323 ARG A C 1
ATOM 2704 O O . ARG A 1 323 ? 5.584 -10.135 -27.955 1.00 84.44 323 ARG A O 1
ATOM 2711 N N . ASN A 1 324 ? 6.479 -9.152 -26.139 1.00 86.19 324 ASN A N 1
ATOM 2712 C CA . ASN A 1 324 ? 6.541 -10.366 -25.333 1.00 86.19 324 ASN A CA 1
ATOM 2713 C C . ASN A 1 324 ? 5.524 -10.379 -24.188 1.00 86.19 324 ASN A C 1
ATOM 2715 O O . ASN A 1 324 ? 5.419 -11.388 -23.497 1.00 86.19 324 ASN A O 1
ATOM 2719 N N . HIS A 1 325 ? 4.766 -9.293 -23.989 1.00 86.44 325 HIS A N 1
ATOM 2720 C CA . HIS A 1 325 ? 3.782 -9.206 -22.907 1.00 86.44 325 HIS A CA 1
ATOM 2721 C C . HIS A 1 325 ? 2.760 -10.346 -22.954 1.00 86.44 325 HIS A C 1
ATOM 2723 O O . HIS A 1 325 ? 2.474 -10.984 -21.950 1.00 86.44 325 HIS A O 1
ATOM 2729 N N . HIS A 1 326 ? 2.292 -10.695 -24.150 1.00 84.56 326 HIS A N 1
ATOM 2730 C CA . HIS A 1 326 ? 1.304 -11.757 -24.320 1.00 84.56 326 HIS A CA 1
ATOM 2731 C C . HIS A 1 326 ? 1.820 -13.167 -23.953 1.00 84.56 326 HIS A C 1
ATOM 2733 O O . HIS A 1 326 ? 1.025 -14.097 -23.880 1.00 84.56 326 HIS A O 1
ATOM 2739 N N . PHE A 1 327 ? 3.135 -13.369 -23.789 1.00 85.00 327 PHE A N 1
ATOM 2740 C CA . PHE A 1 327 ? 3.696 -14.650 -23.338 1.00 85.00 327 PHE A CA 1
ATOM 2741 C C . PHE A 1 327 ? 3.789 -14.746 -21.812 1.00 85.00 327 PHE A C 1
ATOM 2743 O O . PHE A 1 327 ? 3.994 -15.838 -21.289 1.00 85.00 327 PHE A O 1
ATOM 2750 N N . VAL A 1 328 ? 3.694 -13.614 -21.106 1.00 86.38 328 VAL A N 1
ATOM 2751 C CA . VAL A 1 328 ? 3.796 -13.553 -19.640 1.00 86.38 328 VAL A CA 1
ATOM 2752 C C . VAL A 1 328 ? 2.444 -13.368 -18.952 1.00 86.38 328 VAL A C 1
ATOM 2754 O O . VAL A 1 328 ? 2.373 -13.508 -17.731 1.00 86.38 328 VAL A O 1
ATOM 2757 N N . ILE A 1 329 ? 1.387 -13.070 -19.713 1.00 91.38 329 ILE A N 1
ATOM 2758 C CA . ILE A 1 329 ? 0.009 -13.104 -19.215 1.00 91.38 329 ILE A CA 1
ATOM 2759 C C . ILE A 1 329 ? -0.435 -14.551 -18.980 1.00 91.38 329 ILE A C 1
ATOM 2761 O O . ILE A 1 329 ? -0.000 -15.481 -19.661 1.00 91.38 329 ILE A O 1
ATOM 2765 N N . SER A 1 330 ? -1.307 -14.733 -17.998 1.00 89.25 330 SER A N 1
ATOM 2766 C CA . SER A 1 330 ? -1.953 -16.008 -17.730 1.00 89.25 330 SER A CA 1
ATOM 2767 C C . SER A 1 330 ? -2.975 -16.338 -18.818 1.00 89.25 330 SER A C 1
ATOM 2769 O O . SER A 1 330 ? -3.684 -15.459 -19.301 1.00 89.25 330 SER A O 1
ATOM 2771 N N . ASN A 1 331 ? -3.078 -17.625 -19.155 1.00 87.94 331 ASN A N 1
ATOM 2772 C CA . ASN A 1 331 ? -4.152 -18.157 -20.001 1.00 87.94 331 ASN A CA 1
ATOM 2773 C C . ASN A 1 331 ? -5.365 -18.640 -19.183 1.00 87.94 331 ASN A C 1
ATOM 2775 O O . ASN A 1 331 ? -6.358 -19.066 -19.768 1.00 87.94 331 ASN A O 1
ATOM 2779 N N . GLU A 1 332 ? -5.262 -18.642 -17.851 1.00 91.06 332 GLU A N 1
ATOM 2780 C CA . GLU A 1 332 ? -6.355 -19.016 -16.945 1.00 91.06 332 GLU A CA 1
ATOM 2781 C C . GLU A 1 332 ? -7.433 -17.923 -16.913 1.00 91.06 332 GLU A C 1
ATOM 2783 O O . GLU A 1 332 ? -7.142 -16.749 -17.170 1.00 91.06 332 GLU A O 1
ATOM 2788 N N . GLN A 1 333 ? -8.679 -18.293 -16.600 1.00 92.50 333 GLN A N 1
ATOM 2789 C CA . GLN A 1 333 ? -9.733 -17.287 -16.471 1.00 92.50 333 GLN A CA 1
ATOM 2790 C C . GLN A 1 333 ? -9.496 -16.423 -15.224 1.00 92.50 333 GLN A C 1
ATOM 2792 O O . GLN A 1 333 ? -9.067 -16.951 -14.192 1.00 92.50 333 GLN A O 1
ATOM 2797 N N . PRO A 1 334 ? -9.792 -15.109 -15.282 1.00 95.75 334 PRO A N 1
ATOM 2798 C CA . PRO A 1 334 ? -9.726 -14.254 -14.104 1.00 95.75 334 PRO A CA 1
ATOM 2799 C C . PRO A 1 334 ? -10.532 -14.853 -12.947 1.00 95.75 334 PRO A C 1
ATOM 2801 O O . PRO A 1 334 ? -11.718 -15.146 -13.107 1.00 95.75 334 PRO A O 1
ATOM 2804 N N . GLY A 1 335 ? -9.886 -15.038 -11.794 1.00 94.06 335 GLY A N 1
ATOM 2805 C CA . GLY A 1 335 ? -10.480 -15.618 -10.588 1.00 94.06 335 GLY A CA 1
ATOM 2806 C C . GLY A 1 335 ? -9.982 -17.031 -10.287 1.00 94.06 335 GLY A C 1
ATOM 2807 O O . GLY A 1 335 ? -9.922 -17.411 -9.122 1.00 94.06 335 GLY A O 1
ATOM 2808 N N . GLU A 1 336 ? -9.563 -17.808 -11.294 1.00 95.12 336 GLU A N 1
ATOM 2809 C CA . GLU A 1 336 ? -9.151 -19.206 -11.087 1.00 95.12 336 GLU A CA 1
ATOM 2810 C C . GLU A 1 336 ? -7.847 -19.332 -10.287 1.00 95.12 336 GLU A C 1
ATOM 2812 O O . GLU A 1 336 ? -7.714 -20.232 -9.448 1.00 95.12 336 GLU A O 1
ATOM 2817 N N . ILE A 1 337 ? -6.883 -18.438 -10.530 1.00 93.75 337 ILE A N 1
ATOM 2818 C CA . ILE A 1 337 ? -5.609 -18.417 -9.799 1.00 93.75 337 ILE A CA 1
ATOM 2819 C C . ILE A 1 337 ? -5.860 -18.000 -8.352 1.00 93.75 337 ILE A C 1
ATOM 2821 O O . ILE A 1 337 ? -5.355 -18.633 -7.421 1.00 93.75 337 ILE A O 1
ATOM 2825 N N . GLU A 1 338 ? -6.654 -16.949 -8.167 1.00 96.19 338 GLU A N 1
ATOM 2826 C CA . GLU A 1 338 ? -6.955 -16.379 -6.865 1.00 96.19 338 GLU A CA 1
ATOM 2827 C C . GLU A 1 338 ? -7.757 -17.353 -6.002 1.00 96.19 338 GLU A C 1
ATOM 2829 O O . GLU A 1 338 ? -7.371 -17.610 -4.864 1.00 96.19 338 GLU A O 1
ATOM 2834 N N . ASP A 1 339 ? -8.805 -17.974 -6.550 1.00 94.94 339 ASP A N 1
ATOM 2835 C CA . ASP A 1 339 ? -9.620 -18.968 -5.844 1.00 94.94 339 ASP A CA 1
ATOM 2836 C C . ASP A 1 339 ? -8.794 -20.191 -5.434 1.00 94.94 339 ASP A C 1
ATOM 2838 O O . ASP A 1 339 ? -8.945 -20.719 -4.326 1.00 94.94 339 ASP A O 1
ATOM 2842 N N . ARG A 1 340 ? -7.869 -20.631 -6.296 1.00 92.56 340 ARG A N 1
ATOM 2843 C CA . ARG A 1 340 ? -6.926 -21.707 -5.967 1.00 92.56 340 ARG A CA 1
ATOM 2844 C C . ARG A 1 340 ? -6.014 -21.299 -4.815 1.00 92.56 340 ARG A C 1
ATOM 2846 O O . ARG A 1 340 ? -5.823 -22.089 -3.891 1.00 92.56 340 ARG A O 1
ATOM 2853 N N . CYS A 1 341 ? -5.468 -20.086 -4.849 1.00 91.31 341 CYS A N 1
ATOM 2854 C CA . CYS A 1 341 ? -4.606 -19.577 -3.787 1.00 91.31 341 CYS A CA 1
ATOM 2855 C C . CYS A 1 341 ? -5.359 -19.445 -2.452 1.00 91.31 341 CYS A C 1
ATOM 2857 O O . CYS A 1 341 ? -4.887 -19.935 -1.425 1.00 91.31 341 CYS A O 1
ATOM 2859 N N . LEU A 1 342 ? -6.572 -18.887 -2.475 1.00 92.31 342 LEU A N 1
ATOM 2860 C CA . LEU A 1 342 ? -7.452 -18.750 -1.311 1.00 92.31 342 LEU A CA 1
ATOM 2861 C C . LEU A 1 342 ? -7.836 -20.100 -0.708 1.00 92.31 342 LEU A C 1
ATOM 2863 O O . LEU A 1 342 ? -7.812 -20.259 0.513 1.00 92.31 342 LEU A O 1
ATOM 2867 N N . LYS A 1 343 ? -8.128 -21.105 -1.543 1.00 90.38 343 LYS A N 1
ATOM 2868 C CA . LYS A 1 343 ? -8.377 -22.476 -1.076 1.00 90.38 343 LYS A CA 1
ATOM 2869 C C . LYS A 1 343 ? -7.186 -23.006 -0.274 1.00 90.38 343 LYS A C 1
ATOM 2871 O O . LYS A 1 343 ? -7.375 -23.564 0.806 1.00 90.38 343 LYS A O 1
ATOM 2876 N N . TRP A 1 344 ? -5.969 -22.831 -0.786 1.00 85.06 344 TRP A N 1
ATOM 2877 C CA . TRP A 1 344 ? -4.756 -23.274 -0.098 1.00 85.06 344 TRP A CA 1
ATOM 2878 C C . TRP A 1 344 ? -4.459 -22.465 1.164 1.00 85.06 344 TRP A C 1
ATOM 2880 O O . TRP A 1 344 ? -4.075 -23.055 2.171 1.00 85.06 344 TRP A O 1
ATOM 2890 N N . SER A 1 345 ? -4.699 -21.153 1.145 1.00 88.38 345 SER A N 1
ATOM 2891 C CA . SER A 1 345 ? -4.646 -20.298 2.337 1.00 88.38 345 SER A CA 1
ATOM 2892 C C . SER A 1 345 ? -5.570 -20.814 3.442 1.00 88.38 345 SER A C 1
ATOM 2894 O O . SER A 1 345 ? -5.121 -21.122 4.547 1.00 88.38 345 SER A O 1
ATOM 2896 N N . ALA A 1 346 ? -6.843 -21.055 3.120 1.00 84.81 346 ALA A N 1
ATOM 2897 C CA . ALA A 1 346 ? -7.811 -21.579 4.076 1.00 84.81 346 ALA A CA 1
ATOM 2898 C C . ALA A 1 346 ? -7.394 -22.946 4.650 1.00 84.81 346 ALA A C 1
ATOM 2900 O O . ALA A 1 346 ? -7.587 -23.202 5.841 1.00 84.81 346 ALA A O 1
ATOM 2901 N N . LEU A 1 347 ? -6.804 -23.826 3.831 1.00 80.44 347 LEU A N 1
ATOM 2902 C CA . LEU A 1 347 ? -6.276 -25.114 4.294 1.00 80.44 347 LEU A CA 1
ATOM 2903 C C . LEU A 1 347 ? -5.107 -24.939 5.274 1.00 80.44 347 LEU A C 1
ATOM 2905 O O . LEU A 1 347 ? -5.119 -25.581 6.326 1.00 80.44 347 LEU A O 1
ATOM 2909 N N . ARG A 1 348 ? -4.149 -24.045 4.986 1.00 81.81 348 ARG A N 1
ATOM 2910 C CA . ARG A 1 348 ? -3.032 -23.734 5.901 1.00 81.81 348 ARG A CA 1
ATOM 2911 C C . ARG A 1 348 ? -3.532 -23.192 7.233 1.00 81.81 348 ARG A C 1
ATOM 2913 O O . ARG A 1 348 ? -3.137 -23.697 8.282 1.00 81.81 348 ARG A O 1
ATOM 2920 N N . SER A 1 349 ? -4.436 -22.214 7.195 1.00 75.19 349 SER A N 1
ATOM 2921 C CA . SER A 1 349 ? -4.991 -21.596 8.402 1.00 75.19 349 SER A CA 1
ATOM 2922 C C . SER A 1 349 ? -5.727 -22.619 9.273 1.00 75.19 349 SER A C 1
ATOM 2924 O O . SER A 1 349 ? -5.592 -22.603 10.495 1.00 75.19 349 SER A O 1
ATOM 2926 N N . ARG A 1 350 ? -6.444 -23.578 8.670 1.00 70.25 350 ARG A N 1
ATOM 2927 C CA . ARG A 1 350 ? -7.115 -24.658 9.414 1.00 70.25 350 ARG A CA 1
ATOM 2928 C C . ARG A 1 350 ? -6.161 -25.719 9.964 1.00 70.25 350 ARG A C 1
ATOM 2930 O O . ARG A 1 350 ? -6.421 -26.226 11.053 1.00 70.25 350 ARG A O 1
ATOM 2937 N N . GLN A 1 351 ? -5.083 -26.049 9.251 1.00 64.19 351 GLN A N 1
ATOM 2938 C CA . GLN A 1 351 ? -4.054 -26.964 9.756 1.00 64.19 351 GLN A CA 1
ATOM 2939 C C . GLN A 1 351 ? -3.311 -26.356 10.956 1.00 64.19 351 GLN A C 1
ATOM 2941 O O . GLN A 1 351 ? -3.050 -27.055 11.928 1.00 64.19 351 GLN A O 1
ATOM 2946 N N . ALA A 1 352 ? -3.038 -25.046 10.930 1.00 59.50 352 ALA A N 1
ATOM 2947 C CA . ALA A 1 352 ? -2.446 -24.325 12.059 1.00 59.50 352 ALA A CA 1
ATOM 2948 C C . ALA A 1 352 ? -3.347 -24.308 13.315 1.00 59.50 352 ALA A C 1
ATOM 2950 O O . ALA A 1 352 ? -2.847 -24.167 14.427 1.00 59.50 352 ALA A O 1
ATOM 2951 N N . LEU A 1 353 ? -4.663 -24.488 13.145 1.00 59.00 353 LEU A N 1
ATOM 2952 C CA . LEU A 1 353 ? -5.667 -24.592 14.215 1.00 59.00 353 LEU A CA 1
ATOM 2953 C C . LEU A 1 353 ? -5.826 -26.021 14.785 1.00 59.00 353 LEU A C 1
ATOM 2955 O O . LEU A 1 353 ? -6.803 -26.288 15.483 1.00 59.00 353 LEU A O 1
ATOM 2959 N N . ASP A 1 354 ? -4.895 -26.936 14.489 1.00 57.31 354 ASP A N 1
ATOM 2960 C CA . ASP A 1 354 ? -4.850 -28.318 15.008 1.00 57.31 354 ASP A CA 1
ATOM 2961 C C . ASP A 1 354 ? -6.090 -29.172 14.648 1.00 57.31 354 ASP A C 1
ATOM 2963 O O . ASP A 1 354 ? -6.405 -30.188 15.274 1.00 57.31 354 ASP A O 1
ATOM 2967 N N . GLN A 1 355 ? -6.824 -28.779 13.600 1.00 55.81 355 GLN A N 1
ATOM 2968 C CA . GLN A 1 355 ? -7.899 -29.596 13.043 1.00 55.81 355 GLN A CA 1
ATOM 2969 C C . GLN A 1 355 ? -7.282 -30.699 12.179 1.00 55.81 355 GLN A C 1
ATOM 2971 O O . GLN A 1 355 ? -6.630 -30.411 11.177 1.00 55.81 355 GLN A O 1
ATOM 2976 N N . ALA A 1 356 ? -7.518 -31.964 12.536 1.00 55.03 356 ALA A N 1
ATOM 2977 C CA . ALA A 1 356 ? -7.077 -33.122 11.761 1.00 55.03 356 ALA A CA 1
ATOM 2978 C C . ALA A 1 356 ? -7.760 -33.157 10.377 1.00 55.03 356 ALA A C 1
ATOM 2980 O O . ALA A 1 356 ? -8.810 -33.774 10.194 1.00 55.03 356 ALA A O 1
ATOM 2981 N N . ILE A 1 357 ? -7.176 -32.468 9.396 1.00 65.06 357 ILE A N 1
ATOM 2982 C CA . ILE A 1 357 ? -7.569 -32.554 7.990 1.00 65.06 357 ILE A CA 1
ATOM 2983 C C . ILE A 1 357 ? -6.813 -33.732 7.377 1.00 65.06 357 ILE A C 1
ATOM 2985 O O . ILE A 1 357 ? -5.586 -33.744 7.338 1.00 65.06 357 ILE A O 1
ATOM 2989 N N . SER A 1 358 ? -7.554 -34.726 6.886 1.00 70.50 358 SER A N 1
ATOM 2990 C CA . SER A 1 358 ? -6.993 -35.836 6.113 1.00 70.50 358 SER A CA 1
ATOM 2991 C C . SER A 1 358 ? -6.639 -35.353 4.703 1.00 70.50 358 SER A C 1
ATOM 2993 O O . SER A 1 358 ? -7.455 -35.475 3.791 1.00 70.50 358 SER A O 1
ATOM 2995 N N . LEU A 1 359 ? -5.449 -34.776 4.540 1.00 72.88 359 LEU A N 1
ATOM 2996 C CA . LEU A 1 359 ? -4.873 -34.432 3.237 1.00 72.88 359 LEU A CA 1
ATOM 2997 C C . LEU A 1 359 ? -4.233 -35.668 2.594 1.00 72.88 359 LEU A C 1
ATOM 2999 O O . LEU A 1 359 ? -3.747 -36.554 3.297 1.00 72.88 359 LEU A O 1
ATOM 3003 N N . SER A 1 360 ? -4.215 -35.727 1.264 1.00 79.56 360 SER A N 1
ATOM 3004 C CA . SER A 1 360 ? -3.379 -36.700 0.554 1.00 79.56 360 SER A CA 1
ATOM 3005 C C . SER A 1 360 ? -1.889 -36.355 0.677 1.00 79.56 360 SER A C 1
ATOM 3007 O O . SER A 1 360 ? -1.526 -35.202 0.912 1.00 79.56 360 SER A O 1
ATOM 3009 N N . ASP A 1 361 ? -1.009 -37.337 0.460 1.00 75.94 361 ASP A N 1
ATOM 3010 C CA . ASP A 1 361 ? 0.450 -37.139 0.516 1.00 75.94 361 ASP A CA 1
ATOM 3011 C C . ASP A 1 361 ? 0.939 -36.051 -0.462 1.00 75.94 361 ASP A C 1
ATOM 3013 O O . ASP A 1 361 ? 1.873 -35.301 -0.164 1.00 75.94 361 ASP A O 1
ATOM 3017 N N . VAL A 1 362 ? 0.283 -35.938 -1.624 1.00 76.00 362 VAL A N 1
ATOM 3018 C CA . VAL A 1 362 ? 0.582 -34.911 -2.633 1.00 76.00 362 VAL A CA 1
ATOM 3019 C C . VAL A 1 362 ? 0.185 -33.531 -2.119 1.00 76.00 362 VAL A C 1
ATOM 3021 O O . VAL A 1 362 ? 1.015 -32.626 -2.113 1.00 76.00 362 VAL A O 1
ATOM 3024 N N . GLU A 1 363 ? -1.043 -33.382 -1.615 1.00 77.19 363 GLU A N 1
ATOM 3025 C CA . GLU A 1 363 ? -1.531 -32.106 -1.078 1.00 77.19 363 GLU A CA 1
ATOM 3026 C C . GLU A 1 363 ? -0.705 -31.652 0.131 1.00 77.19 363 GLU A C 1
ATOM 3028 O O . GLU A 1 363 ? -0.406 -30.470 0.257 1.00 77.19 363 GLU A O 1
ATOM 3033 N N . ALA A 1 364 ? -0.283 -32.578 0.998 1.00 76.00 364 ALA A N 1
ATOM 3034 C CA . ALA A 1 364 ? 0.581 -32.268 2.134 1.00 76.00 364 ALA A CA 1
ATOM 3035 C C . ALA A 1 364 ? 1.967 -31.765 1.691 1.00 76.00 364 ALA A C 1
ATOM 3037 O O . ALA A 1 364 ? 2.496 -30.812 2.265 1.00 76.00 364 ALA A O 1
ATOM 3038 N N . THR A 1 365 ? 2.540 -32.373 0.647 1.00 76.94 365 THR A N 1
ATOM 3039 C CA . THR A 1 365 ? 3.834 -31.954 0.085 1.00 76.94 365 THR A CA 1
ATOM 3040 C C . THR A 1 365 ? 3.737 -30.571 -0.564 1.00 76.94 365 THR A C 1
ATOM 3042 O O . THR A 1 365 ? 4.601 -29.721 -0.343 1.00 76.94 365 THR A O 1
ATOM 3045 N N . GLU A 1 366 ? 2.677 -30.319 -1.335 1.00 76.62 366 GLU A N 1
ATOM 3046 C CA . GLU A 1 366 ? 2.422 -29.013 -1.956 1.00 76.62 366 GLU A CA 1
ATOM 3047 C C . GLU A 1 366 ? 2.222 -27.918 -0.902 1.00 76.62 366 GLU A C 1
ATOM 3049 O O . GLU A 1 366 ? 2.799 -26.833 -1.013 1.00 76.62 366 GLU A O 1
ATOM 3054 N N . LEU A 1 367 ? 1.465 -28.219 0.155 1.00 77.69 367 LEU A N 1
ATOM 3055 C CA . LEU A 1 367 ? 1.190 -27.293 1.248 1.00 77.69 367 LEU A CA 1
ATOM 3056 C C . LEU A 1 367 ? 2.463 -26.870 1.988 1.00 77.69 367 LEU A C 1
ATOM 3058 O O . LEU A 1 367 ? 2.645 -25.684 2.274 1.00 77.69 367 LEU A O 1
ATOM 3062 N N . GLU A 1 368 ? 3.364 -27.817 2.257 1.00 75.44 368 GLU A N 1
ATOM 3063 C CA . GLU A 1 368 ? 4.647 -27.531 2.903 1.00 75.44 368 GLU A CA 1
ATOM 3064 C C . GLU A 1 368 ? 5.560 -26.689 2.000 1.00 75.44 368 GLU A C 1
ATOM 3066 O O . GLU A 1 368 ? 6.173 -25.724 2.462 1.00 75.44 368 GLU A O 1
ATOM 3071 N N . GLY A 1 369 ? 5.588 -26.979 0.695 1.00 74.56 369 GLY A N 1
ATOM 3072 C CA . GLY A 1 369 ? 6.294 -26.151 -0.285 1.00 74.56 369 GLY A CA 1
ATOM 3073 C C . GLY A 1 369 ? 5.793 -24.702 -0.295 1.00 74.56 369 GLY A C 1
ATOM 3074 O O . GLY A 1 369 ? 6.595 -23.766 -0.252 1.00 74.56 369 GLY A O 1
ATOM 3075 N N . MET A 1 370 ? 4.470 -24.505 -0.268 1.00 78.94 370 MET A N 1
ATOM 3076 C CA . MET A 1 370 ? 3.861 -23.172 -0.172 1.00 78.94 370 MET A CA 1
ATOM 3077 C C . MET A 1 370 ? 4.219 -22.469 1.139 1.00 78.94 370 MET A C 1
ATOM 3079 O O . MET A 1 370 ? 4.542 -21.281 1.124 1.00 78.94 370 MET A O 1
ATOM 3083 N N . ARG A 1 371 ? 4.206 -23.187 2.270 1.00 78.38 371 ARG A N 1
ATOM 3084 C CA . ARG A 1 371 ? 4.558 -22.635 3.586 1.00 78.38 371 ARG A CA 1
ATOM 3085 C C . ARG A 1 371 ? 5.983 -22.083 3.596 1.00 78.38 371 ARG A C 1
ATOM 3087 O O . ARG A 1 371 ? 6.188 -20.947 4.015 1.00 78.38 371 ARG A O 1
ATOM 3094 N N . ILE A 1 372 ? 6.949 -22.848 3.083 1.00 77.56 372 ILE A N 1
ATOM 3095 C CA . ILE A 1 372 ? 8.354 -22.423 2.978 1.00 77.56 372 ILE A CA 1
ATOM 3096 C C . ILE A 1 372 ? 8.477 -21.179 2.088 1.00 77.56 372 ILE A C 1
ATOM 3098 O O . ILE A 1 372 ? 9.145 -20.210 2.458 1.00 77.56 372 ILE A O 1
ATOM 3102 N N . ALA A 1 373 ? 7.806 -21.182 0.933 1.00 79.88 373 ALA A N 1
ATOM 3103 C CA . ALA A 1 373 ? 7.854 -20.072 -0.014 1.00 79.88 373 ALA A CA 1
ATOM 3104 C C . ALA A 1 373 ? 7.246 -18.778 0.561 1.00 79.88 373 ALA A C 1
ATOM 3106 O O . ALA A 1 373 ? 7.748 -17.686 0.279 1.00 79.88 373 ALA A O 1
ATOM 3107 N N . LEU A 1 374 ? 6.195 -18.891 1.380 1.00 83.12 374 LEU A N 1
ATOM 3108 C CA . LEU A 1 374 ? 5.601 -17.769 2.109 1.00 83.12 374 LEU A CA 1
ATOM 3109 C C . LEU A 1 374 ? 6.519 -17.263 3.219 1.00 83.12 374 LEU A C 1
ATOM 3111 O O . LEU A 1 374 ? 6.753 -16.063 3.292 1.00 83.12 374 LEU A O 1
ATOM 3115 N N . THR A 1 375 ? 7.096 -18.147 4.039 1.00 81.12 375 THR A N 1
ATOM 3116 C CA . THR A 1 375 ? 8.049 -17.740 5.087 1.00 81.12 375 THR A CA 1
ATOM 3117 C C . THR A 1 375 ? 9.216 -16.943 4.504 1.00 81.12 375 THR A C 1
ATOM 3119 O O . THR A 1 375 ? 9.567 -15.896 5.042 1.00 81.12 375 THR A O 1
ATOM 3122 N N . HIS A 1 376 ? 9.777 -17.388 3.375 1.00 78.88 376 HIS A N 1
ATOM 3123 C CA . HIS A 1 376 ? 10.834 -16.642 2.694 1.00 78.88 376 HIS A CA 1
ATOM 3124 C C . HIS A 1 376 ? 10.340 -15.277 2.194 1.00 78.88 376 HIS A C 1
ATOM 3126 O O . HIS A 1 376 ? 10.971 -14.258 2.466 1.00 78.88 376 HIS A O 1
ATOM 3132 N N . SER A 1 377 ? 9.198 -15.244 1.495 1.00 81.81 377 SER A N 1
ATOM 3133 C CA . SER A 1 377 ? 8.630 -13.997 0.967 1.00 81.81 377 SER A CA 1
ATOM 3134 C C . SER A 1 377 ? 8.363 -12.964 2.063 1.00 81.81 377 SER A C 1
ATOM 3136 O O . SER A 1 377 ? 8.637 -11.782 1.877 1.00 81.81 377 SER A O 1
ATOM 3138 N N . ARG A 1 378 ? 7.830 -13.411 3.201 1.00 85.12 378 ARG A N 1
ATOM 3139 C CA . ARG A 1 378 ? 7.446 -12.558 4.327 1.00 85.12 378 ARG A CA 1
ATOM 3140 C C . ARG A 1 378 ? 8.660 -12.016 5.079 1.00 85.12 378 ARG A C 1
ATOM 3142 O O . ARG A 1 378 ? 8.688 -10.831 5.386 1.00 85.12 378 ARG A O 1
ATOM 3149 N N . GLY A 1 379 ? 9.701 -12.830 5.267 1.00 77.44 379 GLY A N 1
ATOM 3150 C CA . GLY A 1 379 ? 10.963 -12.360 5.848 1.00 77.44 379 GLY A CA 1
ATOM 3151 C C . GLY A 1 379 ? 11.660 -11.295 4.988 1.00 77.44 379 GLY A C 1
ATOM 3152 O O . GLY A 1 379 ? 12.220 -10.336 5.517 1.00 77.44 379 GLY A O 1
ATOM 3153 N N . GLU A 1 380 ? 11.593 -11.409 3.656 1.00 78.31 380 GLU A N 1
ATOM 3154 C CA . GLU A 1 380 ? 12.099 -10.355 2.764 1.00 78.31 380 GLU A CA 1
ATOM 3155 C C . GLU A 1 380 ? 11.289 -9.060 2.863 1.00 78.31 380 GLU A C 1
ATOM 3157 O O . GLU A 1 380 ? 11.872 -7.976 2.821 1.00 78.31 380 GLU A O 1
ATOM 3162 N N . PHE A 1 381 ? 9.966 -9.170 2.992 1.00 79.31 381 PHE A N 1
ATOM 3163 C CA . PHE A 1 381 ? 9.077 -8.022 3.141 1.00 79.31 381 PHE A CA 1
ATOM 3164 C C . PHE A 1 381 ? 9.351 -7.257 4.444 1.00 79.31 381 PHE A C 1
ATOM 3166 O O . PHE A 1 381 ? 9.512 -6.038 4.407 1.00 79.31 381 PHE A O 1
ATOM 3173 N N . GLU A 1 382 ? 9.496 -7.962 5.570 1.00 75.00 382 GLU A N 1
ATOM 3174 C CA . GLU A 1 382 ? 9.848 -7.376 6.872 1.00 75.00 382 GLU A CA 1
ATOM 3175 C C . GLU A 1 382 ? 11.173 -6.606 6.826 1.00 75.00 382 GLU A C 1
ATOM 3177 O O . GLU A 1 382 ? 11.254 -5.469 7.291 1.00 75.00 382 GLU A O 1
ATOM 3182 N N . GLY A 1 383 ? 12.205 -7.186 6.204 1.00 64.44 383 GLY A N 1
ATOM 3183 C CA . GLY A 1 383 ? 13.523 -6.557 6.092 1.00 64.44 383 GLY A CA 1
ATOM 3184 C C . GLY A 1 383 ? 13.559 -5.289 5.227 1.00 64.44 383 GLY A C 1
ATOM 31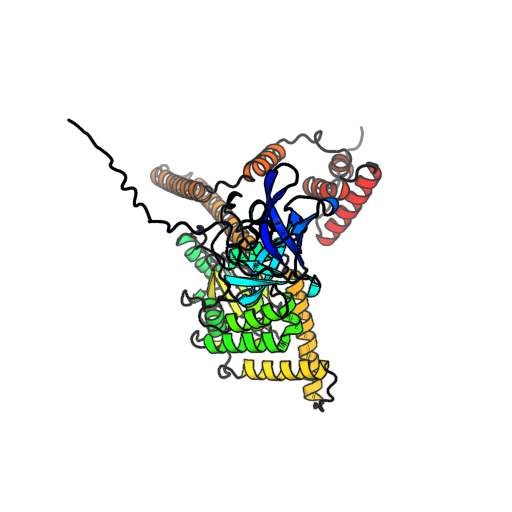85 O O . GLY A 1 383 ? 14.521 -4.529 5.314 1.00 64.44 383 GLY A O 1
ATOM 3186 N N . GLN A 1 384 ? 12.538 -5.049 4.397 1.00 62.28 384 GLN A N 1
ATOM 3187 C CA . GLN A 1 384 ? 12.453 -3.890 3.498 1.00 62.28 384 GLN A CA 1
ATOM 3188 C C . GLN A 1 384 ? 11.586 -2.743 4.044 1.00 62.28 384 GLN A C 1
ATOM 3190 O O . GLN A 1 384 ? 11.515 -1.693 3.405 1.00 62.28 384 GLN A O 1
ATOM 3195 N N . GLN A 1 385 ? 10.933 -2.900 5.202 1.00 56.56 385 GLN A N 1
ATOM 3196 C CA . GLN A 1 385 ? 10.063 -1.855 5.767 1.00 56.56 385 GLN A CA 1
ATOM 3197 C C . GLN A 1 385 ? 10.811 -0.657 6.370 1.00 56.56 385 GLN A C 1
ATOM 3199 O O . GLN A 1 385 ? 10.195 0.373 6.623 1.00 56.56 385 GLN A O 1
ATOM 3204 N N . SER A 1 386 ? 12.129 -0.746 6.565 1.00 46.69 386 SER A N 1
ATOM 3205 C CA . SER A 1 386 ? 12.947 0.374 7.058 1.00 46.69 386 SER A CA 1
ATOM 3206 C C . SER A 1 386 ? 13.191 1.475 6.016 1.00 46.69 386 SER A C 1
ATOM 3208 O O . SER A 1 386 ? 13.752 2.518 6.351 1.00 46.69 386 SER A O 1
ATOM 3210 N N . ILE A 1 387 ? 12.785 1.257 4.760 1.00 51.97 387 ILE A N 1
ATOM 3211 C CA . ILE A 1 387 ? 12.933 2.217 3.667 1.00 51.97 387 ILE A CA 1
ATOM 3212 C C . ILE A 1 387 ? 11.582 2.901 3.445 1.00 51.97 387 ILE A C 1
ATOM 3214 O O . ILE A 1 387 ? 10.652 2.292 2.914 1.00 51.97 387 ILE A O 1
ATOM 3218 N N . ASP A 1 388 ? 11.488 4.171 3.839 1.00 58.09 388 ASP A N 1
ATOM 3219 C CA . ASP A 1 388 ? 10.360 5.040 3.499 1.00 58.09 388 ASP A CA 1
ATOM 3220 C C . ASP A 1 388 ? 10.248 5.134 1.966 1.00 58.09 388 ASP A C 1
ATOM 3222 O O . ASP A 1 388 ? 11.159 5.604 1.279 1.00 58.09 388 ASP A O 1
ATOM 3226 N N . PHE A 1 389 ? 9.150 4.609 1.420 1.00 61.09 389 PHE A N 1
ATOM 3227 C CA . PHE A 1 389 ? 8.940 4.478 -0.019 1.00 61.09 389 PHE A CA 1
ATOM 3228 C C . PHE A 1 389 ? 8.925 5.841 -0.717 1.00 61.09 389 PHE A C 1
ATOM 3230 O O . PHE A 1 389 ? 9.506 5.979 -1.792 1.00 61.09 389 PHE A O 1
ATOM 3237 N N . ASP A 1 390 ? 8.352 6.869 -0.089 1.00 57.16 390 ASP A N 1
ATOM 3238 C CA . ASP A 1 390 ? 8.325 8.216 -0.657 1.00 57.16 390 ASP A CA 1
ATOM 3239 C C . ASP A 1 390 ? 9.712 8.860 -0.632 1.00 57.16 390 ASP A C 1
ATOM 3241 O O . ASP A 1 390 ? 10.108 9.522 -1.598 1.00 57.16 390 ASP A O 1
ATOM 3245 N N . LYS A 1 391 ? 10.493 8.593 0.421 1.00 64.44 391 LYS A N 1
ATOM 3246 C CA . LYS A 1 391 ? 11.906 8.979 0.479 1.00 64.44 391 LYS A CA 1
ATOM 3247 C C . LYS A 1 391 ? 12.707 8.306 -0.636 1.00 64.44 391 LYS A C 1
ATOM 3249 O O . LYS A 1 391 ? 13.456 8.987 -1.328 1.00 64.44 391 LYS A O 1
ATOM 3254 N N . ALA A 1 392 ? 12.494 7.013 -0.878 1.00 65.12 392 ALA A N 1
ATOM 3255 C CA . ALA A 1 392 ? 13.163 6.284 -1.955 1.00 65.12 392 ALA A CA 1
ATOM 3256 C C . ALA A 1 392 ? 12.781 6.812 -3.350 1.00 65.12 392 ALA A C 1
ATOM 3258 O O . ALA A 1 392 ? 13.637 6.926 -4.228 1.00 65.12 392 ALA A O 1
ATOM 3259 N N . VAL A 1 393 ? 11.514 7.182 -3.568 1.00 62.72 393 VAL A N 1
ATOM 3260 C CA . VAL A 1 393 ? 11.085 7.838 -4.816 1.00 62.72 393 VAL A CA 1
ATOM 3261 C C . VAL A 1 393 ? 11.745 9.203 -4.963 1.00 62.72 393 VAL A C 1
ATOM 3263 O O . VAL A 1 393 ? 12.222 9.534 -6.047 1.00 62.72 393 VAL A O 1
ATOM 3266 N N . HIS A 1 394 ? 11.801 9.991 -3.890 1.00 66.00 394 HIS A N 1
ATOM 3267 C CA . HIS A 1 394 ? 12.435 11.305 -3.909 1.00 66.00 394 HIS A CA 1
ATOM 3268 C C . HIS A 1 394 ? 13.938 11.208 -4.204 1.00 66.00 394 HIS A C 1
ATOM 3270 O O . HIS A 1 394 ? 14.431 11.872 -5.113 1.00 66.00 394 HIS A O 1
ATOM 3276 N N . GLU A 1 395 ? 14.651 10.318 -3.515 1.00 68.75 395 GLU A N 1
ATOM 3277 C CA . GLU A 1 395 ? 16.058 10.009 -3.785 1.00 68.75 395 GLU A CA 1
ATOM 3278 C C . GLU A 1 395 ? 16.260 9.540 -5.228 1.00 68.75 395 GLU A C 1
ATOM 3280 O O . GLU A 1 395 ? 17.200 9.973 -5.896 1.00 68.75 395 GLU A O 1
ATOM 3285 N N . SER A 1 396 ? 15.345 8.716 -5.747 1.00 66.81 396 SER A N 1
ATOM 3286 C CA . SER A 1 396 ? 15.409 8.245 -7.127 1.00 66.81 396 SER A CA 1
ATOM 3287 C C . SER A 1 396 ? 15.358 9.392 -8.142 1.00 66.81 396 SER A C 1
ATOM 3289 O O . SER A 1 396 ? 16.172 9.438 -9.073 1.00 66.81 396 SER A O 1
ATOM 3291 N N . VAL A 1 397 ? 14.452 10.351 -7.923 1.00 66.38 397 VAL A N 1
ATOM 3292 C CA . VAL A 1 397 ? 14.321 11.565 -8.740 1.00 66.38 397 VAL A CA 1
ATOM 3293 C C . VAL A 1 397 ? 15.577 12.437 -8.637 1.00 66.38 397 VAL A C 1
ATOM 3295 O O . VAL A 1 397 ? 16.094 12.874 -9.665 1.00 66.38 397 VAL A O 1
ATOM 3298 N N . LEU A 1 398 ? 16.125 12.636 -7.435 1.00 70.81 398 LEU A N 1
ATOM 3299 C CA . LEU A 1 398 ? 17.342 13.433 -7.232 1.00 70.81 398 LEU A CA 1
ATOM 3300 C C . LEU A 1 398 ? 18.561 12.828 -7.944 1.00 70.81 398 LEU A C 1
ATOM 3302 O O . LEU A 1 398 ? 19.287 13.524 -8.659 1.00 70.81 398 LEU A O 1
ATOM 3306 N N . VAL A 1 399 ? 18.769 11.515 -7.802 1.00 70.56 399 VAL A N 1
ATOM 3307 C CA . VAL A 1 399 ? 19.849 10.787 -8.489 1.00 70.56 399 VAL A CA 1
ATOM 3308 C C . VAL A 1 399 ? 19.701 10.907 -10.006 1.00 70.56 399 VAL A C 1
ATOM 3310 O O . VAL A 1 399 ? 20.693 11.078 -10.728 1.00 70.56 399 VAL A O 1
ATOM 3313 N N . PHE A 1 400 ? 18.466 10.853 -10.507 1.00 65.50 400 PHE A N 1
ATOM 3314 C CA . PHE A 1 400 ? 18.180 11.039 -11.923 1.00 65.50 400 PHE A CA 1
ATOM 3315 C C . PHE A 1 400 ? 18.570 12.446 -12.409 1.00 65.50 400 PHE A C 1
ATOM 3317 O O . PHE A 1 400 ? 19.280 12.569 -13.415 1.00 65.50 400 PHE A O 1
ATOM 3324 N N . GLU A 1 401 ? 18.163 13.501 -11.700 1.00 67.00 401 GLU A N 1
ATOM 3325 C CA . GLU A 1 401 ? 18.507 14.885 -12.050 1.00 67.00 401 GLU A CA 1
ATOM 3326 C C . GLU A 1 401 ? 20.021 15.108 -12.070 1.00 67.00 401 GLU A C 1
ATOM 3328 O O . GLU A 1 401 ? 20.561 15.700 -13.013 1.00 67.00 401 GLU A O 1
ATOM 3333 N N . GLN A 1 402 ? 20.724 14.568 -11.074 1.00 71.56 402 GLN A N 1
ATOM 3334 C CA . GLN A 1 402 ? 22.176 14.641 -11.000 1.00 71.56 402 GLN A CA 1
ATOM 3335 C C . GLN A 1 402 ? 22.838 13.929 -12.188 1.00 71.56 402 GLN A C 1
ATOM 3337 O O . GLN A 1 402 ? 23.675 14.519 -12.876 1.00 71.56 402 GLN A O 1
ATOM 3342 N N . THR A 1 403 ? 22.407 12.706 -12.504 1.00 69.25 403 THR A N 1
ATOM 3343 C CA . THR A 1 403 ? 22.939 11.932 -13.638 1.00 69.25 403 THR A CA 1
ATOM 3344 C C . THR A 1 403 ? 22.704 12.650 -14.970 1.00 69.25 403 THR A C 1
ATOM 3346 O O . THR A 1 403 ? 23.591 12.711 -15.829 1.00 69.25 403 THR A O 1
ATOM 3349 N N . ARG A 1 404 ? 21.516 13.241 -15.156 1.00 66.62 404 ARG A N 1
ATOM 3350 C CA . ARG A 1 404 ? 21.187 14.047 -16.339 1.00 66.62 404 ARG A CA 1
ATOM 3351 C C . ARG A 1 404 ? 22.101 15.265 -16.444 1.00 66.62 404 ARG A C 1
ATOM 3353 O O . ARG A 1 404 ? 22.617 15.534 -17.530 1.00 66.62 404 ARG A O 1
ATOM 3360 N N . LYS A 1 405 ? 22.319 15.982 -15.339 1.00 66.44 405 LYS A N 1
ATOM 3361 C CA . LYS A 1 405 ? 23.195 17.159 -15.282 1.00 66.44 405 LYS A CA 1
ATOM 3362 C C . LYS A 1 405 ? 24.633 16.805 -15.652 1.00 66.44 405 LYS A C 1
ATOM 3364 O O . LYS A 1 405 ? 25.229 17.488 -16.480 1.00 66.44 405 LYS A O 1
ATOM 3369 N N . GLU A 1 406 ? 25.164 15.715 -15.109 1.00 72.94 406 GLU A N 1
ATOM 3370 C CA . GLU A 1 406 ? 26.511 15.233 -15.425 1.00 72.94 406 GLU A CA 1
ATOM 3371 C C . GLU A 1 406 ? 26.652 14.824 -16.895 1.00 72.94 406 GLU A C 1
ATOM 3373 O O . GLU A 1 406 ? 27.651 15.150 -17.541 1.00 72.94 406 GLU A O 1
ATOM 3378 N N . LYS A 1 407 ? 25.646 14.142 -17.457 1.00 71.12 407 LYS A N 1
ATOM 3379 C CA . LYS A 1 407 ? 25.638 13.773 -18.878 1.00 71.12 407 LYS A CA 1
ATOM 3380 C C . LYS A 1 407 ? 25.606 15.008 -19.777 1.00 71.12 407 LYS A C 1
ATOM 3382 O O . LYS A 1 407 ? 26.416 15.103 -20.693 1.00 71.12 407 LYS A O 1
ATOM 3387 N N . LEU A 1 408 ? 24.747 15.980 -19.466 1.00 69.44 408 LEU A N 1
ATOM 3388 C CA . LEU A 1 408 ? 24.674 17.240 -20.202 1.00 69.44 408 LEU A CA 1
ATOM 3389 C C . LEU A 1 408 ? 26.012 17.990 -20.137 1.00 69.44 408 LEU A C 1
ATOM 3391 O O . LEU A 1 408 ? 26.506 18.461 -21.153 1.00 69.44 408 LEU A O 1
ATOM 3395 N N . GLN A 1 409 ? 26.647 18.049 -18.964 1.00 72.38 409 GLN A N 1
ATOM 3396 C CA . GLN A 1 409 ? 27.967 18.664 -18.803 1.00 72.38 409 GLN A CA 1
ATOM 3397 C C . GLN A 1 409 ? 29.046 17.966 -19.642 1.00 72.38 409 GLN A C 1
ATOM 3399 O O . GLN A 1 409 ? 29.864 18.649 -20.259 1.00 72.38 409 GLN A O 1
ATOM 3404 N N . LYS A 1 410 ? 29.030 16.628 -19.715 1.00 74.00 410 LYS A N 1
ATOM 3405 C CA . LYS A 1 410 ? 29.936 15.850 -20.577 1.00 74.00 410 LYS A CA 1
ATOM 3406 C C . LYS A 1 410 ? 29.679 16.107 -22.060 1.00 74.00 410 LYS A C 1
ATOM 3408 O O . LYS A 1 410 ? 30.633 16.315 -22.805 1.00 74.00 410 LYS A O 1
ATOM 3413 N N . ASP A 1 411 ? 28.419 16.151 -22.482 1.00 67.25 411 ASP A N 1
ATOM 3414 C CA . ASP A 1 411 ? 28.048 16.429 -23.873 1.00 67.25 411 ASP A CA 1
ATOM 3415 C C . ASP A 1 411 ? 28.433 17.863 -24.276 1.00 67.25 411 ASP A C 1
ATOM 3417 O O . ASP A 1 411 ? 28.963 18.076 -25.364 1.00 67.25 411 ASP A O 1
ATOM 3421 N N . ILE A 1 412 ? 28.278 18.838 -23.371 1.00 66.75 412 ILE A N 1
ATOM 3422 C CA . ILE A 1 412 ? 28.746 20.220 -23.555 1.00 66.75 412 ILE A CA 1
ATOM 3423 C C . ILE A 1 412 ? 30.274 20.274 -23.655 1.00 66.75 412 ILE A C 1
ATOM 3425 O O . ILE A 1 412 ? 30.803 20.976 -24.516 1.00 66.75 412 ILE A O 1
ATOM 3429 N N . ALA A 1 413 ? 31.000 19.563 -22.787 1.00 72.69 413 ALA A N 1
ATOM 3430 C CA . ALA A 1 413 ? 32.461 19.508 -22.835 1.00 72.69 413 ALA A CA 1
ATOM 3431 C C . ALA A 1 413 ? 32.946 18.905 -24.163 1.00 72.69 413 ALA A C 1
ATOM 3433 O O . ALA A 1 413 ? 33.800 19.486 -24.829 1.00 72.69 413 ALA A O 1
ATOM 3434 N N . LYS A 1 414 ? 32.311 17.817 -24.607 1.00 70.75 414 LYS A N 1
ATOM 3435 C CA . LYS A 1 414 ? 32.594 17.166 -25.888 1.00 70.75 414 LYS A CA 1
ATOM 3436 C C . LYS A 1 414 ? 32.247 18.057 -27.087 1.00 70.75 414 LYS A C 1
ATOM 3438 O O . LYS A 1 414 ? 33.017 18.130 -28.037 1.00 70.75 414 LYS A O 1
ATOM 3443 N N . ALA A 1 415 ? 31.126 18.778 -27.044 1.00 62.88 415 ALA A N 1
ATOM 3444 C CA . ALA A 1 415 ? 30.760 19.751 -28.074 1.00 62.88 415 ALA A CA 1
ATOM 3445 C C . ALA A 1 415 ? 31.738 20.939 -28.118 1.00 62.88 415 ALA A C 1
ATOM 3447 O O . ALA A 1 415 ? 32.081 21.416 -29.198 1.00 62.88 415 ALA A O 1
ATOM 3448 N N . LYS A 1 416 ? 32.239 21.391 -26.959 1.00 62.47 416 LYS A N 1
ATOM 3449 C CA . LYS A 1 416 ? 33.291 22.414 -26.880 1.00 62.47 416 LYS A CA 1
ATOM 3450 C C . LYS A 1 416 ? 34.596 21.930 -27.506 1.00 62.47 416 LYS A C 1
ATOM 3452 O O . LYS A 1 416 ? 35.182 22.703 -28.257 1.00 62.47 416 LYS A O 1
ATOM 3457 N N . GLU A 1 417 ? 34.999 20.685 -27.251 1.00 62.22 417 GLU A N 1
ATOM 3458 C CA . GLU A 1 417 ? 36.183 20.063 -27.864 1.00 62.22 417 GLU A CA 1
ATOM 3459 C C . GLU A 1 417 ? 36.047 19.909 -29.384 1.00 62.22 417 GLU A C 1
ATOM 3461 O O . GLU A 1 417 ? 36.989 20.204 -30.110 1.00 62.22 417 GLU A O 1
ATOM 3466 N N . ILE A 1 418 ? 34.863 19.531 -29.880 1.00 61.75 418 ILE A N 1
ATOM 3467 C CA . ILE A 1 418 ? 34.580 19.435 -31.323 1.00 61.75 418 ILE A CA 1
ATOM 3468 C C . ILE A 1 418 ? 34.549 20.828 -31.987 1.00 61.75 418 ILE A C 1
ATOM 3470 O O . ILE A 1 418 ? 34.935 20.962 -33.143 1.00 61.75 418 ILE A O 1
ATOM 3474 N N . SER A 1 419 ? 34.144 21.885 -31.266 1.00 53.28 419 SER A N 1
ATOM 3475 C CA . SER A 1 419 ? 34.074 23.266 -31.791 1.00 53.28 419 SER A CA 1
ATOM 3476 C C . SER A 1 419 ? 35.407 24.031 -31.800 1.00 53.28 419 SER A C 1
ATOM 3478 O O . SER A 1 419 ? 35.418 25.226 -32.098 1.00 53.28 419 SER A O 1
ATOM 3480 N N . LEU A 1 420 ? 36.525 23.391 -31.440 1.00 50.84 420 LEU A N 1
ATOM 3481 C CA . LEU A 1 420 ? 37.846 24.033 -31.444 1.00 50.84 420 LEU A CA 1
ATOM 3482 C C . LEU A 1 420 ? 38.439 24.226 -32.851 1.00 50.84 420 LEU A C 1
ATOM 3484 O O . LEU A 1 420 ? 39.497 24.840 -32.946 1.00 50.84 420 LEU A O 1
ATOM 3488 N N . ASP A 1 421 ? 37.746 23.791 -33.911 1.00 52.03 421 ASP A N 1
ATOM 3489 C CA . ASP A 1 421 ? 38.227 23.907 -35.296 1.00 52.03 421 ASP A CA 1
ATOM 3490 C C . ASP A 1 421 ? 37.373 24.780 -36.239 1.00 52.03 421 ASP A C 1
ATOM 3492 O O . ASP A 1 421 ? 37.718 24.882 -37.410 1.00 52.03 421 ASP A O 1
ATOM 3496 N N . ASP A 1 422 ? 36.323 25.487 -35.783 1.00 49.06 422 ASP A N 1
ATOM 3497 C CA . ASP A 1 422 ? 35.695 26.501 -36.653 1.00 49.06 422 ASP A CA 1
ATOM 3498 C C . ASP A 1 422 ? 35.014 27.680 -35.933 1.00 49.06 422 ASP A C 1
ATOM 3500 O O . ASP A 1 422 ? 34.255 27.554 -34.972 1.00 49.06 422 ASP A O 1
ATOM 3504 N N . SER A 1 423 ? 35.287 28.878 -36.454 1.00 52.03 423 SER A N 1
ATOM 3505 C CA . SER A 1 423 ? 34.975 30.205 -35.895 1.00 52.03 423 SER A CA 1
ATOM 3506 C C . SER A 1 423 ? 33.498 30.640 -36.038 1.00 52.03 423 SER A C 1
ATOM 3508 O O . SER A 1 423 ? 33.211 31.839 -36.089 1.00 52.03 423 SER A O 1
ATOM 3510 N N . SER A 1 424 ? 32.537 29.720 -36.128 1.00 54.41 424 SER A N 1
ATOM 3511 C CA . SER A 1 424 ? 31.187 30.060 -36.609 1.00 54.41 424 SER A CA 1
ATOM 3512 C C . SER A 1 424 ? 30.017 29.492 -35.804 1.00 54.41 424 SER A C 1
ATOM 3514 O O . SER A 1 424 ? 28.985 29.194 -36.385 1.00 54.41 424 SER A O 1
ATOM 3516 N N . ASP A 1 425 ? 30.107 29.418 -34.468 1.00 60.12 425 ASP A N 1
ATOM 3517 C CA . ASP A 1 425 ? 28.916 29.030 -33.686 1.00 60.12 425 ASP A CA 1
ATOM 3518 C C . ASP A 1 425 ? 28.757 29.716 -32.317 1.00 60.12 425 ASP A C 1
ATOM 3520 O O . ASP A 1 425 ? 28.716 29.111 -31.241 1.00 60.12 425 ASP A O 1
ATOM 3524 N N . LEU A 1 426 ? 28.684 31.050 -32.350 1.00 57.78 426 LEU A N 1
ATOM 3525 C CA . LEU A 1 426 ? 28.361 31.872 -31.179 1.00 57.78 426 LEU A CA 1
ATOM 3526 C C . LEU A 1 426 ? 26.880 31.741 -30.767 1.00 57.78 426 LEU A C 1
ATOM 3528 O O . LEU A 1 426 ? 26.557 31.889 -29.588 1.00 57.78 426 LEU A O 1
ATOM 3532 N N . GLU A 1 427 ? 25.990 31.448 -31.717 1.00 56.31 427 GLU A N 1
ATOM 3533 C CA . GLU A 1 427 ? 24.554 31.264 -31.470 1.00 56.31 427 GLU A CA 1
ATOM 3534 C C . GLU A 1 427 ? 24.261 29.921 -30.799 1.00 56.31 427 GLU A C 1
ATOM 3536 O O . GLU A 1 427 ? 23.527 29.900 -29.811 1.00 56.31 427 GLU A O 1
ATOM 3541 N N . LEU A 1 428 ? 24.920 28.834 -31.221 1.00 57.16 428 LEU A N 1
ATOM 3542 C CA . LEU A 1 428 ? 24.809 27.537 -30.551 1.00 57.16 428 LEU A CA 1
ATOM 3543 C C . LEU A 1 428 ? 25.301 27.610 -29.097 1.00 57.16 428 LEU A C 1
ATOM 3545 O O . LEU A 1 428 ? 24.647 27.092 -28.195 1.00 57.16 428 LEU A O 1
ATOM 3549 N N . LYS A 1 429 ? 26.402 28.334 -28.83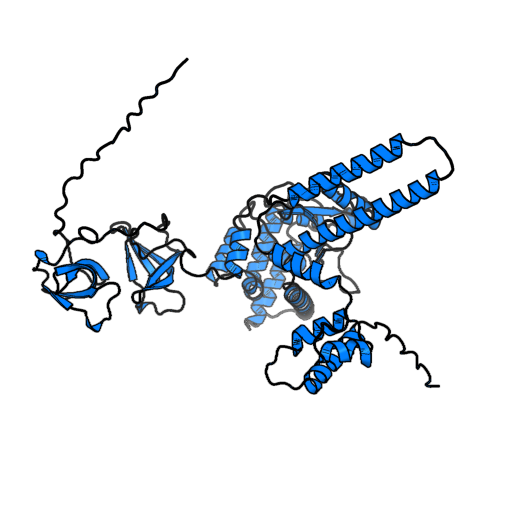9 1.00 56.91 429 LYS A N 1
ATOM 3550 C CA . LYS A 1 429 ? 26.920 28.568 -27.477 1.00 56.91 429 LYS A CA 1
ATOM 3551 C C . LYS A 1 429 ? 25.942 29.361 -26.603 1.00 56.91 429 LYS A C 1
ATOM 3553 O O . LYS A 1 429 ? 25.781 29.025 -25.432 1.00 56.91 429 LYS A O 1
ATOM 3558 N N . LYS A 1 430 ? 25.265 30.371 -27.161 1.00 59.78 430 LYS A N 1
ATOM 3559 C CA . LYS A 1 430 ? 24.234 31.144 -26.448 1.00 59.78 430 LYS A CA 1
ATOM 3560 C C . LYS A 1 430 ? 22.975 30.324 -26.177 1.00 59.78 430 LYS A C 1
ATOM 3562 O O . LYS A 1 430 ? 22.469 30.383 -25.065 1.00 59.78 430 LYS A O 1
ATOM 3567 N N . ALA A 1 431 ? 22.507 29.529 -27.138 1.00 57.59 431 ALA A N 1
ATOM 3568 C CA . ALA A 1 431 ? 21.334 28.670 -26.964 1.00 57.59 431 ALA A CA 1
ATOM 3569 C C . ALA A 1 431 ? 21.562 27.593 -25.888 1.00 57.59 431 ALA A C 1
ATOM 3571 O O . ALA A 1 431 ? 20.690 27.344 -25.058 1.00 57.59 431 ALA A O 1
ATOM 3572 N N . LEU A 1 432 ? 22.763 27.007 -25.850 1.00 55.66 432 LEU A N 1
ATOM 3573 C CA . LEU A 1 432 ? 23.157 26.018 -24.843 1.00 55.66 432 LEU A CA 1
ATOM 3574 C C . LEU A 1 432 ? 23.236 26.623 -23.434 1.00 55.66 432 LEU A C 1
ATOM 3576 O O . LEU A 1 432 ? 22.885 25.963 -22.461 1.00 55.66 432 LEU A O 1
ATOM 3580 N N . GLN A 1 433 ? 23.700 27.871 -23.329 1.00 54.69 433 GLN A N 1
ATOM 3581 C CA . GLN A 1 433 ? 23.815 28.595 -22.064 1.00 54.69 433 GLN A CA 1
ATOM 3582 C C . GLN A 1 433 ? 22.450 29.085 -21.560 1.00 54.69 433 GLN A C 1
ATOM 3584 O O . GLN A 1 433 ? 22.140 28.889 -20.391 1.00 54.69 433 GLN A O 1
ATOM 3589 N N . GLN A 1 434 ? 21.594 29.587 -22.455 1.00 58.06 434 GLN A N 1
ATOM 3590 C CA . GLN A 1 434 ? 20.207 29.957 -22.153 1.00 58.06 434 GLN A CA 1
ATOM 3591 C C . GLN A 1 434 ? 19.401 28.748 -21.653 1.00 58.06 434 GLN A C 1
ATOM 3593 O O . GLN A 1 434 ? 18.727 28.834 -20.634 1.00 58.06 434 GLN A O 1
ATOM 3598 N N . SER A 1 435 ? 19.554 27.584 -22.299 1.00 55.31 435 SER A N 1
ATOM 3599 C CA . SER A 1 435 ? 18.911 26.341 -21.852 1.00 55.31 435 SER A CA 1
ATOM 3600 C C . SER A 1 435 ? 19.393 25.873 -20.471 1.00 55.31 435 SER A C 1
ATOM 3602 O O . SER A 1 435 ? 18.691 25.095 -19.831 1.00 55.31 435 SER A O 1
ATOM 3604 N N . LEU A 1 436 ? 20.578 26.313 -20.032 1.00 52.59 436 LEU A N 1
ATOM 3605 C CA . LEU A 1 436 ? 21.172 26.015 -18.727 1.00 52.59 436 LEU A CA 1
ATOM 3606 C C . LEU A 1 436 ? 20.628 26.964 -17.644 1.00 52.59 436 LEU A C 1
ATOM 3608 O O . LEU A 1 436 ? 20.339 26.526 -16.529 1.00 52.59 436 LEU A O 1
ATOM 3612 N N . GLU A 1 437 ? 20.435 28.239 -17.992 1.00 51.41 437 GLU A N 1
ATOM 3613 C CA . GLU A 1 437 ? 19.807 29.262 -17.145 1.00 51.41 437 GLU A CA 1
ATOM 3614 C C . GLU A 1 437 ? 18.317 28.965 -16.906 1.00 51.41 437 GLU A C 1
ATOM 3616 O O . GLU A 1 437 ? 17.874 28.998 -15.760 1.00 51.41 437 GLU A O 1
ATOM 3621 N N . ASP A 1 438 ? 17.575 28.569 -17.947 1.00 51.81 438 ASP A N 1
ATOM 3622 C CA . ASP A 1 438 ? 16.146 28.232 -17.856 1.00 51.81 438 ASP A CA 1
ATOM 3623 C C . ASP A 1 438 ? 15.900 26.977 -16.991 1.00 51.81 438 ASP A C 1
ATOM 3625 O O . ASP A 1 438 ? 14.889 26.873 -16.299 1.00 51.81 438 ASP A O 1
ATOM 3629 N N . THR A 1 439 ? 16.847 26.027 -16.963 1.00 46.78 439 THR A N 1
ATOM 3630 C CA . THR A 1 439 ? 16.801 24.891 -16.022 1.00 46.78 439 THR A CA 1
ATOM 3631 C C . THR A 1 439 ? 17.138 25.276 -14.580 1.00 46.78 439 THR A C 1
ATOM 3633 O O . THR A 1 439 ? 16.656 24.627 -13.657 1.00 46.78 439 THR A O 1
ATOM 3636 N N . PHE A 1 440 ? 17.951 26.316 -14.368 1.00 41.69 440 PHE A N 1
ATOM 3637 C CA . PHE A 1 440 ? 18.396 26.752 -13.040 1.00 41.69 440 PHE A CA 1
ATOM 3638 C C . PHE A 1 440 ? 17.323 27.576 -12.307 1.00 41.69 440 PHE A C 1
ATOM 3640 O O . PHE A 1 440 ? 17.124 27.407 -11.101 1.00 41.69 440 PHE A O 1
ATOM 3647 N N . THR A 1 441 ? 16.574 28.414 -13.026 1.00 39.72 441 THR A N 1
ATOM 3648 C CA . THR A 1 441 ? 15.413 29.143 -12.483 1.00 39.72 441 THR A CA 1
ATOM 3649 C C . THR A 1 441 ? 14.287 28.198 -12.063 1.00 39.72 441 THR A C 1
ATOM 3651 O O . THR A 1 441 ? 13.748 28.357 -10.972 1.00 39.72 441 THR A O 1
ATOM 3654 N N . LEU A 1 442 ? 14.018 27.140 -12.837 1.00 38.16 442 LEU A N 1
ATOM 3655 C CA . LEU A 1 442 ? 13.021 26.121 -12.478 1.00 38.16 442 LEU A CA 1
ATOM 3656 C C . LEU A 1 442 ? 13.373 25.365 -11.182 1.00 38.16 442 LEU A C 1
ATOM 3658 O O . LEU A 1 442 ? 12.482 25.058 -10.397 1.00 38.16 442 LEU A O 1
ATOM 3662 N N . THR A 1 443 ? 14.659 25.105 -10.910 1.00 35.94 443 THR A N 1
ATOM 3663 C CA . THR A 1 443 ? 15.101 24.457 -9.657 1.00 35.94 443 THR A CA 1
ATOM 3664 C C . THR A 1 443 ? 15.024 25.365 -8.425 1.00 35.94 443 THR A C 1
ATOM 3666 O O . THR A 1 443 ? 14.838 24.874 -7.314 1.00 35.94 443 THR A O 1
ATOM 3669 N N . SER A 1 444 ? 15.143 26.685 -8.603 1.00 37.88 444 SER A N 1
ATOM 3670 C CA . SER A 1 444 ? 15.034 27.657 -7.505 1.00 37.88 444 SER A CA 1
ATOM 3671 C C . SER A 1 444 ? 13.599 27.774 -6.988 1.00 37.88 444 SER A C 1
ATOM 3673 O O . SER A 1 444 ? 13.392 27.895 -5.782 1.00 37.88 444 SER A O 1
ATOM 3675 N N . ASP A 1 445 ? 12.612 27.705 -7.882 1.00 34.56 445 ASP A N 1
ATOM 3676 C CA . ASP A 1 445 ? 11.198 27.800 -7.510 1.00 34.56 445 ASP A CA 1
ATOM 3677 C C . ASP A 1 445 ? 10.705 26.520 -6.805 1.00 34.56 445 ASP A C 1
ATOM 3679 O O . ASP A 1 445 ? 9.896 26.596 -5.881 1.00 34.56 445 ASP A O 1
ATOM 3683 N N . VAL A 1 446 ? 11.264 25.350 -7.145 1.00 37.38 446 VAL A N 1
ATOM 3684 C CA . VAL A 1 446 ? 10.966 24.056 -6.491 1.00 37.38 446 VAL A CA 1
ATOM 3685 C C . VAL A 1 446 ? 11.512 23.976 -5.056 1.00 37.38 446 VAL A C 1
ATOM 3687 O O . VAL A 1 446 ? 10.921 23.309 -4.211 1.00 37.38 446 VAL A O 1
ATOM 3690 N N . LEU A 1 447 ? 12.602 24.686 -4.746 1.00 35.28 447 LEU A N 1
ATOM 3691 C CA . LEU A 1 447 ? 13.223 24.710 -3.412 1.00 35.28 447 LEU A CA 1
ATOM 3692 C C . LEU A 1 447 ? 12.613 25.757 -2.461 1.00 35.28 447 LEU A C 1
ATOM 3694 O O . LEU A 1 447 ? 13.100 25.933 -1.345 1.00 35.28 447 LEU A O 1
ATOM 3698 N N . SER A 1 448 ? 11.544 26.449 -2.866 1.00 31.86 448 SER A N 1
ATOM 3699 C CA . SER A 1 448 ? 10.883 27.480 -2.058 1.00 31.86 448 SER A CA 1
ATOM 3700 C C . SER A 1 448 ? 9.775 26.922 -1.149 1.00 31.86 448 SER A C 1
ATOM 3702 O O . SER A 1 448 ? 8.651 27.414 -1.117 1.00 31.86 448 SER A O 1
ATOM 3704 N N . VAL A 1 449 ? 10.103 25.897 -0.357 1.00 30.94 449 VAL A N 1
ATOM 3705 C CA . VAL A 1 449 ? 9.324 25.525 0.837 1.00 30.94 449 VAL A CA 1
ATOM 3706 C C . VAL A 1 449 ? 10.112 26.009 2.058 1.00 30.94 449 VAL A C 1
ATOM 3708 O O . VAL A 1 449 ? 11.286 25.658 2.191 1.00 30.94 449 VAL A O 1
ATOM 3711 N N . PRO A 1 450 ? 9.538 26.848 2.938 1.00 39.56 450 PRO A N 1
ATOM 3712 C CA . PRO A 1 450 ? 10.236 27.296 4.130 1.00 39.56 450 PRO A CA 1
ATOM 3713 C C . PRO A 1 450 ? 10.218 26.174 5.172 1.00 39.56 450 PRO A C 1
ATOM 3715 O O . PRO A 1 450 ? 9.321 26.135 6.006 1.00 39.56 450 PRO A O 1
ATOM 3718 N N . ASP A 1 451 ? 11.211 25.284 5.130 1.00 32.22 451 ASP A N 1
ATOM 3719 C CA . ASP A 1 451 ? 11.480 24.342 6.218 1.00 32.22 451 ASP A CA 1
ATOM 3720 C C . ASP A 1 451 ? 12.782 24.692 6.943 1.00 32.22 451 ASP A C 1
ATOM 3722 O O . ASP A 1 451 ? 13.863 24.858 6.371 1.00 32.22 451 ASP A O 1
ATOM 3726 N N . VAL A 1 452 ? 12.629 24.836 8.255 1.00 35.88 452 VAL A N 1
ATOM 3727 C CA . VAL A 1 452 ? 13.540 25.459 9.225 1.00 35.88 452 VAL A CA 1
ATOM 3728 C C . VAL A 1 452 ? 14.805 24.613 9.492 1.00 35.88 452 VAL A C 1
ATOM 3730 O O . VAL A 1 452 ? 15.669 25.005 10.269 1.00 35.88 452 VAL A O 1
ATOM 3733 N N . GLU A 1 453 ? 14.988 23.486 8.802 1.00 37.25 453 GLU A N 1
ATOM 3734 C CA . GLU A 1 453 ? 16.102 22.547 9.029 1.00 37.25 453 GLU A CA 1
ATOM 3735 C C . GLU A 1 453 ? 17.270 22.683 8.026 1.00 37.25 453 GLU A C 1
ATOM 3737 O O . GLU A 1 453 ? 18.342 22.106 8.221 1.00 37.25 453 GLU A O 1
ATOM 3742 N N . SER A 1 454 ? 17.127 23.517 6.990 1.00 43.00 454 SER A N 1
ATOM 3743 C CA . SER A 1 454 ? 18.151 23.706 5.944 1.00 43.00 454 SER A CA 1
ATOM 3744 C C . SER A 1 454 ? 19.396 24.490 6.407 1.00 43.00 454 SER A C 1
ATOM 3746 O O . SER A 1 454 ? 20.496 24.268 5.898 1.00 43.00 454 SER A O 1
ATOM 3748 N N . GLU A 1 455 ? 19.295 25.360 7.422 1.00 39.94 455 GLU A N 1
ATOM 3749 C CA . GLU A 1 455 ? 20.457 26.142 7.891 1.00 39.94 455 GLU A CA 1
ATOM 3750 C C . GLU A 1 455 ? 21.518 25.290 8.598 1.00 39.94 455 GLU A C 1
ATOM 3752 O O . GLU A 1 455 ? 22.713 25.584 8.502 1.00 39.94 455 GLU A O 1
ATOM 3757 N N . VAL A 1 456 ? 21.105 24.221 9.283 1.00 38.22 456 VAL A N 1
ATOM 3758 C CA . VAL A 1 456 ? 22.034 23.317 9.974 1.00 38.22 456 VAL A CA 1
ATOM 3759 C C . VAL A 1 456 ? 22.792 22.481 8.948 1.00 38.22 456 VAL A C 1
ATOM 3761 O O . VAL A 1 456 ? 24.017 22.408 9.009 1.00 38.22 456 VAL A O 1
ATOM 3764 N N . LEU A 1 457 ? 22.099 21.945 7.940 1.00 35.84 457 LEU A N 1
ATOM 3765 C CA . LEU A 1 457 ? 22.725 21.148 6.886 1.00 35.84 457 LEU A CA 1
ATOM 3766 C C . LEU A 1 457 ? 23.645 21.996 5.993 1.00 35.84 457 LEU A C 1
ATOM 3768 O O . LEU A 1 457 ? 24.738 21.560 5.637 1.00 35.84 457 LEU A O 1
ATOM 3772 N N . GLN A 1 458 ? 23.259 23.240 5.686 1.00 39.19 458 GLN A N 1
ATOM 3773 C CA . GLN A 1 458 ? 24.127 24.160 4.946 1.00 39.19 458 GLN A CA 1
ATOM 3774 C C . GLN A 1 458 ? 25.340 24.626 5.761 1.00 39.19 458 GLN A C 1
ATOM 3776 O O . GLN A 1 458 ? 26.400 24.852 5.173 1.00 39.19 458 GLN A O 1
ATOM 3781 N N . ARG A 1 459 ? 25.240 24.727 7.096 1.00 39.97 459 ARG A N 1
ATOM 3782 C CA . ARG A 1 459 ? 26.410 24.935 7.969 1.00 39.97 459 ARG A CA 1
ATOM 3783 C C . ARG A 1 459 ? 27.339 23.728 7.960 1.00 39.97 459 ARG A C 1
ATOM 3785 O O . ARG A 1 459 ? 28.530 23.911 7.734 1.00 39.97 459 ARG A O 1
ATOM 3792 N N . VAL A 1 460 ? 26.792 22.520 8.085 1.00 36.81 460 VAL A N 1
ATOM 3793 C CA . VAL A 1 460 ? 27.564 21.266 8.067 1.00 36.81 460 VAL A CA 1
ATOM 3794 C C . VAL A 1 460 ? 28.298 21.086 6.732 1.00 36.81 460 VAL A C 1
ATOM 3796 O O . VAL A 1 460 ? 29.496 20.821 6.724 1.00 36.81 460 VAL A O 1
ATOM 3799 N N . ILE A 1 461 ? 27.637 21.348 5.597 1.00 37.12 461 ILE A N 1
ATOM 3800 C CA . ILE A 1 461 ? 28.251 21.259 4.257 1.00 37.12 461 ILE A CA 1
ATOM 3801 C C . ILE A 1 461 ? 29.360 22.309 4.065 1.00 37.12 461 ILE A C 1
ATOM 3803 O O . ILE A 1 461 ? 30.375 22.047 3.410 1.00 37.12 461 ILE A O 1
ATOM 3807 N N . LYS A 1 462 ? 29.191 23.503 4.646 1.00 39.28 462 LYS A N 1
ATOM 3808 C CA . LYS A 1 462 ? 30.191 24.577 4.591 1.00 39.28 462 LYS A CA 1
ATOM 3809 C C . LYS A 1 462 ? 31.401 24.288 5.487 1.00 39.28 462 LYS A C 1
ATOM 3811 O O . LYS A 1 462 ? 32.508 24.676 5.125 1.00 39.28 462 LYS A O 1
ATOM 3816 N N . GLU A 1 463 ? 31.204 23.572 6.592 1.00 36.69 463 GLU A N 1
ATOM 3817 C CA . GLU A 1 463 ? 32.265 23.120 7.501 1.00 36.69 463 GLU A CA 1
ATOM 3818 C C . GLU A 1 463 ? 33.046 21.913 6.945 1.00 36.69 463 GLU A C 1
ATOM 3820 O O . GLU A 1 463 ? 34.257 21.834 7.130 1.00 36.69 463 GLU A O 1
ATOM 3825 N N . THR A 1 464 ? 32.428 21.041 6.139 1.00 40.69 464 THR A N 1
ATOM 3826 C CA . THR A 1 464 ? 33.110 19.891 5.498 1.00 40.69 464 THR A CA 1
ATOM 3827 C C . THR A 1 464 ? 34.030 20.231 4.315 1.00 40.69 464 THR A C 1
ATOM 3829 O O . THR A 1 464 ? 34.598 19.331 3.701 1.00 40.69 464 THR A O 1
ATOM 3832 N N . ARG A 1 465 ? 34.211 21.513 3.965 1.00 37.91 465 ARG A N 1
ATOM 3833 C CA . ARG A 1 465 ? 35.075 21.947 2.845 1.00 37.91 465 ARG A CA 1
ATOM 3834 C C . ARG A 1 465 ? 36.393 22.610 3.251 1.00 37.91 465 ARG A C 1
ATOM 3836 O O . ARG A 1 465 ? 37.152 22.995 2.363 1.00 37.91 465 ARG A O 1
ATOM 3843 N N . SER A 1 466 ? 36.701 22.727 4.543 1.00 38.28 466 SER A N 1
ATOM 3844 C CA . SER A 1 466 ? 38.031 23.156 4.989 1.00 38.28 466 SER A CA 1
ATOM 3845 C C . SER A 1 466 ? 38.836 21.965 5.487 1.00 38.28 466 SER A C 1
ATOM 3847 O O . SER A 1 466 ? 38.640 21.470 6.594 1.00 38.28 466 SER A O 1
ATOM 3849 N N . ASP A 1 467 ? 39.752 21.526 4.638 1.00 47.94 467 ASP A N 1
ATOM 3850 C CA . ASP A 1 467 ? 40.774 20.538 4.936 1.00 47.94 467 ASP A CA 1
ATOM 3851 C C . ASP A 1 467 ? 41.763 21.113 5.971 1.00 47.94 467 ASP A C 1
ATOM 3853 O O . ASP A 1 467 ? 42.741 21.780 5.633 1.00 47.94 467 ASP A O 1
ATOM 3857 N N . THR A 1 468 ? 41.475 20.922 7.261 1.00 47.84 468 THR A N 1
ATOM 3858 C CA . THR A 1 468 ? 42.458 21.058 8.343 1.00 47.84 468 THR A CA 1
ATOM 3859 C C . THR A 1 468 ? 42.321 19.871 9.292 1.00 47.84 468 THR A C 1
ATOM 3861 O O . THR A 1 468 ? 41.521 19.842 10.225 1.00 47.84 468 THR A O 1
ATOM 3864 N N . SER A 1 469 ? 43.156 18.855 9.066 1.00 51.78 469 SER A N 1
ATOM 3865 C CA . SER A 1 469 ? 43.230 17.613 9.858 1.00 51.78 469 SER A CA 1
ATOM 3866 C C . SER A 1 469 ? 43.520 17.781 11.368 1.00 51.78 469 SER A C 1
ATOM 3868 O O . SER A 1 469 ? 43.662 16.787 12.078 1.00 51.78 469 SER A O 1
ATOM 3870 N N . GLU A 1 470 ? 43.607 19.010 11.883 1.00 55.06 470 GLU A N 1
ATOM 3871 C CA . GLU A 1 470 ? 43.772 19.324 13.308 1.00 55.06 470 GLU A CA 1
ATOM 3872 C C . GLU A 1 470 ? 42.442 19.516 14.056 1.00 55.06 470 GLU A C 1
ATOM 3874 O O . GLU A 1 470 ? 42.435 19.394 15.279 1.00 55.06 470 GLU A O 1
ATOM 3879 N N . SER A 1 471 ? 41.325 19.733 13.349 1.00 62.16 471 SER A N 1
ATOM 3880 C CA . SER A 1 471 ? 40.006 20.028 13.943 1.00 62.16 471 SER A CA 1
ATOM 3881 C C . SER A 1 471 ? 39.264 18.811 14.520 1.00 62.16 471 SER A C 1
ATOM 3883 O O . SER A 1 471 ? 38.238 18.981 15.179 1.00 62.16 471 SER A O 1
ATOM 3885 N N . TRP A 1 472 ? 39.733 17.589 14.258 1.00 73.44 472 TRP A N 1
ATOM 3886 C CA . TRP A 1 472 ? 39.020 16.364 14.632 1.00 73.44 472 TRP A CA 1
ATOM 3887 C C . TRP A 1 472 ? 39.492 15.781 15.977 1.00 73.44 472 TRP A C 1
ATOM 3889 O O . TRP A 1 472 ? 40.676 15.911 16.309 1.00 73.44 472 TRP A O 1
ATOM 3899 N N . PRO A 1 473 ? 38.600 15.111 16.739 1.00 80.19 473 PRO A N 1
ATOM 3900 C CA . PRO A 1 473 ? 38.953 14.408 17.974 1.00 80.19 473 PRO A CA 1
ATOM 3901 C C . PRO A 1 473 ? 40.086 13.392 17.777 1.00 80.19 473 PRO A C 1
ATOM 3903 O O . PRO A 1 473 ? 40.232 12.819 16.694 1.00 80.19 473 PRO A O 1
ATOM 3906 N N . GLU A 1 474 ? 40.887 13.162 18.823 1.00 83.06 474 GLU A N 1
ATOM 3907 C CA . GLU A 1 474 ? 42.091 12.317 18.757 1.00 83.06 474 GLU A CA 1
ATOM 3908 C C . GLU A 1 474 ? 41.818 10.919 18.163 1.00 83.06 474 GLU A C 1
ATOM 3910 O O . GLU A 1 474 ? 42.512 10.586 17.197 1.00 83.06 474 GLU A O 1
ATOM 3915 N N . PRO A 1 475 ? 40.741 10.194 18.544 1.00 84.94 475 PRO A N 1
ATOM 3916 C CA . PRO A 1 475 ? 40.440 8.879 17.973 1.00 84.94 475 PRO A CA 1
ATOM 3917 C C . PRO A 1 475 ? 40.216 8.869 16.454 1.00 84.94 475 PRO A C 1
ATOM 3919 O O . PRO A 1 475 ? 40.665 7.957 15.755 1.00 84.94 475 PRO A O 1
ATOM 3922 N N . VAL A 1 476 ? 39.559 9.905 15.918 1.00 82.38 476 VAL A N 1
ATOM 3923 C CA . VAL A 1 476 ? 39.307 10.065 14.472 1.00 82.38 476 VAL A CA 1
ATOM 3924 C C . VAL A 1 476 ? 40.615 10.323 13.738 1.00 82.38 476 VAL A C 1
ATOM 3926 O O . VAL A 1 476 ? 40.886 9.715 12.701 1.00 82.38 476 VAL A O 1
ATOM 3929 N N . ARG A 1 477 ? 41.454 11.207 14.291 1.00 85.19 477 ARG A N 1
ATOM 3930 C CA . ARG A 1 477 ? 42.762 11.520 13.706 1.00 85.19 477 ARG A CA 1
ATOM 3931 C C . ARG A 1 477 ? 43.679 10.305 13.725 1.00 85.19 477 ARG A C 1
ATOM 3933 O O . ARG A 1 477 ? 44.346 10.064 12.723 1.00 85.19 477 ARG A O 1
ATOM 3940 N N . HIS A 1 478 ? 43.683 9.542 14.818 1.00 81.56 478 HIS A N 1
ATOM 3941 C CA . HIS A 1 478 ? 44.486 8.334 14.959 1.00 81.56 478 HIS A CA 1
ATOM 3942 C C . HIS A 1 478 ? 44.100 7.287 13.908 1.00 81.56 478 HIS A C 1
ATOM 3944 O O . HIS A 1 478 ? 44.956 6.799 13.172 1.00 81.56 478 HIS A O 1
ATOM 3950 N N . CYS A 1 479 ? 42.806 6.993 13.760 1.00 81.19 479 CYS A N 1
ATOM 3951 C CA . CYS A 1 479 ? 42.346 6.003 12.787 1.00 81.19 479 CYS A CA 1
ATOM 3952 C C . CYS A 1 479 ? 42.614 6.429 11.332 1.00 81.19 479 CYS A C 1
ATOM 3954 O O . CYS A 1 479 ? 42.992 5.599 10.507 1.00 81.19 479 CYS A O 1
ATOM 3956 N N . HIS A 1 480 ? 42.473 7.720 11.017 1.00 84.69 480 HIS A N 1
ATOM 3957 C CA . HIS A 1 480 ? 42.705 8.223 9.664 1.00 84.69 480 HIS A CA 1
ATOM 3958 C C . HIS A 1 480 ? 44.197 8.320 9.307 1.00 84.69 480 HIS A C 1
ATOM 3960 O O . HIS A 1 480 ? 44.612 7.829 8.260 1.00 84.69 480 HIS A O 1
ATOM 3966 N N . LYS A 1 481 ? 45.019 8.933 10.172 1.00 80.94 481 LYS A N 1
ATOM 3967 C CA . LYS A 1 481 ? 46.440 9.190 9.878 1.00 80.94 481 LYS A CA 1
ATOM 3968 C C . LYS A 1 481 ? 47.358 8.019 10.200 1.00 80.94 481 LYS A C 1
ATOM 3970 O O . LYS A 1 481 ? 48.312 7.800 9.463 1.00 80.94 481 LYS A O 1
ATOM 3975 N N . ASN A 1 482 ? 47.099 7.298 11.290 1.00 80.00 482 ASN A N 1
ATOM 3976 C CA . ASN A 1 482 ? 48.018 6.268 11.776 1.00 80.00 482 ASN A CA 1
ATOM 3977 C C . ASN A 1 482 ? 47.602 4.865 11.319 1.00 80.00 482 ASN A C 1
ATOM 3979 O O . ASN A 1 482 ? 48.470 4.023 11.117 1.00 80.00 482 ASN A O 1
ATOM 3983 N N . LEU A 1 483 ? 46.297 4.614 11.144 1.00 79.81 483 LEU A N 1
ATOM 3984 C CA . LEU A 1 483 ? 45.774 3.316 10.690 1.00 79.81 483 LEU A CA 1
ATOM 3985 C C . LEU A 1 483 ? 45.312 3.315 9.219 1.00 79.81 483 LEU A C 1
ATOM 3987 O O . LEU A 1 483 ? 45.029 2.249 8.679 1.00 79.81 483 LEU A O 1
ATOM 3991 N N . GLY A 1 484 ? 45.267 4.478 8.557 1.00 78.50 484 GLY A N 1
ATOM 3992 C CA . GLY A 1 484 ? 45.037 4.597 7.110 1.00 78.50 484 GLY A CA 1
ATOM 3993 C C . GLY A 1 484 ? 43.587 4.415 6.642 1.00 78.50 484 GLY A C 1
ATOM 3994 O O . GLY A 1 484 ? 43.356 4.225 5.448 1.00 78.50 484 GLY A O 1
ATOM 3995 N N . PHE A 1 485 ? 42.599 4.468 7.540 1.00 80.38 485 PHE A N 1
ATOM 3996 C CA . PHE A 1 485 ? 41.179 4.391 7.168 1.00 80.38 485 PHE A CA 1
ATOM 3997 C C . PHE A 1 485 ? 40.684 5.701 6.525 1.00 80.38 485 PHE A C 1
ATOM 3999 O O . PHE A 1 485 ? 41.218 6.777 6.806 1.00 80.38 485 PHE A O 1
ATOM 4006 N N . SER A 1 486 ? 39.659 5.650 5.661 1.00 81.06 486 SER A N 1
ATOM 4007 C CA . SER A 1 486 ? 39.092 6.866 5.051 1.00 81.06 486 SER A CA 1
ATOM 4008 C C . SER A 1 486 ? 38.453 7.772 6.111 1.00 81.06 486 SER A C 1
ATOM 4010 O O . SER A 1 486 ? 37.866 7.292 7.081 1.00 81.06 486 SER A O 1
ATOM 4012 N N . LEU A 1 487 ? 38.554 9.095 5.932 1.00 76.69 487 LEU A N 1
ATOM 4013 C CA . LEU A 1 487 ? 38.040 10.057 6.915 1.00 76.69 487 LEU A CA 1
ATOM 4014 C C . LEU A 1 487 ? 36.526 9.899 7.131 1.00 76.69 487 LEU A C 1
ATOM 4016 O O . LEU A 1 487 ? 36.066 9.984 8.263 1.00 76.69 487 LEU A O 1
ATOM 4020 N N . GLU A 1 488 ? 35.776 9.602 6.067 1.00 73.88 488 GLU A N 1
ATOM 4021 C CA . GLU A 1 488 ? 34.332 9.331 6.121 1.00 73.88 488 GLU A CA 1
ATOM 4022 C C . GLU A 1 488 ? 34.006 8.153 7.049 1.00 73.88 488 GLU A C 1
ATOM 4024 O O . GLU A 1 488 ? 33.159 8.282 7.931 1.00 73.88 488 GLU A O 1
ATOM 4029 N N . LEU A 1 489 ? 34.742 7.043 6.926 1.00 77.69 489 LEU A N 1
ATOM 4030 C CA . LEU A 1 489 ? 34.532 5.849 7.744 1.00 77.69 489 LEU A CA 1
ATOM 4031 C C . LEU A 1 489 ? 34.956 6.078 9.208 1.00 77.69 489 LEU A C 1
ATOM 4033 O O . LEU A 1 489 ? 34.299 5.601 10.134 1.00 77.69 489 LEU A O 1
ATOM 4037 N N . CYS A 1 490 ? 36.017 6.861 9.433 1.00 78.50 490 CYS A N 1
ATOM 4038 C CA . CYS A 1 490 ? 36.455 7.262 10.772 1.00 78.50 490 CYS A CA 1
ATOM 4039 C C . CYS A 1 490 ? 35.430 8.165 11.477 1.00 78.50 490 CYS A C 1
ATOM 4041 O O . CYS A 1 490 ? 35.210 8.016 12.679 1.00 78.50 490 CYS A O 1
ATOM 4043 N N . VAL A 1 491 ? 34.808 9.100 10.753 1.00 80.62 491 VAL A N 1
ATOM 4044 C CA . VAL A 1 491 ? 33.776 9.998 11.298 1.00 80.62 491 VAL A CA 1
ATOM 4045 C C . VAL A 1 491 ? 32.491 9.226 11.594 1.00 80.62 491 VAL A C 1
ATOM 4047 O O . VAL A 1 491 ? 31.907 9.413 12.662 1.00 80.62 491 VAL A O 1
ATOM 4050 N N . GLU A 1 492 ? 32.092 8.307 10.712 1.00 79.44 492 GLU A N 1
ATOM 4051 C CA . GLU A 1 492 ? 30.964 7.402 10.944 1.00 79.44 492 GLU A CA 1
ATOM 4052 C C . GLU A 1 492 ? 31.186 6.560 12.209 1.00 79.44 492 GLU A C 1
ATOM 4054 O O . GLU A 1 492 ? 30.370 6.599 13.130 1.00 79.44 492 GLU A O 1
ATOM 4059 N N . ALA A 1 493 ? 32.332 5.881 12.320 1.00 77.81 493 ALA A N 1
ATOM 4060 C CA . ALA A 1 493 ? 32.662 5.072 13.491 1.00 77.81 493 ALA A CA 1
ATOM 4061 C C . ALA A 1 493 ? 32.699 5.916 14.781 1.00 77.81 493 ALA A C 1
ATOM 4063 O O . ALA A 1 493 ? 32.198 5.497 15.825 1.00 77.81 493 ALA A O 1
ATOM 4064 N N . PHE A 1 494 ? 33.236 7.136 14.724 1.00 82.88 494 PHE A N 1
ATOM 4065 C CA . PHE A 1 494 ? 33.262 8.031 15.881 1.00 82.88 494 PHE A CA 1
ATOM 4066 C C . PHE A 1 494 ? 31.875 8.559 16.264 1.00 82.88 494 PHE A C 1
ATOM 4068 O O . PHE A 1 494 ? 31.614 8.755 17.446 1.00 82.88 494 PHE A O 1
ATOM 4075 N N . SER A 1 495 ? 30.950 8.733 15.316 1.00 78.44 495 SER A N 1
ATOM 4076 C CA . SER A 1 495 ? 29.560 9.094 15.639 1.00 78.44 495 SER A CA 1
ATOM 4077 C C . SER A 1 495 ? 28.849 8.009 16.462 1.00 78.44 495 SER A C 1
ATOM 4079 O O . SER A 1 495 ? 27.996 8.319 17.293 1.00 78.44 495 SER A O 1
ATOM 4081 N N . ILE A 1 496 ? 29.263 6.747 16.289 1.00 76.25 496 ILE A N 1
ATOM 4082 C CA . ILE A 1 496 ? 28.713 5.583 16.991 1.00 76.25 496 ILE A CA 1
ATOM 4083 C C . ILE A 1 496 ? 29.365 5.411 18.371 1.00 76.25 496 ILE A C 1
ATOM 4085 O O . ILE A 1 496 ? 28.670 5.175 19.360 1.00 76.25 496 ILE A O 1
ATOM 4089 N N . PHE A 1 497 ? 30.696 5.527 18.460 1.00 80.81 497 PHE A N 1
ATOM 4090 C CA . PHE A 1 497 ? 31.449 5.174 19.675 1.00 80.81 497 PHE A CA 1
ATOM 4091 C C . PHE A 1 497 ? 31.991 6.373 20.473 1.00 80.81 497 PHE A C 1
ATOM 4093 O O . PHE A 1 497 ? 32.368 6.211 21.632 1.00 80.81 497 PHE A O 1
ATOM 4100 N N . GLY A 1 498 ? 32.031 7.570 19.887 1.00 67.06 498 GLY A N 1
ATOM 4101 C CA . GLY A 1 498 ? 32.728 8.749 20.420 1.00 67.06 498 GLY A CA 1
ATOM 4102 C C . GLY A 1 498 ? 31.935 9.609 21.408 1.00 67.06 498 GLY A C 1
ATOM 4103 O O . GLY A 1 498 ? 32.487 10.540 21.986 1.00 67.06 498 GLY A O 1
ATOM 4104 N N . THR A 1 499 ? 30.651 9.323 21.636 1.00 62.34 499 THR A N 1
ATOM 4105 C CA . THR A 1 499 ? 29.771 10.125 22.515 1.00 62.34 499 THR A CA 1
ATOM 4106 C C . THR A 1 499 ? 29.722 9.634 23.966 1.00 62.34 499 THR A C 1
ATOM 4108 O O . THR A 1 499 ? 29.035 10.224 24.805 1.00 62.34 499 THR A O 1
ATOM 4111 N N . GLN A 1 500 ? 30.461 8.574 24.303 1.00 64.12 500 GLN A N 1
ATOM 4112 C CA . GLN A 1 500 ? 30.430 7.976 25.637 1.00 64.12 500 GLN A CA 1
ATOM 4113 C C . GLN A 1 500 ? 31.300 8.768 26.621 1.00 64.12 500 GLN A C 1
ATOM 4115 O O . GLN A 1 500 ? 32.517 8.601 26.706 1.00 64.12 500 GLN A O 1
ATOM 4120 N N . SER A 1 501 ? 30.661 9.639 27.401 1.00 51.44 501 SER A N 1
ATOM 4121 C CA . SER A 1 501 ? 31.311 10.391 28.477 1.00 51.44 501 SER A CA 1
ATOM 4122 C C . SER A 1 501 ? 31.778 9.406 29.558 1.00 51.44 501 SER A C 1
ATOM 4124 O O . SER A 1 501 ? 30.937 8.813 30.229 1.00 51.44 501 SER A O 1
ATOM 4126 N N . ASN A 1 502 ? 33.104 9.241 29.703 1.00 61.09 502 ASN A N 1
ATOM 4127 C CA . ASN A 1 502 ? 33.865 8.373 30.639 1.00 61.09 502 ASN A CA 1
ATOM 4128 C C . ASN A 1 502 ? 34.652 7.201 30.013 1.00 61.09 502 ASN A C 1
ATOM 4130 O O . ASN A 1 502 ? 35.179 6.372 30.756 1.00 61.09 502 ASN A O 1
ATOM 4134 N N . VAL A 1 503 ? 34.783 7.123 28.688 1.00 69.75 503 VAL A N 1
ATOM 4135 C CA . VAL A 1 503 ? 35.607 6.096 28.023 1.00 69.75 503 VAL A CA 1
ATOM 4136 C C . VAL A 1 503 ? 36.935 6.708 27.560 1.00 69.75 503 VAL A C 1
ATOM 4138 O O . VAL A 1 503 ? 36.943 7.831 27.066 1.00 69.75 503 VAL A O 1
ATOM 4141 N N . SER A 1 504 ? 38.064 6.012 27.760 1.00 81.25 504 SER A N 1
ATOM 4142 C CA . SER A 1 504 ? 39.373 6.507 27.306 1.00 81.25 504 SER A CA 1
ATOM 4143 C C . SER A 1 504 ? 39.496 6.433 25.785 1.00 81.25 504 SER A C 1
ATOM 4145 O O . SER A 1 504 ? 38.969 5.506 25.164 1.00 81.25 504 SER A O 1
ATOM 4147 N N . ASP A 1 505 ? 40.248 7.367 25.203 1.00 79.25 505 ASP A N 1
ATOM 4148 C CA . ASP A 1 505 ? 40.454 7.456 23.752 1.00 79.25 505 ASP A CA 1
ATOM 4149 C C . ASP A 1 505 ? 40.970 6.131 23.157 1.00 79.25 505 ASP A C 1
ATOM 4151 O O . ASP A 1 505 ? 40.475 5.700 22.120 1.00 79.25 505 ASP A O 1
ATOM 4155 N N . ASP A 1 506 ? 41.830 5.392 23.870 1.00 79.56 506 ASP A N 1
ATOM 4156 C CA . ASP A 1 506 ? 42.319 4.065 23.448 1.00 79.56 506 ASP A CA 1
ATOM 4157 C C . ASP A 1 506 ? 41.198 3.026 23.238 1.00 79.56 506 ASP A C 1
ATOM 4159 O O . ASP A 1 506 ? 41.253 2.202 22.321 1.00 79.56 506 ASP A O 1
ATOM 4163 N N . ILE A 1 507 ? 40.159 3.048 24.081 1.00 79.88 507 ILE A N 1
ATOM 4164 C CA . ILE A 1 507 ? 39.021 2.124 23.971 1.00 79.88 507 ILE A CA 1
ATOM 4165 C C . ILE A 1 507 ? 38.122 2.550 22.808 1.00 79.88 507 ILE A C 1
ATOM 4167 O O . ILE A 1 507 ? 37.644 1.698 22.057 1.00 79.88 507 ILE A O 1
ATOM 4171 N N . VAL A 1 508 ? 37.924 3.859 22.628 1.00 81.06 508 VAL A N 1
ATOM 4172 C CA . VAL A 1 508 ? 37.164 4.410 21.499 1.00 81.06 508 VAL A CA 1
ATOM 4173 C C . VAL A 1 508 ? 37.854 4.057 20.178 1.00 81.06 508 VAL A C 1
ATOM 4175 O O . VAL A 1 508 ? 37.196 3.537 19.280 1.00 81.06 508 VAL A O 1
ATOM 4178 N N . ILE A 1 509 ? 39.179 4.214 20.088 1.00 85.38 509 ILE A N 1
ATOM 4179 C CA . ILE A 1 509 ? 39.989 3.813 18.926 1.00 85.38 509 ILE A CA 1
ATOM 4180 C C . ILE A 1 509 ? 39.855 2.314 18.655 1.00 85.38 509 ILE A C 1
ATOM 4182 O O . ILE A 1 509 ? 39.634 1.921 17.510 1.00 85.38 509 ILE A O 1
ATOM 4186 N N . SER A 1 510 ? 39.948 1.468 19.684 1.00 84.25 510 SER A N 1
ATOM 4187 C CA . SER A 1 510 ? 39.814 0.012 19.536 1.00 84.25 510 SER A CA 1
ATOM 4188 C C . SER A 1 510 ? 38.437 -0.389 18.988 1.00 84.25 510 SER A C 1
ATOM 4190 O O . SER A 1 510 ? 38.340 -1.159 18.029 1.00 84.25 510 SER A O 1
ATOM 4192 N N . ASN A 1 511 ? 37.362 0.193 19.527 1.00 80.88 511 ASN A N 1
ATOM 4193 C CA . ASN A 1 511 ? 35.994 -0.071 19.075 1.00 80.88 511 ASN A CA 1
ATOM 4194 C C . ASN A 1 511 ? 35.753 0.431 17.647 1.00 80.88 511 ASN A C 1
ATOM 4196 O O . ASN A 1 511 ? 35.204 -0.300 16.821 1.00 80.88 511 ASN A O 1
ATOM 4200 N N . MET A 1 512 ? 36.222 1.642 17.337 1.00 87.88 512 MET A N 1
ATOM 4201 C CA . MET A 1 512 ? 36.173 2.196 15.987 1.00 87.88 512 MET A CA 1
ATOM 4202 C C . MET A 1 512 ? 36.938 1.308 15.001 1.00 87.88 512 MET A C 1
ATOM 4204 O O . MET A 1 512 ? 36.416 0.981 13.939 1.00 87.88 512 MET A O 1
ATOM 4208 N N . THR A 1 513 ? 38.145 0.864 15.353 1.00 84.31 513 THR A N 1
ATOM 4209 C CA . THR A 1 513 ? 38.985 0.027 14.484 1.00 84.31 513 THR A CA 1
ATOM 4210 C C . THR A 1 513 ? 38.323 -1.319 14.193 1.00 84.31 513 THR A C 1
ATOM 4212 O O . THR A 1 513 ? 38.280 -1.736 13.038 1.00 84.31 513 THR A O 1
ATOM 4215 N N . ASN A 1 514 ? 37.742 -1.976 15.202 1.00 82.62 514 ASN A N 1
ATOM 4216 C CA . ASN A 1 514 ? 37.022 -3.240 15.009 1.00 82.62 514 ASN A CA 1
ATOM 4217 C C . ASN A 1 514 ? 35.805 -3.073 14.090 1.00 82.62 514 ASN A C 1
ATOM 4219 O O . ASN A 1 514 ? 35.631 -3.860 13.160 1.00 82.62 514 ASN A O 1
ATOM 4223 N N . TYR A 1 515 ? 35.019 -2.011 14.288 1.00 82.69 515 TYR A N 1
ATOM 4224 C CA . TYR A 1 515 ? 33.901 -1.675 13.404 1.00 82.69 515 TYR A CA 1
ATOM 4225 C C . TYR A 1 515 ? 34.368 -1.454 11.960 1.00 82.69 515 TYR A C 1
ATOM 4227 O O . TYR A 1 515 ? 33.809 -2.023 11.025 1.00 82.69 515 TYR A O 1
ATOM 4235 N N . MET A 1 516 ? 35.441 -0.687 11.764 1.00 85.81 516 MET A N 1
ATOM 4236 C CA . MET A 1 516 ? 35.968 -0.379 10.433 1.00 85.81 516 MET A CA 1
ATOM 4237 C C . MET A 1 516 ? 36.575 -1.600 9.729 1.00 85.81 516 MET A C 1
ATOM 4239 O O . MET A 1 516 ? 36.409 -1.747 8.516 1.00 85.81 516 MET A O 1
ATOM 4243 N N . LEU A 1 517 ? 37.226 -2.507 10.464 1.00 79.50 517 LEU A N 1
ATOM 4244 C CA . LEU A 1 517 ? 37.751 -3.768 9.928 1.00 79.50 517 LEU A CA 1
ATOM 4245 C C . LEU A 1 517 ? 36.628 -4.733 9.521 1.00 79.50 517 LEU A C 1
ATOM 4247 O O . LEU A 1 517 ? 36.709 -5.357 8.459 1.00 79.50 517 LEU A O 1
ATOM 4251 N N . GLU A 1 518 ? 35.560 -4.837 10.314 1.00 73.88 518 GLU A N 1
ATOM 4252 C CA . GLU A 1 518 ? 34.383 -5.636 9.957 1.00 73.88 518 GLU A CA 1
ATOM 4253 C C . GLU A 1 518 ? 33.644 -5.062 8.741 1.00 73.88 518 GLU A C 1
ATOM 4255 O O . GLU A 1 518 ? 33.280 -5.813 7.830 1.00 73.88 518 GLU A O 1
ATOM 4260 N N . SER A 1 519 ? 33.477 -3.740 8.683 1.00 64.06 519 SER A N 1
ATOM 4261 C CA . SER A 1 519 ? 32.857 -3.041 7.552 1.00 64.06 519 SER A CA 1
ATOM 4262 C C . SER A 1 519 ? 33.692 -3.159 6.271 1.00 64.06 519 SER A C 1
ATOM 4264 O O . SER A 1 519 ? 33.146 -3.414 5.196 1.00 64.06 519 SER A O 1
ATOM 4266 N N . SER A 1 520 ? 35.023 -3.103 6.377 1.00 61.00 520 SER A N 1
ATOM 4267 C CA . SER A 1 520 ? 35.936 -3.292 5.237 1.00 61.00 520 SER A CA 1
ATOM 4268 C C . SER A 1 520 ? 35.928 -4.735 4.708 1.00 61.00 520 SER A C 1
ATOM 4270 O O . SER A 1 520 ? 35.959 -4.949 3.493 1.00 61.00 520 SER A O 1
ATOM 4272 N N . ASN A 1 521 ? 35.799 -5.736 5.591 1.00 56.75 521 ASN A N 1
ATOM 4273 C CA . ASN A 1 521 ? 35.681 -7.149 5.204 1.00 56.75 521 ASN A CA 1
ATOM 4274 C C . ASN A 1 521 ? 34.348 -7.484 4.515 1.00 56.75 521 ASN A C 1
ATOM 4276 O O . ASN A 1 521 ? 34.315 -8.362 3.650 1.00 56.75 521 ASN A O 1
ATOM 4280 N N . ARG A 1 522 ? 33.255 -6.782 4.845 1.00 51.19 522 ARG A N 1
ATOM 4281 C CA . ARG A 1 522 ? 31.960 -6.937 4.15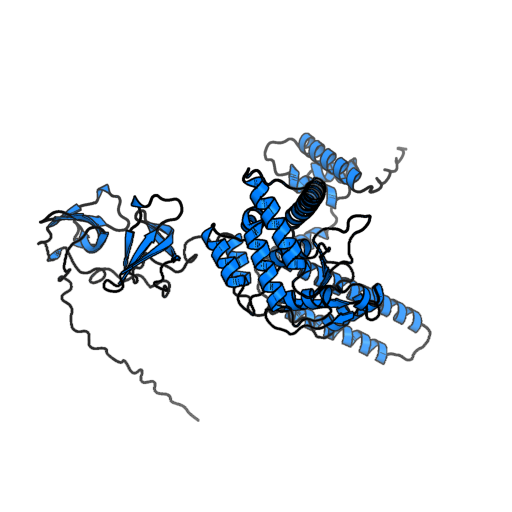1 1.00 51.19 522 ARG A CA 1
ATOM 4282 C C . ARG A 1 522 ? 31.952 -6.307 2.757 1.00 51.19 522 ARG A C 1
ATOM 4284 O O . ARG A 1 522 ? 31.198 -6.765 1.902 1.00 51.19 522 ARG A O 1
ATOM 4291 N N . LEU A 1 523 ? 32.795 -5.301 2.515 1.00 44.94 523 LEU A N 1
ATOM 4292 C CA . LEU A 1 523 ? 32.779 -4.503 1.285 1.00 44.94 523 LEU A CA 1
ATOM 4293 C C . LEU A 1 523 ? 33.908 -4.831 0.283 1.00 44.94 523 LEU A C 1
ATOM 4295 O O . LEU A 1 523 ? 33.873 -4.312 -0.829 1.00 44.94 523 LEU A O 1
ATOM 4299 N N . LYS A 1 524 ? 34.888 -5.695 0.618 1.00 46.12 524 LYS A N 1
ATOM 4300 C CA . LYS A 1 524 ? 36.094 -5.970 -0.212 1.00 46.12 524 LYS A CA 1
ATOM 4301 C C . LYS A 1 524 ? 36.723 -4.686 -0.790 1.00 46.12 524 LYS A C 1
ATOM 4303 O O . LYS A 1 524 ? 37.087 -4.633 -1.965 1.00 46.12 524 LYS A O 1
ATOM 4308 N N . ILE A 1 525 ? 36.850 -3.647 0.030 1.00 41.75 525 ILE A N 1
ATOM 4309 C CA . ILE A 1 525 ? 37.532 -2.407 -0.363 1.00 41.75 525 ILE A CA 1
ATOM 4310 C C . ILE A 1 525 ? 39.041 -2.625 -0.154 1.00 41.75 525 ILE A C 1
ATOM 4312 O O . ILE A 1 525 ? 39.429 -3.092 0.919 1.00 41.75 525 ILE A O 1
ATOM 4316 N N . PRO A 1 526 ? 39.909 -2.364 -1.152 1.00 35.62 526 PRO A N 1
ATOM 4317 C CA . PRO A 1 526 ? 41.342 -2.585 -1.002 1.00 35.62 526 PRO A CA 1
ATOM 4318 C C . PRO A 1 526 ? 41.926 -1.596 0.013 1.00 35.62 526 PRO A C 1
ATOM 4320 O O . PRO A 1 526 ? 41.745 -0.386 -0.112 1.00 35.62 526 PRO A O 1
ATOM 4323 N N . VAL A 1 527 ? 42.649 -2.119 1.005 1.00 40.53 527 VAL A N 1
ATOM 4324 C CA . VAL A 1 527 ? 43.470 -1.319 1.922 1.00 40.53 527 VAL A CA 1
ATOM 4325 C C . VAL A 1 527 ? 44.615 -0.704 1.114 1.00 40.53 527 VAL A C 1
ATOM 4327 O O . VAL A 1 527 ? 45.346 -1.423 0.429 1.00 40.53 527 VAL A O 1
ATOM 4330 N N . ILE A 1 528 ? 44.748 0.622 1.161 1.00 36.62 528 ILE A N 1
ATOM 4331 C CA . ILE A 1 528 ? 45.850 1.348 0.520 1.00 36.62 528 ILE A CA 1
ATOM 4332 C C . ILE A 1 528 ? 47.139 0.999 1.286 1.00 36.62 528 ILE A C 1
ATOM 4334 O O . ILE A 1 528 ? 47.154 1.151 2.509 1.00 36.62 528 ILE A O 1
ATOM 4338 N N . PRO A 1 529 ? 48.211 0.520 0.628 1.00 32.81 529 PRO A N 1
ATOM 4339 C CA . PRO A 1 529 ? 49.474 0.270 1.311 1.00 32.81 529 PRO A CA 1
ATOM 4340 C C . PRO A 1 529 ? 50.048 1.595 1.813 1.00 32.81 529 PRO A C 1
ATOM 4342 O O . PRO A 1 529 ? 50.143 2.559 1.054 1.00 32.81 529 PRO A O 1
ATOM 4345 N N . VAL A 1 530 ? 50.431 1.637 3.086 1.00 39.44 530 VAL A N 1
ATOM 4346 C CA . VAL A 1 530 ? 51.203 2.747 3.645 1.00 39.44 530 VAL A CA 1
ATOM 4347 C C . VAL A 1 530 ? 52.626 2.618 3.105 1.00 39.44 530 VAL A C 1
ATOM 4349 O O . VAL A 1 530 ? 53.301 1.633 3.400 1.00 39.44 530 VAL A O 1
ATOM 4352 N N . ASP A 1 531 ? 53.060 3.579 2.288 1.00 32.59 531 ASP A N 1
ATOM 4353 C CA . ASP A 1 531 ? 54.462 3.709 1.886 1.00 32.59 531 ASP A CA 1
ATOM 4354 C C . ASP A 1 531 ? 55.319 3.926 3.142 1.00 32.59 531 ASP A C 1
ATOM 4356 O O . ASP A 1 531 ? 55.200 4.939 3.838 1.00 32.59 531 ASP A O 1
ATOM 4360 N N . GLU A 1 532 ? 56.197 2.965 3.431 1.00 36.66 532 GLU A N 1
ATOM 4361 C CA . GLU A 1 532 ? 57.311 3.139 4.356 1.00 36.66 532 GLU A CA 1
ATOM 4362 C C . GLU A 1 532 ? 58.256 4.200 3.774 1.00 36.66 532 GLU A C 1
ATOM 4364 O O . GLU A 1 532 ? 59.083 3.916 2.907 1.00 36.66 532 GLU A O 1
ATOM 4369 N N . GLN A 1 533 ? 58.150 5.446 4.243 1.00 33.62 533 GLN A N 1
ATOM 4370 C CA . GLN A 1 533 ? 59.248 6.392 4.086 1.00 33.62 533 GLN A CA 1
ATOM 4371 C C . GLN A 1 533 ? 60.341 6.049 5.093 1.00 33.62 533 GLN A C 1
ATOM 4373 O O . GLN A 1 533 ? 60.245 6.332 6.288 1.00 33.62 533 GLN A O 1
ATOM 4378 N N . GLU A 1 534 ? 61.381 5.416 4.553 1.00 34.97 534 GLU A N 1
ATOM 4379 C CA . GLU A 1 534 ? 62.700 5.264 5.145 1.00 34.97 534 GLU A CA 1
ATOM 4380 C C . GLU A 1 534 ? 63.173 6.579 5.776 1.00 34.97 534 GLU A C 1
ATOM 4382 O O . GLU A 1 534 ? 63.277 7.623 5.128 1.00 34.97 534 GLU A O 1
ATOM 4387 N N . SER A 1 535 ? 63.516 6.503 7.059 1.00 34.47 535 SER A N 1
ATOM 4388 C CA . SER A 1 535 ? 64.353 7.492 7.714 1.00 34.47 535 SER A CA 1
ATOM 4389 C C . SER A 1 535 ? 65.772 7.419 7.145 1.00 34.47 535 SER A C 1
ATOM 4391 O O . SER A 1 535 ? 66.485 6.438 7.379 1.00 34.47 535 SER A O 1
ATOM 4393 N N . SER A 1 536 ? 66.199 8.489 6.480 1.00 32.69 536 SER A N 1
ATOM 4394 C CA . SER A 1 536 ? 67.593 8.946 6.498 1.00 32.69 536 SER A CA 1
ATOM 4395 C C . SER A 1 536 ? 67.646 10.445 6.739 1.00 32.69 536 SER A C 1
ATOM 4397 O O . SER A 1 536 ? 66.753 11.153 6.222 1.00 32.69 536 SER A O 1
#

pLDDT: mean 73.5, std 19.19, range [30.41, 98.12]

Sequence (536 aa):
MGREVENEADSDKYHEEKRNDHDVGQMFINKWLDIKDTVNNWCEAQVIDLTETKILVHYKGWKSKFDEWIKIADVERIAVLNSYTDRPRKYGTLSMKVGERCDVLDSQDKWCIASIIDVNTVREQCKVHYPGWSDRYDEWIDSDSYRMAPLYRFTPEPENERLQRQNRCRPQSTFTATSSHEENFRNLLKAKHGWEIAEMENDGNCLFRSISHQVYGNPEFHTLVREKCVEYMESESSFFRNYIIGDNQDYEDYCKNMRRDGIWGDNVEIQCMSEIYDRPVEVFAYQAEPMKTYRRPSQQGSKPPIRLSYHFQSHYNSVIHPRNHHFVISNEQPGEIEDRCLKWSALRSRQALDQAISLSDVEATELEGMRIALTHSRGEFEGQQSIDFDKAVHESVLVFEQTRKEKLQKDIAKAKEISLDDSSDLELKKALQQSLEDTFTLTSDVLSVPDVESEVLQRVIKETRSDTSESWPEPVRHCHKNLGFSLELCVEAFSIFGTQSNVSDDIVISNMTNYMLESSNRLKIPVIPVDEQESS

Organism: NCBI:txid1518452

Solvent-accessible surface area (backbone atoms only — not comparable to full-atom values): 31387 Å² total; per-residue (Å²): 141,77,90,82,93,81,88,82,83,84,79,83,78,77,86,76,78,84,71,65,50,56,70,58,73,85,89,56,74,64,42,66,27,20,31,47,48,101,85,73,47,63,37,54,25,32,22,76,40,75,58,101,58,33,34,29,33,42,47,72,98,56,63,77,92,69,46,44,81,43,51,68,85,45,50,92,41,38,29,32,60,54,72,76,38,82,76,65,77,73,66,67,85,76,76,92,42,69,72,41,64,26,22,32,48,46,100,80,79,42,66,37,64,25,32,25,74,39,71,42,80,92,76,46,28,32,29,36,37,46,81,94,57,62,78,90,70,45,45,73,43,54,71,84,37,68,47,46,33,49,59,53,74,78,35,83,66,53,70,69,57,48,54,48,48,49,65,74,60,59,67,83,67,87,69,71,74,49,76,65,55,60,53,48,33,46,49,42,32,30,72,76,73,55,28,44,75,48,85,49,67,97,53,36,43,13,49,36,22,17,49,23,32,48,42,62,67,39,41,85,48,20,65,59,49,38,46,50,43,45,54,44,44,64,61,45,33,89,61,53,46,80,79,45,87,66,60,73,70,44,44,57,51,46,46,61,51,54,60,39,86,56,42,74,69,51,75,68,54,52,50,45,47,24,62,49,72,56,23,24,33,35,34,24,38,64,50,76,58,62,78,43,68,45,42,76,72,54,99,73,88,55,53,71,64,39,39,35,34,52,41,85,94,78,44,34,22,22,48,36,40,89,84,54,45,82,76,64,28,57,90,67,62,93,58,57,59,46,53,52,41,45,54,52,42,52,50,51,54,41,50,76,66,72,48,92,70,92,66,53,76,64,57,50,52,53,50,51,53,50,50,54,55,47,54,53,36,50,55,54,51,64,74,52,64,85,55,57,64,67,57,54,47,50,51,32,46,52,54,41,53,51,53,52,52,53,50,51,51,50,52,50,52,51,51,52,63,68,50,75,80,59,100,79,56,71,63,61,55,47,53,57,49,50,59,50,51,60,55,49,56,58,54,55,64,72,63,71,64,97,60,92,64,54,66,61,55,54,49,52,60,61,58,75,71,65,95,55,89,78,81,56,59,68,46,42,41,44,40,30,73,75,68,64,45,55,64,69,61,30,50,55,33,40,72,75,54,63,77,57,89,90,66,57,60,72,57,39,34,50,54,33,49,52,52,51,52,55,53,37,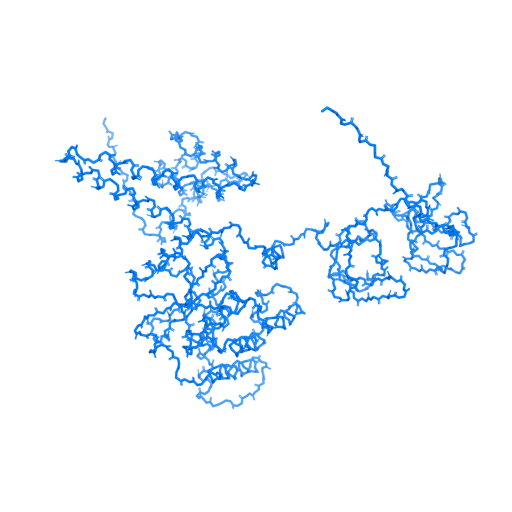67,75,62,75,60,82,80,78,82,79,81,82,77,77,89,127

Mean predicted aligned error: 21.56 Å

Radius of gyration: 33.88 Å; Cα contacts (8 Å, |Δi|>4): 633; chains: 1; bounding box: 102×100×88 Å